Protein AF-A0A5D6XRN2-F1 (afdb_monomer_lite)

Foldseek 3Di:
DVVVVVVVVVVVVVVVVVVVVVVVVVVVVPPCDDPVVVVVVVVVVVVVVVVVVVVVVVVVVVVVVVVVVVVVVVVPPDPDDDDDDDDDDDDDDDDDDDDDDDDDDDDDDDDDDDDDDDDDDDDDDDDDDDDDDDDDDDDDDDDDDDDDDDDDDDDDDDDDDDDDDDDDDDDDDDDDDDDDDDDDDDDDDVVVVVVVVVVVVVVVVVVVVVVVVVVVVVVVVVVVVVVVVVVVVVVVVVVVVVVVVVVVVVVVVVVVVVVVVVVVVVVVVVVVVVVVVVVVVCCVVVPVVVVVVVVVVVVVVVVVVVVVVVVVVVVVVVVVVVVVVVVVVVVVVVVVVVVVVVVVVVVVVVVVVVVVVVVVVVVVVVVVVVVVVVVVVVVVVVVVVVVVVVVDDDDDDDPPDDPDPVCVPCVQVVCVVVVPDDDPVVVVVCVVVPHPGPVSCVPPPVNPPPPVVVVVVVVVVVCCVVVVVPVVPPDD

Structure (mmCIF, N/CA/C/O backbone):
data_AF-A0A5D6XRN2-F1
#
_entry.id   AF-A0A5D6XRN2-F1
#
loop_
_atom_site.group_PDB
_atom_site.id
_atom_site.type_symbol
_atom_site.label_atom_id
_atom_site.label_alt_id
_atom_site.label_comp_id
_atom_site.label_asym_id
_atom_site.label_entity_id
_atom_site.label_seq_id
_atom_site.pdbx_PDB_ins_code
_atom_site.Cartn_x
_atom_site.Cartn_y
_atom_site.Cartn_z
_atom_site.occupancy
_atom_site.B_iso_or_equiv
_atom_site.auth_seq_id
_atom_site.auth_comp_id
_atom_site.auth_asym_id
_atom_site.auth_atom_id
_atom_site.pdbx_PDB_model_num
ATOM 1 N N . MET A 1 1 ? -58.842 12.155 -3.679 1.00 57.69 1 MET A N 1
ATOM 2 C CA . MET A 1 1 ? -58.562 11.613 -2.327 1.00 57.69 1 MET A CA 1
ATOM 3 C C . MET A 1 1 ? -57.329 10.701 -2.275 1.00 57.69 1 MET A C 1
ATOM 5 O O . MET A 1 1 ? -56.483 10.926 -1.421 1.00 57.69 1 MET A O 1
ATOM 9 N N . ALA A 1 2 ? -57.163 9.712 -3.168 1.00 65.25 2 ALA A N 1
ATOM 10 C CA . ALA A 1 2 ? -56.005 8.799 -3.127 1.00 65.25 2 ALA A CA 1
ATOM 11 C C . ALA A 1 2 ? -54.644 9.478 -3.405 1.00 65.25 2 ALA A C 1
ATOM 13 O O . ALA A 1 2 ? -53.660 9.191 -2.732 1.00 65.25 2 ALA A O 1
ATOM 14 N N . THR A 1 3 ? -54.589 10.437 -4.332 1.00 71.94 3 THR A N 1
ATOM 15 C CA . THR A 1 3 ? -53.356 11.168 -4.685 1.00 71.94 3 THR A CA 1
ATOM 16 C C . THR A 1 3 ? -52.825 12.041 -3.544 1.00 71.94 3 THR A C 1
ATOM 18 O O . THR A 1 3 ? -51.626 12.050 -3.283 1.00 71.94 3 THR A O 1
ATOM 21 N N . GLN A 1 4 ? -53.713 12.694 -2.790 1.00 79.06 4 GLN A N 1
ATOM 22 C CA . GLN A 1 4 ? -53.337 13.517 -1.633 1.00 79.06 4 GLN A CA 1
ATOM 23 C C . GLN A 1 4 ? -52.761 12.688 -0.475 1.00 79.06 4 GLN A C 1
ATOM 25 O O . GLN A 1 4 ? -51.841 13.146 0.200 1.00 79.06 4 GLN A O 1
ATOM 30 N N . ARG A 1 5 ? -53.237 11.450 -0.269 1.00 83.19 5 ARG A N 1
ATOM 31 C CA . ARG A 1 5 ? -52.662 10.539 0.738 1.00 83.19 5 ARG A CA 1
ATOM 32 C C . ARG A 1 5 ? -51.236 10.119 0.376 1.00 83.19 5 ARG A C 1
ATOM 34 O O . ARG A 1 5 ? -50.359 10.159 1.232 1.00 83.19 5 ARG A O 1
ATOM 41 N N . VAL A 1 6 ? -50.976 9.826 -0.899 1.00 85.62 6 VAL A N 1
ATOM 42 C CA . VAL A 1 6 ? -49.628 9.472 -1.383 1.00 85.62 6 VAL A CA 1
ATOM 43 C C . VAL A 1 6 ? -48.655 10.653 -1.253 1.00 85.62 6 VAL A C 1
ATOM 45 O O . VAL A 1 6 ? -47.498 10.483 -0.858 1.00 85.62 6 VAL A O 1
ATOM 48 N N . GLU A 1 7 ? -49.105 11.878 -1.525 1.00 87.75 7 GLU A N 1
ATOM 49 C CA . GLU A 1 7 ? -48.281 13.077 -1.320 1.00 87.75 7 GLU A CA 1
ATOM 50 C C . GLU A 1 7 ? -47.982 13.348 0.161 1.00 87.75 7 GLU A C 1
ATOM 52 O O . GLU A 1 7 ? -46.862 13.729 0.510 1.00 87.75 7 GLU A O 1
ATOM 57 N N . GLN A 1 8 ? -48.940 13.112 1.058 1.00 88.19 8 GLN A N 1
ATOM 58 C CA . GLN A 1 8 ? -48.709 13.253 2.498 1.00 88.19 8 GLN A CA 1
ATOM 59 C C . GLN A 1 8 ? -47.761 12.177 3.043 1.00 88.19 8 GLN A C 1
ATOM 61 O O . GLN A 1 8 ? -46.855 12.502 3.812 1.00 88.19 8 GLN A O 1
ATOM 66 N N . GLU A 1 9 ? -47.889 10.926 2.601 1.00 88.69 9 GLU A N 1
ATOM 67 C CA . GLU A 1 9 ? -46.984 9.841 3.002 1.00 88.69 9 GLU A CA 1
ATOM 68 C C . GLU A 1 9 ? -45.552 10.070 2.512 1.00 88.69 9 GLU A C 1
ATOM 70 O O . GLU A 1 9 ? -44.593 9.869 3.260 1.00 88.69 9 GLU A O 1
ATOM 75 N N . THR A 1 10 ? -45.382 10.551 1.278 1.00 87.25 10 THR A N 1
ATOM 76 C CA . THR A 1 10 ? -44.051 10.874 0.740 1.00 87.25 10 THR A CA 1
ATOM 77 C C . THR A 1 10 ? -43.404 12.049 1.473 1.00 87.25 10 THR A C 1
ATOM 79 O O . THR A 1 10 ? -42.210 11.990 1.774 1.00 87.25 10 THR A O 1
ATOM 82 N N . ARG A 1 11 ? -44.176 13.077 1.853 1.00 89.62 11 ARG A N 1
ATOM 83 C CA . ARG A 1 11 ? -43.685 14.175 2.705 1.00 89.62 11 ARG A CA 1
ATOM 84 C C . ARG A 1 11 ? -43.311 13.690 4.105 1.00 89.62 11 ARG A C 1
ATOM 86 O O . ARG A 1 11 ? -42.229 14.021 4.584 1.00 89.62 11 ARG A O 1
ATOM 93 N N . ALA A 1 12 ? -44.145 12.865 4.736 1.00 87.94 12 ALA A N 1
ATOM 94 C CA . ALA A 1 12 ? -43.856 12.295 6.052 1.00 87.94 12 ALA A CA 1
ATOM 95 C C . ALA A 1 12 ? -42.597 11.414 6.030 1.00 87.94 12 ALA A C 1
ATOM 97 O O . ALA A 1 12 ? -41.779 11.464 6.951 1.00 87.94 12 ALA A O 1
ATOM 98 N N . ARG A 1 13 ? -42.396 10.651 4.950 1.00 88.19 13 ARG A N 1
ATOM 99 C CA . ARG A 1 13 ? -41.197 9.833 4.749 1.00 88.19 13 ARG A CA 1
ATOM 100 C C . ARG A 1 13 ? -39.937 10.687 4.595 1.00 88.19 13 ARG A C 1
ATOM 102 O O . ARG A 1 13 ? -38.952 10.414 5.272 1.00 88.19 13 ARG A O 1
ATOM 109 N N . LEU A 1 14 ? -39.997 11.762 3.807 1.00 89.38 14 LEU A N 1
ATOM 110 C CA . LEU A 1 14 ? -38.894 12.722 3.664 1.00 89.38 14 LEU A CA 1
ATOM 111 C C . LEU A 1 14 ? -38.531 13.405 4.990 1.00 89.38 14 LEU A C 1
ATOM 113 O O . LEU A 1 14 ? -37.352 13.606 5.274 1.00 89.38 14 LEU A O 1
ATOM 117 N N . VAL A 1 15 ? -39.521 13.750 5.818 1.00 90.56 15 VAL A N 1
ATOM 118 C CA . VAL A 1 15 ? -39.277 14.343 7.145 1.00 90.56 15 VAL A CA 1
ATOM 119 C C . VAL A 1 15 ? -38.599 13.337 8.078 1.00 90.56 15 VAL A C 1
ATOM 121 O O . VAL A 1 15 ? -37.623 13.689 8.739 1.00 90.56 15 VAL A O 1
ATOM 124 N N . ARG A 1 16 ? -39.052 12.075 8.089 1.00 87.19 16 ARG A N 1
ATOM 125 C CA . ARG A 1 16 ? -38.418 11.004 8.878 1.00 87.19 16 ARG A CA 1
ATOM 126 C C . ARG A 1 16 ? -36.981 10.743 8.432 1.00 87.19 16 ARG A C 1
ATOM 128 O O . ARG A 1 16 ? -36.102 10.639 9.280 1.00 87.19 16 ARG A O 1
ATOM 135 N N . GLU A 1 17 ? -36.720 10.696 7.128 1.00 84.12 17 GLU A N 1
ATOM 136 C CA . GLU A 1 17 ? -35.364 10.516 6.593 1.00 84.12 17 GLU A CA 1
ATOM 137 C C . GLU A 1 17 ? -34.439 11.679 6.971 1.00 84.12 17 GLU A C 1
ATOM 139 O O . GLU A 1 17 ? -33.319 11.444 7.423 1.00 84.12 17 GLU A O 1
ATOM 144 N N . LYS A 1 18 ? -34.915 12.928 6.879 1.00 86.19 18 LYS A N 1
ATOM 145 C CA . LYS A 1 18 ? -34.144 14.103 7.320 1.00 86.19 18 LYS A CA 1
ATOM 146 C C . LYS A 1 18 ? -33.856 14.082 8.820 1.00 86.19 18 LYS A C 1
ATOM 148 O O . LYS A 1 18 ? -32.745 14.415 9.223 1.00 86.19 18 LYS A O 1
ATOM 153 N N . PHE A 1 19 ? -34.825 13.670 9.637 1.00 88.69 19 PHE A N 1
ATOM 154 C CA . PHE A 1 19 ? -34.639 13.557 11.082 1.00 88.69 19 PHE A CA 1
ATOM 155 C C . PHE A 1 19 ? -33.610 12.478 11.440 1.00 88.69 19 PHE A C 1
ATOM 157 O O . PHE A 1 19 ? -32.698 12.743 12.216 1.00 88.69 19 PHE A O 1
ATOM 164 N N . VAL A 1 20 ? -33.688 11.294 10.819 1.00 81.94 20 VAL A N 1
ATOM 165 C CA . VAL A 1 20 ? -32.704 10.214 11.018 1.00 81.94 20 VAL A CA 1
ATOM 166 C C . VAL A 1 20 ? -31.309 10.642 10.551 1.00 81.94 20 VAL A C 1
ATOM 168 O O . VAL A 1 20 ? -30.329 10.353 11.232 1.00 81.94 20 VAL A O 1
ATOM 171 N N . ALA A 1 21 ? -31.203 11.377 9.440 1.00 76.50 21 ALA A N 1
ATOM 172 C CA . ALA A 1 21 ? -29.930 11.920 8.969 1.00 76.50 21 ALA A CA 1
ATOM 173 C C . ALA A 1 21 ? -29.336 12.950 9.948 1.00 76.50 21 ALA A C 1
ATOM 175 O O . ALA A 1 21 ? -28.152 12.871 10.267 1.00 76.50 21 ALA A O 1
ATOM 176 N N . ALA A 1 22 ? -30.153 13.856 10.492 1.00 76.44 22 ALA A N 1
ATOM 177 C CA . ALA A 1 22 ? -29.715 14.830 11.495 1.00 76.44 22 ALA A CA 1
ATOM 178 C C . ALA A 1 22 ? -29.331 14.164 12.832 1.00 76.44 22 ALA A C 1
ATOM 180 O O . ALA A 1 22 ? -28.357 14.552 13.482 1.00 76.44 22 ALA A O 1
ATOM 181 N N . GLN A 1 23 ? -30.063 13.125 13.242 1.00 76.31 23 GLN A N 1
ATOM 182 C CA . GLN A 1 23 ? -29.756 12.347 14.442 1.00 76.31 23 GLN A CA 1
ATOM 183 C C . GLN A 1 23 ? -28.470 11.522 14.269 1.00 76.31 23 GLN A C 1
ATOM 185 O O . GLN A 1 23 ? -27.663 11.412 15.192 1.00 76.31 23 GLN A O 1
ATOM 190 N N . ALA A 1 24 ? -28.229 11.000 13.063 1.00 69.25 24 ALA A N 1
ATOM 191 C CA . ALA A 1 24 ? -26.953 10.401 12.708 1.00 69.25 24 ALA A CA 1
ATOM 192 C C . ALA A 1 24 ? -25.834 11.452 12.754 1.00 69.25 24 ALA A C 1
ATOM 194 O O . ALA A 1 24 ? -24.843 11.214 13.431 1.00 69.25 24 ALA A O 1
ATOM 195 N N . GLU A 1 25 ? -25.986 12.626 12.132 1.00 70.75 25 GLU A N 1
ATOM 196 C CA . GLU A 1 25 ? -24.972 13.693 12.169 1.00 70.75 25 GLU A CA 1
ATOM 197 C C . GLU A 1 25 ? -24.629 14.152 13.593 1.00 70.75 25 GLU A C 1
ATOM 199 O O . GLU A 1 25 ? -23.458 14.342 13.920 1.00 70.75 25 GLU A O 1
ATOM 204 N N . THR A 1 26 ? -25.625 14.305 14.464 1.00 74.56 26 THR A N 1
ATOM 205 C CA . THR A 1 26 ? -25.407 14.684 15.871 1.00 74.56 26 THR A CA 1
ATOM 206 C C . THR A 1 26 ? -24.699 13.583 16.658 1.00 74.56 26 THR A C 1
ATOM 208 O O . THR A 1 26 ? -23.740 13.873 17.377 1.00 74.56 26 THR A O 1
ATOM 211 N N . PHE A 1 27 ? -25.071 12.315 16.456 1.00 73.56 27 PHE A N 1
ATOM 212 C CA . PHE A 1 27 ? -24.345 11.169 17.013 1.00 73.56 27 PHE A CA 1
ATOM 213 C C . PHE A 1 27 ? -22.897 11.096 16.494 1.00 73.56 27 PHE A C 1
ATOM 215 O O . PHE A 1 27 ? -21.966 10.828 17.257 1.00 73.56 27 PHE A O 1
ATOM 222 N N . TRP A 1 28 ? -22.700 11.400 15.209 1.00 64.50 28 TRP A N 1
ATOM 223 C CA . TRP A 1 28 ? -21.407 11.484 14.527 1.00 64.50 28 TRP A CA 1
ATOM 224 C C . TRP A 1 28 ? -20.517 12.611 15.059 1.00 64.50 28 TRP A C 1
ATOM 226 O O . TRP A 1 28 ? -19.301 12.446 15.117 1.00 64.50 28 TRP A O 1
ATOM 236 N N . ARG A 1 29 ? -21.102 13.742 15.469 1.00 66.81 29 ARG A N 1
ATOM 237 C CA . ARG A 1 29 ? -20.375 14.861 16.088 1.00 66.81 29 ARG A CA 1
ATOM 238 C C . ARG A 1 29 ? -20.042 14.610 17.562 1.00 66.81 29 ARG A C 1
ATOM 240 O O . ARG A 1 29 ? -18.988 15.044 18.016 1.00 66.81 29 ARG A O 1
ATOM 247 N N . GLN A 1 30 ? -20.909 13.920 18.308 1.00 71.19 30 GLN A N 1
ATOM 248 C CA . GLN A 1 30 ? -20.702 13.637 19.738 1.00 71.19 30 GLN A CA 1
ATOM 249 C C . GLN A 1 30 ? -19.711 12.500 20.001 1.00 71.19 30 GLN A C 1
ATOM 251 O O . GLN A 1 30 ? -18.961 12.535 20.978 1.00 71.19 30 GLN A O 1
ATOM 256 N N . LYS A 1 31 ? -19.671 11.481 19.140 1.00 61.66 31 LYS A N 1
ATOM 257 C CA . LYS A 1 31 ? -18.617 10.468 19.189 1.00 61.66 31 LYS A CA 1
ATOM 258 C C . LYS A 1 31 ? -17.367 11.108 18.601 1.00 61.66 31 LYS A C 1
ATOM 260 O O . LYS A 1 31 ? -17.299 11.280 17.3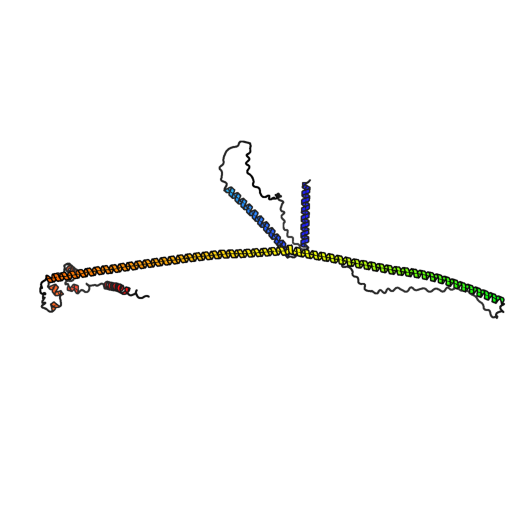91 1.00 61.66 31 LYS A O 1
ATOM 265 N N . GLN A 1 32 ? -16.396 11.465 19.446 1.00 62.16 32 GLN A N 1
ATOM 266 C CA . GLN A 1 32 ? -15.071 11.938 19.030 1.00 62.16 32 GLN A CA 1
ATOM 267 C C . GLN A 1 32 ? -14.353 10.865 18.202 1.00 62.16 32 GLN A C 1
ATOM 269 O O . GLN A 1 32 ? -13.482 10.139 18.682 1.00 62.16 32 GLN A O 1
ATOM 274 N N . LEU A 1 33 ? -14.757 10.713 16.947 1.00 70.88 33 LEU A N 1
ATOM 275 C CA . LEU A 1 33 ? -14.064 9.862 16.013 1.00 70.88 33 LEU A CA 1
ATOM 276 C C . LEU A 1 33 ? -12.695 10.490 15.751 1.00 70.88 33 LEU A C 1
ATOM 278 O O . LEU A 1 33 ? -12.566 11.718 15.706 1.00 70.88 33 LEU A O 1
ATOM 282 N N . PRO A 1 34 ? -11.646 9.672 15.605 1.00 75.81 34 PRO A N 1
ATOM 283 C CA . PRO A 1 34 ? -10.317 10.188 15.335 1.00 75.81 34 PRO A CA 1
ATOM 284 C C . PRO A 1 34 ? -10.318 11.137 14.127 1.00 75.81 34 PRO A C 1
ATOM 286 O O . PRO A 1 34 ? -10.951 10.851 13.110 1.00 75.81 34 PRO A O 1
ATOM 289 N N . LYS A 1 35 ? -9.559 12.241 14.194 1.00 72.50 35 LYS A N 1
ATOM 290 C CA . LYS A 1 35 ? -9.467 13.255 13.117 1.00 72.50 35 LYS A CA 1
ATOM 291 C C . LYS A 1 35 ? -9.166 12.661 11.729 1.00 72.50 35 LYS A C 1
ATOM 293 O O . LYS A 1 35 ? -9.588 13.217 10.716 1.00 72.50 35 LYS A O 1
ATOM 298 N N . TRP A 1 36 ? -8.457 11.528 11.667 1.00 81.44 36 TRP A N 1
ATOM 299 C CA . TRP A 1 36 ? -8.162 10.836 10.408 1.00 81.44 36 TRP A CA 1
ATOM 300 C C . TRP A 1 36 ? -9.421 10.305 9.714 1.00 81.44 36 TRP A C 1
ATOM 302 O O . TRP A 1 36 ? -9.471 10.292 8.487 1.00 81.44 36 TRP A O 1
ATOM 312 N N . PHE A 1 37 ? -10.449 9.921 10.474 1.00 77.56 37 PHE A N 1
ATOM 313 C CA . PHE A 1 37 ? -11.695 9.406 9.923 1.00 77.56 37 PHE A CA 1
ATOM 314 C C . PHE A 1 37 ? -12.466 10.510 9.188 1.00 77.56 37 PHE A C 1
ATOM 316 O O . PHE A 1 37 ? -12.925 10.306 8.068 1.00 77.56 37 PHE A O 1
ATOM 323 N N . PHE A 1 38 ? -12.528 11.715 9.765 1.00 75.31 38 PHE A N 1
ATOM 324 C CA . PHE A 1 38 ? -13.120 12.882 9.102 1.00 75.31 38 PHE A CA 1
ATOM 325 C C . PHE A 1 38 ? -12.378 13.236 7.812 1.00 75.31 38 PHE A C 1
ATOM 327 O O . PHE A 1 38 ? -13.008 13.436 6.778 1.00 75.31 38 PHE A O 1
ATOM 334 N N . ARG A 1 39 ? -11.037 13.220 7.840 1.00 74.88 39 ARG A N 1
ATOM 335 C CA . ARG A 1 39 ? -10.221 13.383 6.627 1.00 74.88 39 ARG A CA 1
ATOM 336 C C . ARG A 1 39 ? -10.541 12.325 5.572 1.00 74.88 39 ARG A C 1
ATOM 338 O O . ARG A 1 39 ? -10.672 12.664 4.402 1.00 74.88 39 ARG A O 1
ATOM 345 N N . TRP A 1 40 ? -10.693 11.065 5.976 1.00 86.94 40 TRP A N 1
ATOM 346 C CA . TRP A 1 40 ? -11.041 9.982 5.062 1.00 86.94 40 TRP A CA 1
ATOM 347 C C . TRP A 1 40 ? -12.429 10.177 4.439 1.00 86.94 40 TRP A C 1
ATOM 349 O O . TRP A 1 40 ? -12.547 10.110 3.218 1.00 86.94 40 TRP A O 1
ATOM 359 N N . CYS A 1 41 ? -13.456 10.500 5.231 1.00 79.38 41 CYS A N 1
ATOM 360 C CA . CYS A 1 41 ? -14.793 10.798 4.711 1.00 79.38 41 CYS A CA 1
ATOM 361 C C . CYS A 1 41 ? -14.796 11.983 3.741 1.00 79.38 41 CYS A C 1
ATOM 363 O O . CYS A 1 41 ? -15.400 11.875 2.675 1.00 79.38 41 CYS A O 1
ATOM 365 N N . SER A 1 42 ? -14.082 13.069 4.053 1.00 77.94 42 SER A N 1
ATOM 366 C CA . SER A 1 42 ? -13.936 14.205 3.137 1.00 77.94 42 SER A CA 1
ATOM 367 C C . SER A 1 42 ? -13.241 13.806 1.833 1.00 77.94 42 SER A C 1
ATOM 369 O O . SER A 1 42 ? -13.691 14.211 0.765 1.00 77.94 42 SER A O 1
ATOM 371 N N . CYS A 1 43 ? -12.198 12.968 1.883 1.00 87.19 43 CYS A N 1
ATOM 372 C CA . CYS A 1 43 ? -11.553 12.442 0.676 1.00 87.19 43 CYS A CA 1
ATOM 373 C C . CYS A 1 43 ? -12.508 11.571 -0.152 1.00 87.19 43 CYS A C 1
ATOM 375 O O . CYS A 1 43 ? -12.587 11.734 -1.366 1.00 87.19 43 CYS A O 1
ATOM 377 N N . VAL A 1 44 ? -13.261 10.666 0.483 1.00 85.75 44 VAL A N 1
ATOM 378 C CA . VAL A 1 44 ? -14.240 9.819 -0.218 1.00 85.75 44 VAL A CA 1
ATOM 379 C C . VAL A 1 44 ? -15.319 10.678 -0.875 1.00 85.75 44 VAL A C 1
ATOM 381 O O . VAL A 1 44 ? -15.646 10.449 -2.040 1.00 85.75 44 VAL A O 1
ATOM 384 N N . GLN A 1 45 ? -15.834 11.688 -0.174 1.00 85.31 45 GLN A N 1
ATOM 385 C CA . GLN A 1 45 ? -16.824 12.603 -0.732 1.00 85.31 45 GLN A CA 1
ATOM 386 C C . GLN A 1 45 ? -16.249 13.390 -1.918 1.00 85.31 45 GLN A C 1
ATOM 388 O O . GLN A 1 45 ? -16.831 13.356 -2.996 1.00 85.31 45 GLN A O 1
ATOM 393 N N . ALA A 1 46 ? -15.045 13.952 -1.783 1.00 86.25 46 ALA A N 1
ATOM 394 C CA . ALA A 1 46 ? -14.366 14.652 -2.872 1.00 86.25 46 ALA A CA 1
ATOM 395 C C . ALA A 1 46 ? -14.155 13.761 -4.112 1.00 86.25 46 ALA A C 1
ATOM 397 O O . ALA A 1 46 ? -14.320 14.222 -5.238 1.00 86.25 46 ALA A O 1
ATOM 398 N N . THR A 1 47 ? -13.842 12.470 -3.936 1.00 87.75 47 THR A N 1
ATOM 399 C CA . THR A 1 47 ? -13.718 11.542 -5.077 1.00 87.75 47 THR A CA 1
ATOM 400 C C . THR A 1 47 ? -15.051 11.229 -5.753 1.00 87.75 47 THR A C 1
ATOM 402 O O . THR A 1 47 ? -15.077 11.025 -6.967 1.00 87.75 47 THR A O 1
ATOM 405 N N . LYS A 1 48 ? -16.160 11.188 -5.003 1.00 89.94 48 LYS A N 1
ATOM 406 C CA . LYS A 1 48 ? -17.501 11.036 -5.586 1.00 89.94 48 LYS A CA 1
ATOM 407 C C . LYS A 1 48 ? -17.871 12.277 -6.387 1.00 89.94 48 LYS A C 1
ATOM 409 O O . LYS A 1 48 ? -18.214 12.144 -7.557 1.00 89.94 48 LYS A O 1
ATOM 414 N N . ASP A 1 49 ? -17.697 13.451 -5.790 1.00 87.62 49 ASP A N 1
ATOM 415 C CA . ASP A 1 49 ? -17.995 14.732 -6.427 1.00 87.62 49 ASP A CA 1
ATOM 416 C C . ASP A 1 49 ? -17.143 14.922 -7.701 1.00 87.62 49 ASP A C 1
ATOM 418 O O . ASP A 1 49 ? -17.651 15.360 -8.732 1.00 87.62 49 ASP A O 1
ATOM 422 N N . ALA A 1 50 ? -15.869 14.502 -7.684 1.00 90.56 50 ALA A N 1
ATOM 423 C CA . ALA A 1 50 ? -14.997 14.512 -8.862 1.00 90.56 50 ALA A CA 1
ATOM 424 C C . ALA A 1 50 ? -15.509 13.598 -9.992 1.00 90.56 50 ALA A C 1
ATOM 426 O O . ALA A 1 50 ? -15.550 14.018 -11.147 1.00 90.56 50 ALA A O 1
ATOM 427 N N . ARG A 1 51 ? -15.962 12.375 -9.676 1.00 90.44 51 ARG A N 1
ATOM 428 C CA . ARG A 1 51 ? -16.550 11.457 -10.672 1.00 90.44 51 ARG A CA 1
ATOM 429 C C . ARG A 1 51 ? -17.859 11.991 -11.244 1.00 90.44 51 ARG A C 1
ATOM 431 O O . ARG A 1 51 ? -18.113 11.850 -12.438 1.00 90.44 51 ARG A O 1
ATOM 438 N N . GLU A 1 52 ? -18.694 12.604 -10.410 1.00 89.38 52 GLU A N 1
ATOM 439 C CA . GLU A 1 52 ? -19.930 13.247 -10.862 1.00 89.38 52 GLU A CA 1
ATOM 440 C C . GLU A 1 52 ? -19.635 14.437 -11.785 1.00 89.38 52 GLU A C 1
ATOM 442 O O . GLU A 1 52 ? -20.305 14.607 -12.809 1.00 89.38 52 GLU A O 1
ATOM 447 N N . LEU A 1 53 ? -18.592 15.214 -11.478 1.00 94.12 53 LEU A N 1
ATOM 448 C CA . LEU A 1 53 ? -18.117 16.307 -12.319 1.00 94.12 53 LEU A CA 1
ATOM 449 C C . LEU A 1 53 ? -17.595 15.799 -13.673 1.00 94.12 53 LEU A C 1
ATOM 451 O O . LEU A 1 53 ? -17.974 16.344 -14.710 1.00 94.12 53 LEU A O 1
ATOM 455 N N . GLU A 1 54 ? -16.778 14.744 -13.689 1.00 92.25 54 GLU A N 1
ATOM 456 C CA . GLU A 1 54 ? -16.282 14.111 -14.920 1.00 92.25 54 GLU A CA 1
ATOM 457 C C . GLU A 1 54 ? -17.428 13.567 -15.783 1.00 92.25 54 GLU A C 1
ATOM 459 O O . GLU A 1 54 ? -17.483 13.839 -16.985 1.00 92.25 54 GLU A O 1
ATOM 464 N N . ALA A 1 55 ? -18.397 12.878 -15.174 1.00 91.19 55 ALA A N 1
ATOM 465 C CA . ALA A 1 55 ? -19.580 12.382 -15.874 1.00 91.19 55 ALA A CA 1
ATOM 466 C C . ALA A 1 55 ? -20.432 13.531 -16.445 1.00 91.19 55 ALA A C 1
ATOM 468 O O . ALA A 1 55 ? -20.951 13.441 -17.561 1.00 91.19 55 ALA A O 1
ATOM 469 N N . ALA A 1 56 ? -20.566 14.643 -15.715 1.00 91.44 56 ALA A N 1
ATOM 470 C CA . ALA A 1 56 ? -21.242 15.838 -16.212 1.00 91.44 56 ALA A CA 1
ATOM 471 C C . ALA A 1 56 ? -20.480 16.485 -17.382 1.00 91.44 56 ALA A C 1
ATOM 473 O O . ALA A 1 56 ? -21.103 16.926 -18.351 1.00 91.44 56 ALA A O 1
ATOM 474 N N . GLN A 1 57 ? -19.145 16.517 -17.332 1.00 94.19 57 GLN A N 1
ATOM 475 C CA . GLN A 1 57 ? -18.312 17.005 -18.433 1.00 94.19 57 GLN A CA 1
ATOM 476 C C . GLN A 1 57 ? -18.416 16.113 -19.675 1.00 94.19 57 GLN A C 1
ATOM 478 O O . GLN A 1 57 ? -18.547 16.637 -20.780 1.00 94.19 57 GLN A O 1
ATOM 483 N N . GLN A 1 58 ? -18.413 14.787 -19.517 1.00 94.25 58 GLN A N 1
ATOM 484 C CA . GLN A 1 58 ? -18.611 13.842 -20.621 1.00 94.25 58 GLN A CA 1
ATOM 485 C C . GLN A 1 58 ? -19.972 14.040 -21.289 1.00 94.25 58 GLN A C 1
ATOM 487 O O . GLN A 1 58 ? -20.027 14.214 -22.503 1.00 94.25 58 GLN A O 1
ATOM 492 N N . LYS A 1 59 ? -21.054 14.164 -20.510 1.00 94.38 59 LYS A N 1
ATOM 493 C CA . LYS A 1 59 ? -22.389 14.464 -21.055 1.00 94.38 59 LYS A CA 1
ATOM 494 C C . LYS A 1 59 ? -22.425 15.772 -21.844 1.00 94.38 59 LYS A C 1
ATOM 496 O O . LYS A 1 59 ? -23.065 15.834 -22.889 1.00 94.38 59 LYS A O 1
ATOM 501 N N . ARG A 1 60 ? -21.730 16.818 -21.379 1.00 95.56 60 ARG A N 1
ATOM 502 C CA . ARG A 1 60 ? -21.609 18.083 -22.128 1.00 95.56 60 ARG A CA 1
ATOM 503 C C . ARG A 1 60 ? -20.840 17.898 -23.437 1.00 95.56 60 ARG A C 1
ATOM 505 O O . ARG A 1 60 ? -21.255 18.449 -24.451 1.00 95.56 60 ARG A O 1
ATOM 512 N N . LYS A 1 61 ? -19.759 17.110 -23.435 1.00 96.38 61 LYS A N 1
ATOM 513 C CA . LYS A 1 61 ? -18.995 16.779 -24.651 1.00 96.38 61 LYS A CA 1
ATOM 514 C C . LYS A 1 61 ? -19.842 15.996 -25.654 1.00 96.38 61 LYS A C 1
ATOM 516 O O . LYS A 1 61 ? -19.864 16.360 -26.822 1.00 96.38 61 LYS A O 1
ATOM 521 N N . GLU A 1 62 ? -20.587 14.991 -25.204 1.00 95.06 62 GLU A N 1
ATOM 522 C CA . GLU A 1 62 ? -21.509 14.222 -26.051 1.00 95.06 62 GLU A CA 1
ATOM 523 C C . GLU A 1 62 ? -22.624 15.103 -26.629 1.00 95.06 62 GLU A C 1
ATOM 525 O O . GLU A 1 62 ? -22.955 15.004 -27.809 1.00 95.06 62 GLU A O 1
ATOM 530 N N . GLN A 1 63 ? -23.196 16.003 -25.821 1.00 94.75 63 GLN A N 1
ATOM 531 C CA . GLN A 1 63 ? -24.184 16.974 -26.297 1.00 94.75 63 GLN A CA 1
ATOM 532 C C . GLN A 1 63 ? -23.594 17.917 -27.353 1.00 94.75 63 GLN A C 1
ATOM 534 O O . GLN A 1 63 ? -24.237 18.155 -28.374 1.00 94.75 63 GLN A O 1
ATOM 539 N N . ALA A 1 64 ? -22.368 18.406 -27.147 1.00 95.25 64 ALA A N 1
ATOM 540 C CA . ALA A 1 64 ? -21.667 19.240 -28.120 1.00 95.25 64 ALA A CA 1
ATOM 541 C C . ALA A 1 64 ? -21.369 18.479 -29.423 1.00 95.25 64 ALA A C 1
ATOM 543 O O . ALA A 1 64 ? -21.608 19.008 -30.504 1.00 95.25 64 ALA A O 1
ATOM 544 N N . GLN A 1 65 ? -20.929 17.221 -29.338 1.00 96.31 65 GLN A N 1
ATOM 545 C CA . GLN A 1 65 ? -20.706 16.365 -30.509 1.00 96.31 65 GLN A CA 1
ATOM 546 C C . GLN A 1 65 ? -21.994 16.138 -31.303 1.00 96.31 65 GLN A C 1
ATOM 548 O O . GLN A 1 65 ? -21.991 16.305 -32.518 1.00 96.31 65 GLN A O 1
ATOM 553 N N . ARG A 1 66 ? -23.115 15.848 -30.628 1.00 95.62 66 ARG A N 1
ATOM 554 C CA . ARG A 1 66 ? -24.428 15.705 -31.283 1.00 95.62 66 ARG A CA 1
ATOM 555 C C . ARG A 1 66 ? -24.886 16.991 -31.970 1.00 95.62 66 ARG A C 1
ATOM 557 O O . ARG A 1 66 ? -25.536 16.924 -33.008 1.00 95.62 66 ARG A O 1
ATOM 564 N N . LEU A 1 67 ? -24.576 18.156 -31.398 1.00 96.69 67 LEU A N 1
ATOM 565 C CA . LEU A 1 67 ? -2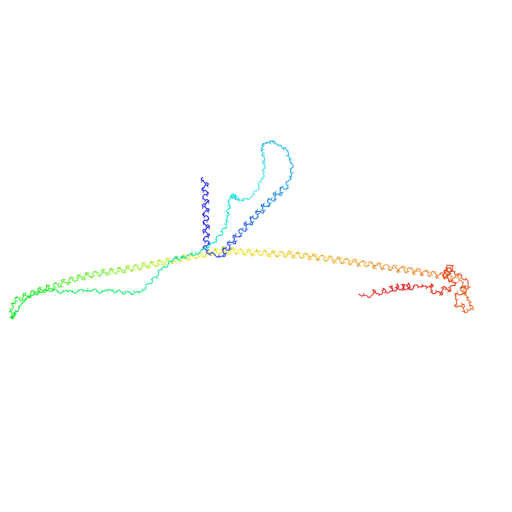4.856 19.444 -32.037 1.00 96.69 67 LEU A CA 1
ATOM 566 C C . LEU A 1 67 ? -23.990 19.652 -33.283 1.00 96.69 67 LEU A C 1
ATOM 568 O O . LEU A 1 67 ? -24.531 20.014 -34.323 1.00 96.69 67 LEU A O 1
ATOM 572 N N . MET A 1 68 ? -22.686 19.363 -33.213 1.00 96.12 68 MET A N 1
ATOM 573 C CA . MET A 1 68 ? -21.806 19.439 -34.386 1.00 96.12 68 MET A CA 1
ATOM 574 C C . MET A 1 68 ? -22.240 18.476 -35.495 1.00 96.12 68 MET A C 1
ATOM 576 O O . MET A 1 68 ? -22.267 18.861 -36.657 1.00 96.12 68 MET A O 1
ATOM 580 N N . GLU A 1 69 ? -22.640 17.250 -35.150 1.00 95.19 69 GLU A N 1
ATOM 581 C CA . GLU A 1 69 ? -23.135 16.271 -36.122 1.00 95.19 69 GLU A CA 1
ATOM 582 C C . GLU A 1 69 ? -24.424 16.751 -36.809 1.00 95.19 69 GLU A C 1
ATOM 584 O O . GLU A 1 69 ? -24.574 16.595 -38.018 1.00 95.19 69 GLU A O 1
ATOM 589 N N . ARG A 1 70 ? -25.339 17.395 -36.068 1.00 95.31 70 ARG A N 1
ATOM 590 C CA . ARG A 1 70 ? -26.542 18.015 -36.650 1.00 95.31 70 ARG A CA 1
ATOM 591 C C . ARG A 1 70 ? -26.203 19.162 -37.598 1.00 95.31 70 ARG A C 1
ATOM 593 O O . ARG A 1 70 ? -26.793 19.226 -38.669 1.00 95.31 70 ARG A O 1
ATOM 600 N N . LEU A 1 71 ? -25.261 20.029 -37.225 1.00 95.50 71 LEU A N 1
ATOM 601 C CA . LEU A 1 71 ? -24.821 21.138 -38.078 1.00 95.50 71 LEU A CA 1
ATOM 602 C C . LEU A 1 71 ? -24.148 20.632 -39.361 1.00 95.50 71 LEU A C 1
ATOM 604 O O . LEU A 1 71 ? -24.448 21.127 -40.441 1.00 95.50 71 LEU A O 1
ATOM 608 N N . LEU A 1 72 ? -23.306 19.600 -39.264 1.00 94.44 72 LEU A N 1
ATOM 609 C CA . LEU A 1 72 ? -22.695 18.966 -40.436 1.00 94.44 72 LEU A CA 1
ATOM 610 C C . LEU A 1 72 ? -23.743 18.311 -41.341 1.00 94.44 72 LEU A C 1
ATOM 612 O O . LEU A 1 72 ? -23.679 18.467 -42.555 1.00 94.44 72 LEU A O 1
ATOM 616 N N . ARG A 1 73 ? -24.750 17.631 -40.775 1.00 90.12 73 ARG A N 1
ATOM 617 C CA . ARG A 1 73 ? -25.860 17.074 -41.570 1.00 90.12 73 ARG A CA 1
ATOM 618 C C . ARG A 1 73 ? -26.693 18.150 -42.264 1.00 90.12 73 ARG A C 1
ATOM 620 O O . ARG A 1 73 ? -27.174 17.898 -43.359 1.00 90.12 73 ARG A O 1
ATOM 627 N N . GLN A 1 74 ? -26.846 19.328 -41.660 1.00 87.56 74 GLN A N 1
ATOM 628 C CA . GLN A 1 74 ? -27.520 20.462 -42.298 1.00 87.56 74 GLN A CA 1
ATOM 629 C C . GLN A 1 74 ? -26.699 21.072 -43.441 1.00 87.56 74 GLN A C 1
ATOM 631 O O . GLN A 1 74 ? -27.291 21.541 -44.401 1.00 87.56 74 GLN A O 1
ATOM 636 N N . GLN A 1 75 ? -25.363 21.036 -43.378 1.00 85.50 75 GLN A N 1
ATOM 637 C CA . GLN A 1 75 ? -24.502 21.512 -44.473 1.00 85.50 75 GLN A CA 1
ATOM 638 C C . GLN A 1 75 ? -24.407 20.538 -45.654 1.00 85.50 75 GLN A C 1
ATOM 640 O O . GLN A 1 75 ? -24.100 20.960 -46.763 1.00 85.50 75 GLN A O 1
ATOM 645 N N . VAL A 1 76 ? -24.625 19.242 -45.416 1.00 80.88 76 VAL A N 1
ATOM 646 C CA . VAL A 1 76 ? -24.490 18.184 -46.434 1.00 80.88 76 VAL A CA 1
ATOM 647 C C . VAL A 1 76 ? -25.841 17.796 -47.045 1.00 80.88 76 VAL A C 1
ATOM 649 O O . VAL A 1 76 ? -25.877 16.968 -47.947 1.00 80.88 76 VAL A O 1
ATOM 652 N N . ALA A 1 77 ? -26.953 18.385 -46.596 1.00 64.44 77 ALA A N 1
ATOM 653 C CA . ALA A 1 77 ? -28.235 18.198 -47.264 1.00 64.44 77 ALA A CA 1
ATOM 654 C C . ALA A 1 77 ? -28.162 18.846 -48.663 1.00 64.44 77 ALA A C 1
ATOM 656 O O . ALA A 1 77 ? -28.019 20.068 -48.738 1.00 64.44 77 ALA A O 1
ATOM 657 N N . PRO A 1 78 ? -28.198 18.063 -49.758 1.00 61.75 78 PRO A N 1
ATOM 658 C CA . PRO A 1 78 ? -28.247 18.628 -51.096 1.00 61.75 78 PRO A CA 1
ATOM 659 C C . PRO A 1 78 ? -29.556 19.410 -51.239 1.00 61.75 78 PRO A C 1
ATOM 661 O O . PRO A 1 78 ? -30.607 18.949 -50.793 1.00 61.75 78 PRO A O 1
ATOM 664 N N . GLU A 1 79 ? -29.482 20.608 -51.818 1.00 60.72 79 GLU A N 1
ATOM 665 C CA . GLU A 1 79 ? -30.669 21.334 -52.260 1.00 60.72 79 GLU A CA 1
ATOM 666 C C . GLU A 1 79 ? -31.348 20.507 -53.354 1.00 60.72 79 GLU A C 1
ATOM 668 O O . GLU A 1 79 ? -30.974 20.572 -54.525 1.00 60.72 79 GLU A O 1
ATOM 673 N N . ASP A 1 80 ? -32.321 19.685 -52.966 1.00 60.62 80 ASP A N 1
ATOM 674 C CA . ASP A 1 80 ? -33.243 19.112 -53.932 1.00 60.62 80 ASP A CA 1
ATOM 675 C C . ASP A 1 80 ? -34.084 20.262 -54.515 1.00 60.62 80 ASP A C 1
ATOM 677 O O . ASP A 1 80 ? -34.636 21.075 -53.760 1.00 60.62 80 ASP A O 1
ATOM 681 N N . PRO A 1 81 ? -34.167 20.381 -55.851 1.00 54.78 81 PRO A N 1
ATOM 682 C CA . PRO A 1 81 ? -34.877 21.473 -56.495 1.00 54.78 81 PRO A CA 1
ATOM 683 C C . PRO A 1 81 ? -36.381 21.408 -56.182 1.00 54.78 81 PRO A C 1
ATOM 685 O O . PRO A 1 81 ? -36.938 20.319 -56.015 1.00 54.78 81 PRO A O 1
ATOM 688 N N . PRO A 1 82 ? -37.068 22.563 -56.134 1.00 52.12 82 PRO A N 1
ATOM 689 C CA . PRO A 1 82 ? -38.475 22.629 -55.772 1.00 52.12 82 PRO A CA 1
ATOM 690 C C . PRO A 1 82 ? -39.320 21.935 -56.844 1.00 52.12 82 PRO A C 1
ATOM 692 O O . PRO A 1 82 ? -39.513 22.464 -57.940 1.00 52.12 82 PRO A O 1
ATOM 695 N N . GLN A 1 83 ? -39.839 20.747 -56.532 1.00 47.72 83 GLN A N 1
ATOM 696 C CA . GLN A 1 83 ? -40.904 20.141 -57.321 1.00 47.72 83 GLN A CA 1
ATOM 697 C C . GLN A 1 83 ? -42.234 20.802 -56.956 1.00 47.72 83 GLN A C 1
ATOM 699 O O . GLN A 1 83 ? -42.757 20.660 -55.852 1.00 47.72 83 GLN A O 1
ATOM 704 N N . LEU A 1 84 ? -42.730 21.573 -57.921 1.00 59.00 84 LEU A N 1
ATOM 705 C CA . LEU A 1 84 ? -44.123 21.970 -58.068 1.00 59.00 84 LEU A CA 1
ATOM 706 C C . LEU A 1 84 ? -45.008 20.728 -58.317 1.00 59.00 84 LEU A C 1
ATOM 708 O O . LEU A 1 84 ? -44.545 19.780 -58.953 1.00 59.00 84 LEU A O 1
ATOM 712 N N . ASN A 1 85 ? -46.293 20.843 -57.947 1.00 45.56 85 ASN A N 1
ATOM 713 C CA . ASN A 1 85 ? -47.438 19.940 -58.208 1.00 45.56 85 ASN A CA 1
ATOM 714 C C . ASN A 1 85 ? -47.619 18.832 -57.151 1.00 45.56 85 ASN A C 1
ATOM 716 O O . ASN A 1 85 ? -46.661 18.183 -56.758 1.00 45.56 85 ASN A O 1
ATOM 720 N N . ASP A 1 86 ? -48.800 18.484 -56.647 1.00 40.62 86 ASP A N 1
ATOM 721 C CA . ASP A 1 86 ? -50.182 18.965 -56.766 1.00 40.62 86 ASP A CA 1
ATOM 722 C C . ASP A 1 86 ? -50.964 18.305 -55.597 1.00 40.62 86 ASP A C 1
ATOM 724 O O . ASP A 1 86 ? -50.514 17.281 -55.068 1.00 40.62 86 ASP A O 1
ATOM 728 N N . PRO A 1 87 ? -52.124 18.830 -55.164 1.00 60.41 87 PRO A N 1
ATOM 729 C CA . PRO A 1 87 ? -52.942 18.228 -54.119 1.00 60.41 87 PRO A CA 1
ATOM 730 C C . PRO A 1 87 ? -54.036 17.348 -54.738 1.00 60.41 87 PRO A C 1
ATOM 732 O O . PRO A 1 87 ? -54.854 17.873 -55.474 1.00 60.41 87 PRO A O 1
ATOM 735 N N . HIS A 1 88 ? -54.104 16.049 -54.428 1.00 45.62 88 HIS A N 1
ATOM 736 C CA . HIS A 1 88 ? -55.357 15.274 -54.325 1.00 45.62 88 HIS A CA 1
ATOM 737 C C . HIS A 1 88 ? -55.094 13.777 -54.100 1.00 45.62 88 HIS A C 1
ATOM 739 O O . HIS A 1 88 ? -54.186 13.212 -54.696 1.00 45.62 88 HIS A O 1
ATOM 745 N N . GLN A 1 89 ? -56.008 13.162 -53.331 1.00 42.03 89 GLN A N 1
ATOM 746 C CA . GLN A 1 89 ? -56.370 11.732 -53.337 1.00 42.03 89 GLN A CA 1
ATOM 747 C C . GLN A 1 89 ? -55.341 10.748 -52.763 1.00 42.03 89 GLN A C 1
ATOM 749 O O . GLN A 1 89 ? -54.146 10.878 -52.951 1.00 42.03 89 GLN A O 1
ATOM 754 N N . GLN A 1 90 ? -55.703 9.656 -52.104 1.00 40.75 90 GLN A N 1
ATOM 755 C CA . GLN A 1 90 ? -56.894 9.165 -51.412 1.00 40.75 90 GLN A CA 1
ATOM 756 C C . GLN A 1 90 ? -56.392 7.844 -50.795 1.00 40.75 90 GLN A C 1
ATOM 758 O O . GLN A 1 90 ? -55.635 7.128 -51.438 1.00 40.75 90 GLN A O 1
ATOM 763 N N . ASP A 1 91 ? -56.769 7.570 -49.551 1.00 40.62 91 ASP A N 1
ATOM 764 C CA . ASP A 1 91 ? -57.296 6.284 -49.086 1.00 40.62 91 ASP A CA 1
ATOM 765 C C . ASP A 1 91 ? -56.678 4.919 -49.505 1.00 40.62 91 ASP A C 1
ATOM 767 O O . ASP A 1 91 ? -56.536 4.572 -50.670 1.00 40.62 91 ASP A O 1
ATOM 771 N N . VAL A 1 92 ? -56.566 4.060 -48.474 1.00 41.75 92 VAL A N 1
ATOM 772 C CA . VAL A 1 92 ? -56.885 2.610 -48.482 1.00 41.75 92 VAL A CA 1
ATOM 773 C C . VAL A 1 92 ? -55.756 1.609 -48.838 1.00 41.75 92 VAL A C 1
ATOM 775 O O . VAL A 1 92 ? -55.502 1.268 -49.982 1.00 41.75 92 VAL A O 1
ATOM 778 N N . SER A 1 93 ? -55.256 0.977 -47.761 1.00 37.75 93 SER A N 1
ATOM 779 C CA . SER A 1 93 ? -55.327 -0.484 -47.517 1.00 37.75 93 SER A CA 1
ATOM 780 C C . SER A 1 93 ? -54.176 -1.439 -47.880 1.00 37.75 93 SER A C 1
ATOM 782 O O . SER A 1 93 ? -53.507 -1.333 -48.896 1.00 37.75 93 SER A O 1
ATOM 784 N N . CYS A 1 94 ? -54.105 -2.460 -47.008 1.00 34.97 94 CYS A N 1
ATOM 785 C CA . CYS A 1 94 ? -53.552 -3.814 -47.131 1.00 34.97 94 CYS A CA 1
ATOM 786 C C . CYS A 1 94 ? -52.036 -3.952 -47.340 1.00 34.97 94 CYS A C 1
ATOM 788 O O . CYS A 1 94 ? -51.473 -3.636 -48.373 1.00 34.97 94 CYS A O 1
ATOM 790 N N . ALA A 1 95 ? -51.315 -4.374 -46.300 1.00 43.97 95 ALA A N 1
ATOM 791 C CA . ALA A 1 95 ? -51.092 -5.784 -45.956 1.00 43.97 95 ALA A CA 1
ATOM 792 C C . ALA A 1 95 ? -50.189 -6.506 -46.967 1.00 43.97 95 ALA A C 1
ATOM 794 O O . ALA A 1 95 ? -50.635 -6.927 -48.025 1.00 43.97 95 ALA A O 1
ATOM 795 N N . SER A 1 96 ? -48.944 -6.761 -46.566 1.00 41.81 96 SER A N 1
ATOM 796 C CA . SER A 1 96 ? -48.284 -8.013 -46.921 1.00 41.81 96 SER A CA 1
ATOM 797 C C . SER A 1 96 ? -47.333 -8.416 -45.806 1.00 41.81 96 SER A C 1
ATOM 799 O O . SER A 1 96 ? -46.371 -7.720 -45.484 1.00 41.81 96 SER A O 1
ATOM 801 N N . ALA A 1 97 ? -47.670 -9.547 -45.201 1.00 48.84 97 ALA A N 1
ATOM 802 C CA . ALA A 1 97 ? -46.833 -10.298 -44.295 1.00 48.84 97 ALA A CA 1
ATOM 803 C C . ALA A 1 97 ? -45.591 -10.807 -45.037 1.00 48.84 97 ALA A C 1
ATOM 805 O O . ALA A 1 97 ? -45.701 -11.337 -46.140 1.00 48.84 97 ALA A O 1
ATOM 806 N N . VAL A 1 98 ? -44.427 -10.687 -44.403 1.00 48.38 98 VAL A N 1
ATOM 807 C CA . VAL A 1 98 ? -43.272 -11.540 -44.683 1.00 48.38 98 VAL A CA 1
ATOM 808 C C . VAL A 1 98 ? -42.720 -11.973 -43.331 1.00 48.38 98 VAL A C 1
ATOM 810 O O . VAL A 1 98 ? -42.075 -11.205 -42.618 1.00 48.38 98 VAL A O 1
ATOM 813 N N . GLU A 1 99 ? -43.064 -13.204 -42.963 1.00 46.97 99 GLU A N 1
ATOM 814 C CA . GLU A 1 99 ? -42.437 -13.964 -41.889 1.00 46.97 99 GLU A CA 1
ATOM 815 C C . GLU A 1 99 ? -40.980 -14.265 -42.258 1.00 46.97 99 GLU A C 1
ATOM 817 O O . GLU A 1 99 ? -40.700 -14.815 -43.322 1.00 46.97 99 GLU A O 1
ATOM 822 N N . VAL A 1 100 ? -40.048 -13.957 -41.355 1.00 47.69 100 VAL A N 1
ATOM 823 C CA . VAL A 1 100 ? -38.699 -14.543 -41.342 1.00 47.69 100 VAL A CA 1
ATOM 824 C C . VAL A 1 100 ? -38.381 -14.921 -39.889 1.00 47.69 100 VAL A C 1
ATOM 826 O O . VAL A 1 100 ? -38.586 -14.096 -38.993 1.00 47.69 100 VAL A O 1
ATOM 829 N N . PRO A 1 101 ? -37.940 -16.164 -3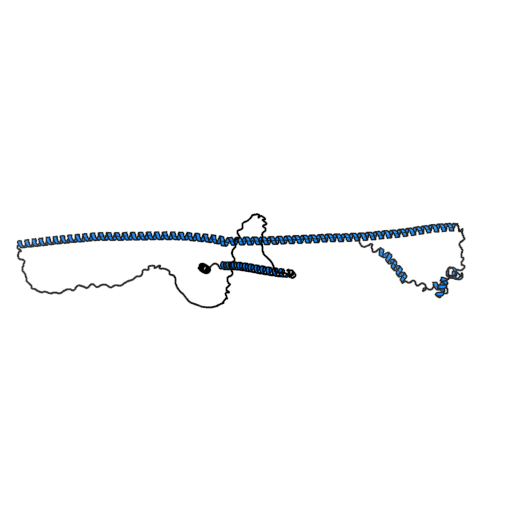9.619 1.00 57.56 101 PRO A N 1
ATOM 830 C CA . PRO A 1 101 ? -37.928 -16.726 -38.277 1.00 57.56 101 PRO A CA 1
ATOM 831 C C . PRO A 1 101 ? -36.716 -16.283 -37.452 1.00 57.56 101 PRO A C 1
ATOM 833 O O . PRO A 1 101 ? -35.609 -16.077 -37.948 1.00 57.56 101 PRO A O 1
ATOM 836 N N . ALA A 1 102 ? -36.951 -16.196 -36.147 1.00 44.16 102 ALA A N 1
ATOM 837 C CA . ALA A 1 102 ? -35.951 -15.984 -35.113 1.00 44.16 102 ALA A CA 1
ATOM 838 C C . ALA A 1 102 ? -34.990 -17.177 -34.961 1.00 44.16 102 ALA A C 1
ATOM 840 O O . ALA A 1 102 ? -35.418 -18.327 -35.071 1.00 44.16 102 ALA A O 1
ATOM 841 N N . PRO A 1 103 ? -33.752 -16.933 -34.502 1.00 53.56 103 PRO A N 1
ATOM 842 C CA . PRO A 1 103 ? -33.071 -17.853 -33.612 1.00 53.56 103 PRO A CA 1
ATOM 843 C C . PRO A 1 103 ? -33.126 -17.331 -32.171 1.00 53.56 103 PRO A C 1
ATOM 845 O O . PRO A 1 103 ? -32.748 -16.204 -31.849 1.00 53.56 103 PRO A O 1
ATOM 848 N N . ALA A 1 104 ? -33.624 -18.192 -31.292 1.00 48.31 104 ALA A N 1
ATOM 849 C CA . ALA A 1 104 ? -33.660 -18.007 -29.855 1.00 48.31 104 ALA A CA 1
ATOM 850 C C . ALA A 1 104 ? -32.249 -17.982 -29.257 1.00 48.31 104 ALA A C 1
ATOM 852 O O . ALA A 1 104 ? -31.508 -18.939 -29.451 1.00 48.31 104 ALA A O 1
ATOM 853 N N . THR A 1 105 ? -31.912 -16.977 -28.441 1.00 41.00 105 THR A N 1
ATOM 854 C CA . THR A 1 105 ? -31.242 -17.179 -27.138 1.00 41.00 105 THR A CA 1
ATOM 855 C C . THR A 1 105 ? -31.128 -15.886 -26.321 1.00 41.00 105 THR A C 1
ATOM 857 O O . THR A 1 105 ? -30.969 -14.797 -26.856 1.00 41.00 105 THR A O 1
ATOM 860 N N . ALA A 1 106 ? -31.149 -16.069 -24.997 1.00 41.50 106 ALA A N 1
ATOM 861 C CA . ALA A 1 106 ? -30.790 -15.129 -23.930 1.00 41.50 106 ALA A CA 1
ATOM 862 C C . ALA A 1 106 ? -31.817 -14.042 -23.542 1.00 41.50 106 ALA A C 1
ATOM 864 O O . ALA A 1 106 ? -31.692 -12.856 -23.836 1.00 41.50 106 ALA A O 1
ATOM 865 N N . ARG A 1 107 ? -32.771 -14.470 -22.701 1.00 43.03 107 ARG A N 1
ATOM 866 C CA . ARG A 1 107 ? -33.411 -13.639 -21.669 1.00 43.03 107 ARG A CA 1
ATOM 867 C C . ARG A 1 107 ? -32.343 -12.878 -20.867 1.00 43.03 107 ARG A C 1
ATOM 869 O O . ARG A 1 107 ? -31.662 -13.471 -20.035 1.00 43.03 107 ARG A O 1
ATOM 876 N N . GLN A 1 108 ? -32.276 -11.563 -21.041 1.00 41.53 108 GLN A N 1
ATOM 877 C CA . GLN A 1 108 ? -31.837 -10.643 -19.995 1.00 41.53 108 GLN A CA 1
ATOM 878 C C . GLN A 1 108 ? -33.004 -9.720 -19.653 1.00 41.53 108 GLN A C 1
ATOM 880 O O . GLN A 1 108 ? -33.482 -8.934 -20.467 1.00 41.53 108 GLN A O 1
ATOM 885 N N . THR A 1 109 ? -33.493 -9.865 -18.428 1.00 40.84 109 THR A N 1
ATOM 886 C CA . THR A 1 109 ? -34.455 -8.977 -17.783 1.00 40.84 109 THR A CA 1
ATOM 887 C C . THR A 1 109 ? -33.817 -7.604 -17.583 1.00 40.84 109 THR A C 1
ATOM 889 O O . THR A 1 109 ? -33.113 -7.375 -16.602 1.00 40.84 109 THR A O 1
ATOM 892 N N . ALA A 1 110 ? -34.051 -6.689 -18.522 1.00 40.22 110 ALA A N 1
ATOM 893 C CA . ALA A 1 110 ? -33.764 -5.274 -18.347 1.00 40.22 110 ALA A CA 1
ATOM 894 C C . ALA A 1 110 ? -34.981 -4.594 -17.703 1.00 40.22 110 ALA A C 1
ATOM 896 O O . ALA A 1 110 ? -36.001 -4.346 -18.348 1.00 40.22 110 ALA A O 1
ATOM 897 N N . GLU A 1 111 ? -34.871 -4.302 -16.407 1.00 40.28 111 GLU A N 1
ATOM 898 C CA . GLU A 1 111 ? -35.803 -3.440 -15.686 1.00 40.28 111 GLU A CA 1
ATOM 899 C C . GLU A 1 111 ? -35.819 -2.039 -16.317 1.00 40.28 111 GLU A C 1
ATOM 901 O O . GLU A 1 111 ? -34.901 -1.231 -16.156 1.00 40.28 111 GLU A O 1
ATOM 906 N N . ARG A 1 112 ? -36.910 -1.726 -17.019 1.00 39.16 112 ARG A N 1
ATOM 907 C CA . ARG A 1 112 ? -37.298 -0.358 -17.371 1.00 39.16 112 ARG A CA 1
ATOM 908 C C . ARG A 1 112 ? -37.596 0.421 -16.085 1.00 39.16 112 ARG A C 1
ATOM 910 O O . ARG A 1 112 ? -38.688 0.315 -15.533 1.00 39.16 112 ARG A O 1
ATOM 917 N N . LYS A 1 113 ? -36.657 1.253 -15.625 1.00 43.59 113 LYS A N 1
ATOM 918 C CA . LYS A 1 113 ? -36.957 2.314 -14.651 1.00 43.59 113 LYS A CA 1
ATOM 919 C C . LYS A 1 113 ? -37.466 3.552 -15.379 1.00 43.59 113 LYS A C 1
ATOM 921 O O . LYS A 1 113 ? -36.740 4.208 -16.120 1.00 43.59 113 LYS A O 1
ATOM 926 N N . ALA A 1 114 ? -38.745 3.831 -15.146 1.00 40.12 114 ALA A N 1
ATOM 927 C CA . ALA A 1 114 ? -39.454 5.021 -15.578 1.00 40.12 114 ALA A CA 1
ATOM 928 C C . ALA A 1 114 ? -38.722 6.300 -15.137 1.00 40.12 114 ALA A C 1
ATOM 930 O O . ALA A 1 114 ? -38.357 6.463 -13.970 1.00 40.12 114 ALA A O 1
ATOM 931 N N . GLY A 1 115 ? -38.529 7.211 -16.091 1.00 41.12 115 GLY A N 1
ATOM 932 C CA . GLY A 1 115 ? -38.020 8.552 -15.845 1.00 41.12 115 GLY A CA 1
ATOM 933 C C . GLY A 1 115 ? -38.999 9.338 -14.980 1.00 41.12 115 GLY A C 1
ATOM 934 O O . GLY A 1 115 ? -40.148 9.545 -15.363 1.00 41.12 115 GLY A O 1
ATOM 935 N N . LYS A 1 116 ? -38.530 9.780 -13.811 1.00 42.88 116 LYS A N 1
ATOM 936 C CA . LYS A 1 116 ? -39.254 10.711 -12.948 1.00 42.88 116 LYS A CA 1
ATOM 937 C C . LYS A 1 116 ? -38.671 12.108 -13.134 1.00 42.88 116 LYS A C 1
ATOM 939 O O . LYS A 1 116 ? -37.473 12.342 -12.994 1.00 42.88 116 LYS A O 1
ATOM 944 N N . THR A 1 117 ? -39.559 13.001 -13.528 1.00 42.88 117 THR A N 1
ATOM 945 C CA . THR A 1 117 ? -39.366 14.405 -13.869 1.00 42.88 117 THR A CA 1
ATOM 946 C C . THR A 1 117 ? -38.803 15.245 -12.719 1.00 42.88 117 THR A C 1
ATOM 948 O O . THR A 1 117 ? -39.312 15.219 -11.603 1.00 42.88 117 THR A O 1
ATOM 951 N N . ARG A 1 118 ? -37.760 16.016 -13.056 1.00 44.31 118 ARG A N 1
ATOM 952 C CA . ARG A 1 118 ? -37.480 17.424 -12.709 1.00 44.31 118 ARG A CA 1
ATOM 953 C C . ARG A 1 118 ? -38.247 18.004 -11.503 1.00 44.31 118 ARG A C 1
ATOM 955 O O . ARG A 1 118 ? -39.417 18.346 -11.622 1.00 44.31 118 ARG A O 1
ATOM 962 N N . ALA A 1 119 ? -37.529 18.262 -10.409 1.00 36.84 119 ALA A N 1
ATOM 963 C CA . ALA A 1 119 ? -37.920 19.226 -9.380 1.00 36.84 119 ALA A CA 1
ATOM 964 C C . ALA A 1 119 ? -36.725 20.120 -9.007 1.00 36.84 119 ALA A C 1
ATOM 966 O O . ALA A 1 119 ? -35.567 19.717 -9.096 1.00 36.84 119 ALA A O 1
ATOM 967 N N . ALA A 1 120 ? -37.052 21.369 -8.698 1.00 39.59 120 ALA A N 1
ATOM 968 C CA . ALA A 1 120 ? -36.201 22.545 -8.737 1.00 39.59 120 ALA A CA 1
ATOM 969 C C . ALA A 1 120 ? -35.079 22.602 -7.683 1.00 39.59 120 ALA A C 1
ATOM 971 O O . ALA A 1 120 ? -35.177 22.084 -6.575 1.00 39.59 120 ALA A O 1
ATOM 972 N N . ARG A 1 121 ? -34.022 23.317 -8.074 1.00 43.62 121 ARG A N 1
ATOM 973 C CA . ARG A 1 121 ? -32.835 23.708 -7.309 1.00 43.62 121 ARG A CA 1
ATOM 974 C C . ARG A 1 121 ? -33.157 24.930 -6.432 1.00 43.62 121 ARG A C 1
ATOM 976 O O . ARG A 1 121 ? -33.521 25.951 -7.012 1.00 43.62 121 ARG A O 1
ATOM 983 N N . PRO A 1 122 ? -32.951 24.910 -5.103 1.00 44.66 122 PRO A N 1
ATOM 984 C CA . PRO A 1 122 ? -32.816 26.136 -4.332 1.00 44.66 122 PRO A CA 1
ATOM 985 C C . PRO A 1 122 ? -31.338 26.536 -4.256 1.00 44.66 122 PRO A C 1
ATOM 987 O O . PRO A 1 122 ? -30.462 25.725 -3.950 1.00 44.66 122 PRO A O 1
ATOM 990 N N . GLN A 1 123 ? -31.057 27.796 -4.574 1.00 41.91 123 GLN A N 1
ATOM 991 C CA . GLN A 1 123 ? -29.768 28.428 -4.322 1.00 41.91 123 GLN A CA 1
ATOM 992 C C . GLN A 1 123 ? -29.653 28.741 -2.826 1.00 41.91 123 GLN A C 1
ATOM 994 O O . GLN A 1 123 ? -30.483 29.472 -2.292 1.00 41.91 123 GLN A O 1
ATOM 999 N N . HIS A 1 124 ? -28.623 28.224 -2.154 1.00 34.56 124 HIS A N 1
ATOM 1000 C CA . HIS A 1 124 ? -28.243 28.706 -0.828 1.00 34.56 124 HIS A CA 1
ATOM 1001 C C . HIS A 1 124 ? -27.227 29.842 -0.980 1.00 34.56 124 HIS A C 1
ATOM 1003 O O . HIS A 1 124 ? -26.096 29.626 -1.411 1.00 34.56 124 HIS A O 1
ATOM 1009 N N . LYS A 1 125 ? -27.672 31.054 -0.631 1.00 37.16 125 LYS A N 1
ATOM 1010 C CA . LYS A 1 125 ? -26.827 32.207 -0.308 1.00 37.16 125 LYS A CA 1
ATOM 1011 C C . LYS A 1 125 ? -26.030 31.882 0.957 1.00 37.16 125 LYS A C 1
ATOM 1013 O O . LYS A 1 125 ? -26.619 31.556 1.985 1.00 37.16 125 LYS A O 1
ATOM 1018 N N . SER A 1 126 ? -24.709 31.986 0.881 1.00 34.09 126 SER A N 1
ATOM 1019 C CA . SER A 1 126 ? -23.826 32.036 2.043 1.00 34.09 126 SER A CA 1
ATOM 1020 C C . SER A 1 126 ? -23.899 33.438 2.649 1.00 34.09 126 SER A C 1
ATOM 1022 O O . SER A 1 126 ? -23.322 34.376 2.100 1.00 34.09 126 SER A O 1
ATOM 1024 N N . VAL A 1 127 ? -24.633 33.582 3.751 1.00 35.38 127 VAL A N 1
ATOM 1025 C CA . VAL A 1 127 ? -24.502 34.734 4.649 1.00 35.38 127 VAL A CA 1
ATOM 1026 C C . VAL A 1 127 ? -23.432 34.370 5.670 1.00 35.38 127 VAL A C 1
ATOM 1028 O O . VAL A 1 127 ? -23.545 33.370 6.378 1.00 35.38 127 VAL A O 1
ATOM 1031 N N . VAL A 1 128 ? -22.351 35.140 5.647 1.00 45.00 128 VAL A N 1
ATOM 1032 C CA . VAL A 1 128 ? -21.299 35.146 6.658 1.00 45.00 128 VAL A CA 1
ATOM 1033 C C . VAL A 1 128 ? -21.792 36.072 7.759 1.00 45.00 128 VAL A C 1
ATOM 1035 O O . VAL A 1 128 ? -21.788 37.278 7.554 1.00 45.00 128 VAL A O 1
ATOM 1038 N N . ASP A 1 129 ? -22.208 35.515 8.894 1.00 31.14 129 ASP A N 1
ATOM 1039 C CA . ASP A 1 129 ? -22.415 36.296 10.113 1.00 31.14 129 ASP A CA 1
ATOM 1040 C C . ASP A 1 129 ? -21.408 35.859 11.173 1.00 31.14 129 ASP A C 1
ATOM 1042 O O . ASP A 1 129 ? -21.463 34.766 11.740 1.00 31.14 129 ASP A O 1
ATOM 1046 N N . SER A 1 130 ? -20.458 36.760 11.397 1.00 45.34 130 SER A N 1
ATOM 1047 C CA . SER A 1 130 ? -19.547 36.784 12.528 1.00 45.34 130 SER A CA 1
ATOM 1048 C C . SER A 1 130 ? -20.247 37.457 13.710 1.00 45.34 130 SER A C 1
ATOM 1050 O O . SER A 1 130 ? -20.558 38.641 13.656 1.00 45.34 130 SER A O 1
ATOM 1052 N N . SER A 1 131 ? -20.453 36.727 14.801 1.00 36.06 131 SER A N 1
ATOM 1053 C CA . SER A 1 131 ? -20.692 37.267 16.150 1.00 36.06 131 SER A CA 1
ATOM 1054 C C . SER A 1 131 ? -20.262 36.168 17.132 1.00 36.06 131 SER A C 1
ATOM 1056 O O . SER A 1 131 ? -20.671 35.022 17.003 1.00 36.06 131 SER A O 1
ATOM 1058 N N . SER A 1 132 ? -19.220 36.332 17.950 1.00 42.78 132 SER A N 1
ATOM 1059 C CA . SER A 1 132 ? -19.055 37.262 19.076 1.00 42.78 132 SER A CA 1
ATOM 1060 C C . SER A 1 132 ? -20.205 37.182 20.083 1.00 42.78 132 SER A C 1
ATOM 1062 O O . SER A 1 132 ? -21.206 37.882 19.954 1.00 42.78 132 SER A O 1
ATOM 1064 N N . SER A 1 133 ? -20.045 36.341 21.109 1.00 37.41 133 SER A N 1
ATOM 1065 C CA . SER A 1 133 ? -20.566 36.638 22.446 1.00 37.41 133 SER A CA 1
ATOM 1066 C C . SER A 1 133 ? -19.922 35.772 23.523 1.00 37.41 133 SER A C 1
ATOM 1068 O O . SER A 1 133 ? -19.774 34.558 23.390 1.00 37.41 133 SER A O 1
ATOM 1070 N N . GLN A 1 134 ? -19.515 36.475 24.573 1.00 39.44 134 GLN A N 1
ATOM 1071 C CA . GLN A 1 134 ? -18.924 36.020 25.823 1.00 39.44 134 GLN A CA 1
ATOM 1072 C C . GLN A 1 134 ? -19.983 35.476 26.796 1.00 39.44 134 GLN A C 1
ATOM 1074 O O . GLN A 1 134 ? -21.135 35.886 26.729 1.00 39.44 134 GLN A O 1
ATOM 1079 N N . HIS A 1 135 ? -19.493 34.695 27.775 1.00 36.31 135 HIS A N 1
ATOM 1080 C CA . HIS A 1 135 ? -20.071 34.393 29.101 1.00 36.31 135 HIS A CA 1
ATOM 1081 C C . HIS A 1 135 ? -21.433 33.653 29.106 1.00 36.31 135 HIS A C 1
ATOM 1083 O O . HIS A 1 135 ? -22.245 33.797 28.212 1.00 36.31 135 HIS A O 1
ATOM 1089 N N . VAL A 1 136 ? -21.752 32.733 30.026 1.00 34.38 136 VAL A N 1
ATOM 1090 C CA . VAL A 1 136 ? -21.796 32.838 31.495 1.00 34.38 136 VAL A CA 1
ATOM 1091 C C . VAL A 1 136 ? -21.723 31.428 32.132 1.00 34.38 136 VAL A C 1
ATOM 1093 O O . VAL A 1 136 ? -22.094 30.429 31.525 1.00 34.38 136 VAL A O 1
ATOM 1096 N N . ASN A 1 137 ? -21.249 31.387 33.380 1.00 44.53 137 ASN A N 1
ATOM 1097 C CA . ASN A 1 137 ? -21.298 30.302 34.369 1.00 44.53 137 ASN A CA 1
ATOM 1098 C C . ASN A 1 137 ? -22.576 29.429 34.413 1.00 44.53 137 ASN A C 1
ATOM 1100 O O . ASN A 1 137 ? -23.681 29.957 34.418 1.00 44.53 137 ASN A O 1
ATOM 1104 N N . ALA A 1 138 ? -22.385 28.126 34.665 1.00 37.69 138 ALA A N 1
ATOM 1105 C CA . ALA A 1 138 ? -23.250 27.213 35.445 1.00 37.69 138 ALA A CA 1
ATOM 1106 C C . ALA A 1 138 ? -22.433 25.914 35.651 1.00 37.69 138 ALA A C 1
ATOM 1108 O O . ALA A 1 138 ? -22.021 25.307 34.671 1.00 37.69 138 ALA A O 1
ATOM 1109 N N . LYS A 1 139 ? -21.940 25.500 36.829 1.00 42.09 139 LYS A N 1
ATOM 1110 C CA . LYS A 1 139 ? -22.580 25.182 38.122 1.00 42.09 139 LYS A CA 1
ATOM 1111 C C . LYS A 1 139 ? -23.855 24.334 37.987 1.00 42.09 139 LYS A C 1
ATOM 1113 O O . LYS A 1 139 ? -24.866 24.846 37.533 1.00 42.09 139 LYS A O 1
ATOM 1118 N N . LEU A 1 140 ? -23.735 23.092 38.485 1.00 37.19 140 LEU A N 1
ATOM 1119 C CA . LEU A 1 140 ? -24.686 21.983 38.730 1.00 37.19 140 LEU A CA 1
ATOM 1120 C C . LEU A 1 140 ? -24.339 20.756 37.870 1.00 37.19 140 LEU A C 1
ATOM 1122 O O . LEU A 1 140 ? -24.055 20.897 36.692 1.00 37.19 140 LEU A O 1
ATOM 1126 N N . ALA A 1 141 ? -24.388 19.510 38.328 1.00 38.59 141 ALA A N 1
ATOM 1127 C CA . ALA A 1 141 ? -24.524 18.887 39.641 1.00 38.59 141 ALA A CA 1
ATOM 1128 C C . ALA A 1 141 ? -24.342 17.379 39.379 1.00 38.59 141 ALA A C 1
ATOM 1130 O O . ALA A 1 141 ? -24.894 16.878 38.402 1.00 38.59 141 ALA A O 1
ATOM 1131 N N . THR A 1 142 ? -23.642 16.643 40.241 1.00 35.31 142 THR A N 1
ATOM 1132 C CA . THR A 1 142 ? -23.899 15.200 40.398 1.00 35.31 142 THR A CA 1
ATOM 1133 C C . THR A 1 142 ? -23.509 14.755 41.806 1.00 35.31 142 THR A C 1
ATOM 1135 O O . THR A 1 142 ? -22.549 15.299 42.355 1.00 35.31 142 THR A O 1
ATOM 1138 N N . PRO A 1 143 ? -24.266 13.817 42.400 1.00 51.50 143 PRO A N 1
ATOM 1139 C CA . PRO A 1 143 ? -24.214 13.503 43.816 1.00 51.50 143 PRO A CA 1
ATOM 1140 C C . PRO A 1 143 ? -23.150 12.439 44.091 1.00 51.50 143 PRO A C 1
ATOM 1142 O O . PRO A 1 143 ? -22.993 11.491 43.323 1.00 51.50 143 PRO A O 1
ATOM 1145 N N . VAL A 1 144 ? -22.452 12.573 45.213 1.00 41.25 144 VAL A N 1
ATOM 1146 C CA . VAL A 1 144 ? -21.671 11.483 45.799 1.00 41.25 144 VAL A CA 1
ATOM 1147 C C . VAL A 1 144 ? -22.246 11.246 47.184 1.00 41.25 144 VAL A C 1
ATOM 1149 O O . VAL A 1 144 ? -22.278 12.153 48.014 1.00 41.25 144 VAL A O 1
ATOM 1152 N N . GLY A 1 145 ? -22.792 10.045 47.351 1.00 40.84 145 GLY A N 1
ATOM 1153 C CA . GLY A 1 145 ? -23.396 9.568 48.580 1.00 40.84 145 GLY A CA 1
ATOM 1154 C C . GLY A 1 145 ? -22.360 9.356 49.679 1.00 40.84 145 GLY A C 1
ATOM 1155 O O . GLY A 1 145 ? -21.277 8.830 49.440 1.00 40.84 145 GLY A O 1
ATOM 1156 N N . GLU A 1 146 ? -22.738 9.839 50.856 1.00 43.25 146 GLU A N 1
ATOM 1157 C CA . GLU A 1 146 ? -22.687 9.172 52.158 1.00 43.25 146 GLU A CA 1
ATOM 1158 C C . GLU A 1 146 ? -21.735 7.974 52.321 1.00 43.25 146 GLU A C 1
ATOM 1160 O O . GLU A 1 146 ? -22.062 6.842 51.977 1.00 43.25 146 GLU A O 1
ATOM 1165 N N . GLU A 1 147 ? -20.634 8.213 53.034 1.00 38.00 147 GLU A N 1
ATOM 1166 C CA . GLU A 1 147 ? -20.085 7.260 54.003 1.00 38.00 147 GLU A CA 1
ATOM 1167 C C . GLU A 1 147 ? -19.767 8.032 55.293 1.00 38.00 147 GLU A C 1
ATOM 1169 O O . GLU A 1 147 ? -18.722 8.668 55.445 1.00 38.00 147 GLU A O 1
ATOM 1174 N N . LEU A 1 148 ? -20.728 8.032 56.219 1.00 40.62 148 LEU A N 1
ATOM 1175 C CA . LEU A 1 148 ? -20.574 8.563 57.570 1.00 40.62 148 LEU A CA 1
ATOM 1176 C C . LEU A 1 148 ? -19.894 7.507 58.452 1.00 40.62 148 LEU A C 1
ATOM 1178 O O . LEU A 1 148 ? -20.480 6.484 58.801 1.00 40.62 148 LEU A O 1
ATOM 1182 N N . LYS A 1 149 ? -18.646 7.792 58.831 1.00 47.38 149 LYS A N 1
ATOM 1183 C CA . LYS A 1 149 ? -17.967 7.191 59.987 1.00 47.38 149 LYS A CA 1
ATOM 1184 C C . LYS A 1 149 ? -18.665 7.636 61.280 1.00 47.38 149 LYS A C 1
ATOM 1186 O O . LYS A 1 149 ? -18.913 8.833 61.419 1.00 47.38 149 LYS A O 1
ATOM 1191 N N . PRO A 1 150 ? -18.886 6.758 62.272 1.00 47.62 150 PRO A N 1
ATOM 1192 C CA . PRO A 1 150 ? -19.170 7.208 63.625 1.00 47.62 150 PRO A CA 1
ATOM 1193 C C . PRO A 1 150 ? -17.849 7.517 64.348 1.00 47.62 150 PRO A C 1
ATOM 1195 O O . PRO A 1 150 ? -17.025 6.630 64.568 1.00 47.62 150 PRO A O 1
ATOM 1198 N N . SER A 1 151 ? -17.652 8.788 64.699 1.00 38.84 151 SER A N 1
ATOM 1199 C CA . SER A 1 151 ? -16.680 9.233 65.704 1.00 38.84 151 SER A CA 1
ATOM 1200 C C . SER A 1 151 ? -17.427 9.449 67.029 1.00 38.84 151 SER A C 1
ATOM 1202 O O . SER A 1 151 ? -18.570 9.912 66.986 1.00 38.84 151 SER A O 1
ATOM 1204 N N . PRO A 1 152 ? -16.848 9.105 68.193 1.00 51.34 152 PRO A N 1
ATOM 1205 C CA . PRO A 1 152 ? -17.519 9.222 69.478 1.00 51.34 152 PRO A CA 1
ATOM 1206 C C . PRO A 1 152 ? -17.335 10.641 70.024 1.00 51.34 152 PRO A C 1
ATOM 1208 O O . PRO A 1 152 ? -16.228 11.023 70.397 1.00 51.34 152 PRO A O 1
ATOM 1211 N N . GLU A 1 153 ? -18.410 11.423 70.086 1.00 43.09 153 GLU A N 1
ATOM 1212 C CA . GLU A 1 153 ? -18.413 12.675 70.841 1.00 43.09 153 GLU A CA 1
ATOM 1213 C C . GLU A 1 153 ? -19.113 12.483 72.184 1.00 43.09 153 GLU A C 1
ATOM 1215 O O . GLU A 1 153 ? -20.281 12.103 72.281 1.00 43.09 153 GLU A O 1
ATOM 1220 N N . HIS A 1 154 ? -18.326 12.742 73.225 1.00 50.91 154 HIS A N 1
ATOM 1221 C CA . HIS A 1 154 ? -18.749 13.060 74.573 1.00 50.91 154 HIS A CA 1
ATOM 1222 C C . HIS A 1 154 ? -19.844 14.132 74.560 1.00 50.91 154 HIS A C 1
ATOM 1224 O O . HIS A 1 154 ? -19.582 15.278 74.209 1.00 50.91 154 HIS A O 1
ATOM 1230 N N . PHE A 1 155 ? -21.031 13.786 75.048 1.00 42.38 155 PHE A N 1
ATOM 1231 C CA . PHE A 1 155 ? -21.980 14.761 75.572 1.00 42.38 155 PHE A CA 1
ATOM 1232 C C . PHE A 1 155 ? -22.228 14.447 77.046 1.00 42.38 155 PHE A C 1
ATOM 1234 O O . PHE A 1 155 ? -23.023 13.576 77.395 1.00 42.38 155 PHE A O 1
ATOM 1241 N N . SER A 1 156 ? -21.510 15.171 77.909 1.00 51.41 156 SER A N 1
ATOM 1242 C CA . SER A 1 156 ? -21.983 15.483 79.255 1.00 51.41 156 SER A CA 1
ATOM 1243 C C . SER A 1 156 ? -23.251 16.313 79.109 1.00 51.41 156 SER A C 1
ATOM 1245 O O . SER A 1 156 ? -23.206 17.430 78.598 1.00 51.41 156 SER A O 1
ATOM 1247 N N . ILE A 1 157 ? -24.376 15.761 79.550 1.00 47.44 157 ILE A N 1
ATOM 1248 C CA . ILE A 1 157 ? -25.575 16.534 79.849 1.00 47.44 157 ILE A CA 1
ATOM 1249 C C . ILE A 1 157 ? -25.728 16.480 81.362 1.00 47.44 157 ILE A C 1
ATOM 1251 O O . ILE A 1 157 ? -26.142 15.468 81.926 1.00 47.44 157 ILE A O 1
ATOM 1255 N N . ASP A 1 158 ? -25.342 17.585 81.993 1.00 48.84 158 ASP A N 1
ATOM 1256 C CA . ASP A 1 158 ? -25.764 17.948 83.336 1.00 48.84 158 ASP A CA 1
ATOM 1257 C C . ASP A 1 158 ? -27.297 17.984 83.386 1.00 48.84 158 ASP A C 1
ATOM 1259 O O . ASP A 1 158 ? -27.948 18.713 82.633 1.00 48.84 158 ASP A O 1
ATOM 1263 N N . ALA A 1 159 ? -27.877 17.204 84.296 1.00 45.09 159 ALA A N 1
ATOM 1264 C CA . ALA A 1 159 ? -29.261 17.343 84.724 1.00 45.09 159 ALA A CA 1
ATOM 1265 C C . ALA A 1 159 ? -29.317 17.232 86.262 1.00 45.09 159 ALA A C 1
ATOM 1267 O O . ALA A 1 159 ? -28.628 16.391 86.841 1.00 45.09 159 ALA A O 1
ATOM 1268 N N . PRO A 1 160 ? -30.088 18.103 86.936 1.00 60.94 160 PRO A N 1
ATOM 1269 C CA . PRO A 1 160 ? -29.893 18.441 88.345 1.00 60.94 160 PRO A CA 1
ATOM 1270 C C . PRO A 1 160 ? -30.478 17.400 89.316 1.00 60.94 160 PRO A C 1
ATOM 1272 O O . PRO A 1 160 ? -31.398 16.660 88.956 1.00 60.94 160 PRO A O 1
ATOM 1275 N N . PRO A 1 161 ? -30.019 17.381 90.583 1.00 51.19 161 PRO A N 1
ATOM 1276 C CA . PRO A 1 161 ? -30.598 16.535 91.617 1.00 51.19 161 PRO A CA 1
ATOM 1277 C C . PRO A 1 161 ? -32.003 17.031 91.986 1.00 51.19 161 PRO A C 1
ATOM 1279 O O . PRO A 1 161 ? -32.194 18.176 92.399 1.00 51.19 161 PRO A O 1
ATOM 1282 N N . ARG A 1 162 ? -33.006 16.155 91.855 1.00 44.69 162 ARG A N 1
ATOM 1283 C CA . ARG A 1 162 ? -34.320 16.353 92.475 1.00 44.69 162 ARG A CA 1
ATOM 1284 C C . ARG A 1 162 ? -34.162 16.206 93.986 1.00 44.69 162 ARG A C 1
ATOM 1286 O O . ARG A 1 162 ? -33.817 15.137 94.474 1.00 44.69 162 ARG A O 1
ATOM 1293 N N . ALA A 1 163 ? -34.401 17.305 94.689 1.00 43.62 163 ALA A N 1
ATOM 1294 C CA . ALA A 1 163 ? -34.515 17.362 96.133 1.00 43.62 163 ALA A CA 1
ATOM 1295 C C . ALA A 1 163 ? -35.794 16.644 96.597 1.00 43.62 163 ALA A C 1
ATOM 1297 O O . ALA A 1 163 ? -36.896 17.014 96.188 1.00 43.62 163 ALA A O 1
ATOM 1298 N N . ASP A 1 164 ? -35.635 15.654 97.470 1.00 49.12 164 ASP A N 1
ATOM 1299 C CA . ASP A 1 164 ? -36.714 15.108 98.288 1.00 49.12 164 ASP A CA 1
ATOM 1300 C C . ASP A 1 164 ? -37.019 16.075 99.453 1.00 49.12 164 ASP A C 1
ATOM 1302 O O . ASP A 1 164 ? -36.090 16.533 100.127 1.00 49.12 164 ASP A O 1
ATOM 1306 N N . PRO A 1 165 ? -38.293 16.414 99.730 1.00 63.22 165 PRO A N 1
ATOM 1307 C CA . PRO A 1 165 ? -38.661 17.198 100.906 1.00 63.22 165 PRO A CA 1
ATOM 1308 C C . PRO A 1 165 ? -38.759 16.321 102.177 1.00 63.22 165 PRO A C 1
ATOM 1310 O O . PRO A 1 165 ? -39.311 15.220 102.121 1.00 63.22 165 PRO A O 1
ATOM 1313 N N . PRO A 1 166 ? -38.296 16.798 103.350 1.00 61.62 166 PRO A N 1
ATOM 1314 C CA . PRO A 1 166 ? -38.469 16.097 104.623 1.00 61.62 166 PRO A CA 1
ATOM 1315 C C . PRO A 1 166 ? -39.910 16.226 105.164 1.00 61.62 166 PRO A C 1
ATOM 1317 O O . PRO A 1 166 ? -40.540 17.275 104.995 1.00 61.62 166 PRO A O 1
ATOM 1320 N N . PRO A 1 167 ? -40.448 15.204 105.862 1.00 58.19 167 PRO A N 1
ATOM 1321 C CA . PRO A 1 167 ? -41.772 15.275 106.468 1.00 58.19 167 PRO A CA 1
ATOM 1322 C C . PRO A 1 167 ? -41.783 16.147 107.733 1.00 58.19 167 PRO A C 1
ATOM 1324 O O . PRO A 1 167 ? -40.940 16.030 108.623 1.00 58.19 167 PRO A O 1
ATOM 1327 N N . ALA A 1 168 ? -42.790 17.014 107.806 1.00 43.34 168 ALA A N 1
ATOM 1328 C CA . ALA A 1 168 ? -43.095 17.875 108.939 1.00 43.34 168 ALA A CA 1
ATOM 1329 C C . ALA A 1 168 ? -43.474 17.074 110.207 1.00 43.34 168 ALA A C 1
ATOM 1331 O O . ALA A 1 168 ? -44.258 16.128 110.115 1.00 43.34 168 ALA A O 1
ATOM 1332 N N . PRO A 1 169 ? -43.019 17.482 111.408 1.00 50.94 169 PRO A N 1
ATOM 1333 C CA . PRO A 1 169 ? -43.557 16.980 112.666 1.00 50.94 169 PRO A CA 1
ATOM 1334 C C . PRO A 1 169 ? -44.796 17.781 113.097 1.00 50.94 169 PRO A C 1
ATOM 1336 O O . PRO A 1 169 ? -44.724 18.957 113.463 1.00 50.94 169 PRO A O 1
ATOM 1339 N N . SER A 1 170 ? -45.949 17.116 113.087 1.00 46.47 170 SER A N 1
ATOM 1340 C CA . SER A 1 170 ? -47.207 17.593 113.662 1.00 46.47 170 SER A CA 1
ATOM 1341 C C . SER A 1 170 ? -47.156 17.598 115.195 1.00 46.47 170 SER A C 1
ATOM 1343 O O . SER A 1 170 ? -46.940 16.569 115.835 1.00 46.47 170 SER A O 1
ATOM 1345 N N . LYS A 1 171 ? -47.388 18.780 115.771 1.00 43.31 171 LYS A N 1
ATOM 1346 C CA . LYS A 1 171 ? -47.635 19.034 117.195 1.00 43.31 171 LYS A CA 1
ATOM 1347 C C . LYS A 1 171 ? -49.121 18.836 117.516 1.00 43.31 171 LYS A C 1
ATOM 1349 O O . LYS A 1 171 ? -49.935 19.504 116.897 1.00 43.31 171 LYS A O 1
ATOM 1354 N N . THR A 1 172 ? -49.431 18.048 118.545 1.00 44.31 172 THR A N 1
ATOM 1355 C CA . THR A 1 172 ? -50.592 18.182 119.462 1.00 44.31 172 THR A CA 1
ATOM 1356 C C . THR A 1 172 ? -50.274 17.307 120.683 1.00 44.31 172 THR A C 1
ATOM 1358 O O . THR A 1 172 ? -50.170 16.095 120.545 1.00 44.31 172 THR A O 1
ATOM 1361 N N . SER A 1 173 ? -49.805 17.829 121.820 1.00 40.56 173 SER A N 1
ATOM 1362 C CA . SER A 1 173 ? -50.547 18.524 122.890 1.00 40.56 173 SER A CA 1
ATOM 1363 C C . SER A 1 173 ? -51.697 17.712 123.507 1.00 40.56 173 SER A C 1
ATOM 1365 O O . SER A 1 173 ? -52.779 17.668 122.934 1.00 40.56 173 SER A O 1
ATOM 1367 N N . ALA A 1 174 ? -51.471 17.153 124.701 1.00 40.31 174 ALA A N 1
ATOM 1368 C CA . ALA A 1 174 ? -52.405 17.087 125.842 1.00 40.31 174 ALA A CA 1
ATOM 1369 C C . ALA A 1 174 ? -51.751 16.215 126.939 1.00 40.31 174 ALA A C 1
ATOM 1371 O O . ALA A 1 174 ? -51.479 15.047 126.710 1.00 40.31 174 ALA A O 1
ATOM 1372 N N . LEU A 1 175 ? -51.226 16.795 128.023 1.00 38.66 175 LEU A N 1
ATOM 1373 C CA . LEU A 1 175 ? -51.917 17.227 129.253 1.00 38.66 175 LEU A CA 1
ATOM 1374 C C . LEU A 1 175 ? -52.109 16.104 130.289 1.00 38.66 175 LEU A C 1
ATOM 1376 O O . LEU A 1 175 ? -52.802 15.131 130.026 1.00 38.66 175 LEU A O 1
ATOM 1380 N N . LYS A 1 176 ? -51.628 16.418 131.506 1.00 38.22 176 LYS A N 1
ATOM 1381 C CA . LYS A 1 176 ? -51.966 15.859 132.835 1.00 38.22 176 LYS A CA 1
ATOM 1382 C C . LYS A 1 176 ? -51.452 14.438 133.111 1.00 38.22 176 LYS A C 1
ATOM 1384 O O . LYS A 1 176 ? -51.648 13.540 132.320 1.00 38.22 176 LYS A O 1
ATOM 1389 N N . GLY A 1 177 ? -50.833 14.132 134.246 1.00 35.59 177 GLY A N 1
ATOM 1390 C CA . GLY A 1 177 ? -50.636 14.870 135.487 1.00 35.59 177 GLY A CA 1
ATOM 1391 C C . GLY A 1 177 ? -50.438 13.872 136.638 1.00 35.59 177 GLY A C 1
ATOM 1392 O O . GLY A 1 177 ? -50.835 12.720 136.529 1.00 35.59 177 GLY A O 1
ATOM 1393 N N . ALA A 1 178 ? -49.889 14.387 137.736 1.00 39.22 178 ALA A N 1
ATOM 1394 C CA . ALA A 1 178 ? -49.963 13.878 139.107 1.00 39.22 178 ALA A CA 1
ATOM 1395 C C . ALA A 1 178 ? -49.103 12.667 139.534 1.00 39.22 178 ALA A C 1
ATOM 1397 O O . ALA A 1 178 ? -49.234 11.532 139.093 1.00 39.22 178 ALA A O 1
ATOM 1398 N N . ALA A 1 179 ? -48.266 12.991 140.519 1.00 39.25 179 ALA A N 1
ATOM 1399 C CA . ALA A 1 179 ? -47.565 12.141 141.460 1.00 39.25 179 ALA A CA 1
ATOM 1400 C C . ALA A 1 179 ? -48.479 11.226 142.301 1.00 39.25 179 ALA A C 1
ATOM 1402 O O . ALA A 1 179 ? -49.546 11.652 142.732 1.00 39.25 179 ALA A O 1
ATOM 1403 N N . ALA A 1 180 ? -47.973 10.037 142.646 1.00 37.44 180 ALA A N 1
ATOM 1404 C CA . ALA A 1 180 ? -48.252 9.290 143.884 1.00 37.44 180 ALA A CA 1
ATOM 1405 C C . ALA A 1 180 ? -47.212 8.150 143.973 1.00 37.44 180 ALA A C 1
ATOM 1407 O O . ALA A 1 180 ? -47.166 7.281 143.113 1.00 37.44 180 ALA A O 1
ATOM 1408 N N . ARG A 1 181 ? -46.145 8.273 144.767 1.00 36.25 181 ARG A N 1
ATOM 1409 C CA . ARG A 1 181 ? -46.015 7.810 146.163 1.00 36.25 181 ARG A CA 1
ATOM 1410 C C . ARG A 1 181 ? -46.497 6.364 146.406 1.00 36.25 181 ARG A C 1
ATOM 1412 O O . ARG A 1 181 ? -47.689 6.112 146.460 1.00 36.25 181 ARG A O 1
ATOM 1419 N N . ALA A 1 182 ? -45.497 5.493 146.584 1.00 46.22 182 ALA A N 1
ATOM 1420 C CA . ALA A 1 182 ? -45.397 4.305 147.441 1.00 46.22 182 ALA A CA 1
ATOM 1421 C C . ALA A 1 182 ? -46.643 3.432 147.685 1.00 46.22 182 ALA A C 1
ATOM 1423 O O . ALA A 1 182 ? -47.567 3.872 148.352 1.00 46.22 182 ALA A O 1
ATOM 1424 N N . CYS A 1 183 ? -46.552 2.150 147.305 1.00 37.09 183 CYS A N 1
ATOM 1425 C CA . CYS A 1 183 ? -46.925 0.997 148.139 1.00 37.09 183 CYS A CA 1
ATOM 1426 C C . CYS A 1 183 ? -46.439 -0.320 147.480 1.00 37.09 183 CYS A C 1
ATOM 1428 O O . CYS A 1 183 ? -46.385 -0.395 146.252 1.00 37.09 183 CYS A O 1
ATOM 1430 N N . PRO A 1 184 ? -46.046 -1.340 148.266 1.00 46.56 184 PRO A N 1
ATOM 1431 C CA . PRO A 1 184 ? -45.597 -2.644 147.764 1.00 46.56 184 PRO A CA 1
ATOM 1432 C C . PRO A 1 184 ? -46.759 -3.439 147.137 1.00 46.56 184 PRO A C 1
ATOM 1434 O O . PRO A 1 184 ? -47.918 -3.185 147.480 1.00 46.56 184 PRO A O 1
ATOM 1437 N N . PRO A 1 185 ? -46.484 -4.393 146.225 1.00 46.94 185 PRO A N 1
ATOM 1438 C CA . PRO A 1 185 ? -47.536 -5.148 145.556 1.00 46.94 185 PRO A CA 1
ATOM 1439 C C . PRO A 1 185 ? -48.329 -5.986 146.575 1.00 46.94 185 PRO A C 1
ATOM 1441 O O . PRO A 1 185 ? -47.717 -6.669 147.401 1.00 46.94 185 PRO A O 1
ATOM 1444 N N . PRO A 1 186 ? -49.674 -5.965 146.536 1.00 47.97 186 PRO A N 1
ATOM 1445 C CA . PRO A 1 186 ? -50.474 -6.916 147.293 1.00 47.97 186 PRO A CA 1
ATOM 1446 C C . PRO A 1 186 ? -50.228 -8.326 146.745 1.00 47.97 186 PRO A C 1
ATOM 1448 O O . PRO A 1 186 ? -50.006 -8.507 145.545 1.00 47.97 186 PRO A O 1
ATOM 1451 N N . ALA A 1 187 ? -50.255 -9.320 147.632 1.00 55.12 187 ALA A N 1
ATOM 1452 C CA . ALA A 1 187 ? -50.174 -10.727 147.270 1.00 55.12 187 ALA A CA 1
ATOM 1453 C C . ALA A 1 187 ? -51.215 -11.038 146.182 1.00 55.12 187 ALA A C 1
ATOM 1455 O O . ALA A 1 187 ? -52.417 -10.877 146.388 1.00 55.12 187 ALA A O 1
ATOM 1456 N N . VAL A 1 188 ? -50.729 -11.409 144.997 1.00 50.94 188 VAL A N 1
ATOM 1457 C CA . VAL A 1 188 ? -51.564 -11.749 143.846 1.00 50.94 188 VAL A CA 1
ATOM 1458 C C . VAL A 1 188 ? -52.266 -13.064 144.151 1.00 50.94 188 VAL A C 1
ATOM 1460 O O . VAL A 1 188 ? -51.606 -14.077 144.383 1.00 50.94 188 VAL A O 1
ATOM 1463 N N . ASP A 1 189 ? -53.597 -13.048 144.125 1.00 56.84 189 ASP A N 1
ATOM 1464 C CA . ASP A 1 189 ? -54.401 -14.262 144.208 1.00 56.84 189 ASP A CA 1
ATOM 1465 C C . ASP A 1 189 ? -53.976 -15.236 143.089 1.00 56.84 189 ASP A C 1
ATOM 1467 O O . ASP A 1 189 ? -53.981 -14.855 141.908 1.00 56.84 189 ASP A O 1
ATOM 1471 N N . PRO A 1 190 ? -53.640 -16.501 143.403 1.00 67.75 190 PRO A N 1
ATOM 1472 C CA . PRO A 1 190 ? -53.098 -17.466 142.438 1.00 67.75 190 PRO A CA 1
ATOM 1473 C C . PRO A 1 190 ? -54.030 -17.714 141.235 1.00 67.75 190 PRO A C 1
ATOM 1475 O O . PRO A 1 190 ? -53.585 -18.067 140.141 1.00 67.75 190 PRO A O 1
ATOM 1478 N N . LEU A 1 191 ? -55.330 -17.450 141.394 1.00 71.44 191 LEU A N 1
ATOM 1479 C CA . LEU A 1 191 ? -56.335 -17.528 140.334 1.00 71.44 191 LEU A CA 1
ATOM 1480 C C . LEU A 1 191 ? -56.166 -16.433 139.263 1.00 71.44 191 LEU A C 1
ATOM 1482 O O . LEU A 1 191 ? -56.304 -16.717 138.069 1.00 71.44 191 LEU A O 1
ATOM 1486 N N . TYR A 1 192 ? -55.812 -15.207 139.657 1.00 77.56 192 TYR A N 1
ATOM 1487 C CA . TYR A 1 192 ? -55.597 -14.086 138.735 1.00 77.56 192 TYR A CA 1
ATOM 1488 C C . TYR A 1 192 ? -54.304 -14.256 137.927 1.00 77.56 192 TYR A C 1
ATOM 1490 O O . TYR A 1 192 ? -54.302 -14.012 136.717 1.00 77.56 192 TYR A O 1
ATOM 1498 N N . ALA A 1 193 ? -53.247 -14.781 138.558 1.00 76.06 193 ALA A N 1
ATOM 1499 C CA . ALA A 1 193 ? -52.022 -15.187 137.869 1.00 76.06 193 ALA A CA 1
ATOM 1500 C C . ALA A 1 193 ? -52.315 -16.242 136.782 1.00 76.06 193 ALA A C 1
ATOM 1502 O O . ALA A 1 193 ? -51.910 -16.064 135.635 1.00 76.06 193 ALA A O 1
ATOM 1503 N N . SER A 1 194 ? -53.142 -17.256 137.081 1.00 81.75 194 SER A N 1
ATOM 1504 C CA . SER A 1 194 ? -53.525 -18.289 136.098 1.00 81.75 194 SER A CA 1
ATOM 1505 C C . SER A 1 194 ? -54.333 -17.746 134.903 1.00 81.75 194 SER A C 1
ATOM 1507 O O . SER A 1 194 ? -54.199 -18.225 133.772 1.00 81.75 194 SER A O 1
ATOM 1509 N N . MET A 1 195 ? -55.174 -16.722 135.113 1.00 82.75 195 MET A N 1
ATOM 1510 C CA . MET A 1 195 ? -55.888 -16.064 134.013 1.00 82.75 195 MET A CA 1
ATOM 1511 C C . MET A 1 195 ? -54.960 -15.195 133.169 1.00 82.75 195 MET A C 1
ATOM 1513 O O . MET A 1 195 ? -55.106 -15.178 131.945 1.00 82.75 195 MET A O 1
ATOM 1517 N N . GLN A 1 196 ? -54.019 -14.483 133.795 1.00 84.19 196 GLN A N 1
ATOM 1518 C CA . GLN A 1 196 ? -53.006 -13.717 133.074 1.00 84.19 196 GLN A CA 1
ATOM 1519 C C . GLN A 1 196 ? -52.097 -14.633 132.253 1.00 84.19 196 GLN A C 1
ATOM 1521 O O . GLN A 1 196 ? -51.832 -14.317 131.096 1.00 84.19 196 GLN A O 1
ATOM 1526 N N . GLU A 1 197 ? -51.719 -15.797 132.784 1.00 84.31 197 GLU A N 1
ATOM 1527 C CA . GLU A 1 197 ? -50.980 -16.825 132.046 1.00 84.31 197 GLU A CA 1
ATOM 1528 C C . GLU A 1 197 ? -51.778 -17.348 130.847 1.00 84.31 197 GLU A C 1
ATOM 1530 O O . GLU A 1 197 ? -51.265 -17.337 129.731 1.00 84.31 197 GLU A O 1
ATOM 1535 N N . ARG A 1 198 ? -53.067 -17.693 131.003 1.00 85.69 198 ARG A N 1
ATOM 1536 C CA . ARG A 1 198 ? -53.914 -18.091 129.855 1.00 85.69 198 ARG A CA 1
ATOM 1537 C C . ARG A 1 198 ? -54.128 -16.966 128.845 1.00 85.69 198 ARG A C 1
ATOM 1539 O O . ARG A 1 198 ? -54.243 -17.227 127.646 1.00 85.69 198 ARG A O 1
ATOM 1546 N N . ALA A 1 199 ? -54.233 -15.718 129.293 1.00 87.50 199 ALA A N 1
ATOM 1547 C CA . ALA A 1 199 ? -54.359 -14.566 128.405 1.00 87.50 199 ALA A CA 1
ATOM 1548 C C . ALA A 1 199 ? -53.056 -14.323 127.629 1.00 87.50 199 ALA A C 1
ATOM 1550 O O . ALA A 1 199 ? -53.103 -14.082 126.419 1.00 87.50 199 ALA A O 1
ATOM 1551 N N . ALA A 1 200 ? -51.907 -14.455 128.296 1.00 88.44 200 ALA A N 1
ATOM 1552 C CA . ALA A 1 200 ? -50.587 -14.410 127.683 1.00 88.44 200 ALA A CA 1
ATOM 1553 C C . ALA A 1 200 ? -50.400 -15.564 126.687 1.00 88.44 200 ALA A C 1
ATOM 1555 O O . ALA A 1 200 ? -49.987 -15.319 125.557 1.00 88.44 200 ALA A O 1
ATOM 1556 N N . GLU A 1 201 ? -50.815 -16.783 127.033 1.00 91.44 201 GLU A N 1
ATOM 1557 C CA . GLU A 1 201 ? -50.762 -17.952 126.153 1.00 91.44 201 GLU A CA 1
ATOM 1558 C C . GLU A 1 201 ? -51.655 -17.769 124.913 1.00 91.44 201 GLU A C 1
ATOM 1560 O O . GLU A 1 201 ? -51.234 -18.011 123.784 1.00 91.44 201 GLU A O 1
ATOM 1565 N N . ARG A 1 202 ? -52.884 -17.257 125.069 1.00 91.00 202 ARG A N 1
ATOM 1566 C CA . ARG A 1 202 ? -53.762 -16.930 123.927 1.00 91.00 202 ARG A CA 1
ATOM 1567 C C . ARG A 1 202 ? -53.173 -15.830 123.049 1.00 91.00 202 ARG A C 1
ATOM 1569 O O . ARG A 1 202 ? -53.311 -15.891 121.827 1.00 91.00 202 ARG A O 1
ATOM 1576 N N . LYS A 1 203 ? -52.520 -14.833 123.649 1.00 92.44 203 LYS A N 1
ATOM 1577 C CA . LYS A 1 203 ? -51.813 -13.773 122.922 1.00 92.44 203 LYS A CA 1
ATOM 1578 C C . LYS A 1 203 ? -50.625 -14.346 122.146 1.00 92.44 203 LYS A C 1
ATOM 1580 O O . LYS A 1 203 ? -50.474 -14.009 120.976 1.00 92.44 203 LYS A O 1
ATOM 1585 N N . GLN A 1 204 ? -49.864 -15.265 122.741 1.00 92.50 204 GLN A N 1
ATOM 1586 C CA . GLN A 1 204 ? -48.782 -15.999 122.078 1.00 92.50 204 GLN A CA 1
ATOM 1587 C C . GLN A 1 204 ? -49.311 -16.861 120.926 1.00 92.50 204 GLN A C 1
ATOM 1589 O O . GLN A 1 204 ? -48.798 -16.768 119.818 1.00 92.50 204 GLN A O 1
ATOM 1594 N N . ARG A 1 205 ? -50.399 -17.617 121.121 1.00 91.56 205 ARG A N 1
ATOM 1595 C CA . ARG A 1 205 ? -51.023 -18.419 120.051 1.00 91.56 205 ARG A CA 1
ATOM 1596 C C . ARG A 1 205 ? -51.536 -17.557 118.894 1.00 91.56 205 ARG A C 1
ATOM 1598 O O . ARG A 1 205 ? -51.340 -17.919 117.739 1.00 91.56 205 ARG A O 1
ATOM 1605 N N . ARG A 1 206 ? -52.159 -16.404 119.173 1.00 92.44 206 ARG A N 1
ATOM 1606 C CA . ARG A 1 206 ? -52.582 -15.446 118.131 1.00 92.44 206 ARG A CA 1
ATOM 1607 C C . ARG A 1 206 ? -51.389 -14.832 117.401 1.00 92.44 206 ARG A C 1
ATOM 1609 O O . ARG A 1 206 ? -51.461 -14.672 116.190 1.00 92.44 206 ARG A O 1
ATOM 1616 N N . ALA A 1 207 ? -50.309 -14.518 118.117 1.00 91.94 207 ALA A N 1
ATOM 1617 C CA . ALA A 1 207 ? -49.077 -14.020 117.515 1.00 91.94 207 ALA A CA 1
ATOM 1618 C C . ALA A 1 207 ? -48.432 -15.074 116.600 1.00 91.94 207 ALA A C 1
ATOM 1620 O O . ALA A 1 207 ? -48.111 -14.755 115.461 1.00 91.94 207 ALA A O 1
ATOM 1621 N N . LEU A 1 208 ? -48.342 -16.332 117.046 1.00 94.00 208 LEU A N 1
ATOM 1622 C CA . LEU A 1 208 ? -47.837 -17.449 116.241 1.00 94.00 208 LEU A CA 1
ATOM 1623 C C . LEU A 1 208 ? -48.712 -17.720 115.009 1.00 94.00 208 LEU A C 1
ATOM 1625 O O . LEU A 1 208 ? -48.191 -17.933 113.920 1.00 94.00 208 LEU A O 1
ATOM 1629 N N . LEU A 1 209 ? -50.042 -17.672 115.145 1.00 93.94 209 LEU A N 1
ATOM 1630 C CA . LEU A 1 209 ? -50.948 -17.805 113.999 1.00 93.94 209 LEU A CA 1
ATOM 1631 C C . LEU A 1 209 ? -50.784 -16.652 113.010 1.00 93.94 209 LEU A C 1
ATOM 1633 O O . LEU A 1 209 ? -50.749 -16.894 111.809 1.00 93.94 209 LEU A O 1
ATOM 1637 N N . LYS A 1 210 ? -50.657 -15.415 113.500 1.00 95.00 210 LYS A N 1
ATOM 1638 C CA . LYS A 1 210 ? -50.419 -14.247 112.650 1.00 95.00 210 LYS A CA 1
ATOM 1639 C C . LYS A 1 210 ? -49.102 -14.384 111.884 1.00 95.00 210 LYS A C 1
ATOM 1641 O O . LYS A 1 210 ? -49.110 -14.213 110.674 1.00 95.00 210 LYS A O 1
ATOM 1646 N N . GLN A 1 211 ? -48.025 -14.792 112.559 1.00 94.62 211 GLN A N 1
ATOM 1647 C CA . GLN A 1 211 ? -46.740 -15.091 111.919 1.00 94.62 211 GLN A CA 1
ATOM 1648 C C . GLN A 1 211 ? -46.873 -16.187 110.859 1.00 94.62 211 GLN A C 1
ATOM 1650 O O . GLN A 1 211 ? -46.320 -16.057 109.775 1.00 94.62 211 GLN A O 1
ATOM 1655 N N . ARG A 1 212 ? -47.647 -17.243 111.132 1.00 95.69 212 ARG A N 1
ATOM 1656 C CA . ARG A 1 212 ? -47.876 -18.325 110.166 1.00 95.69 212 ARG A CA 1
ATOM 1657 C C . ARG A 1 212 ? -48.666 -17.860 108.937 1.00 95.69 212 ARG A C 1
ATOM 1659 O O . ARG A 1 212 ? -48.369 -18.296 107.832 1.00 95.69 212 ARG A O 1
ATOM 1666 N N . TYR A 1 213 ? -49.653 -16.979 109.105 1.00 95.19 213 TYR A N 1
ATOM 1667 C CA . TYR A 1 213 ? -50.373 -16.377 107.976 1.00 95.19 213 TYR A CA 1
ATOM 1668 C C . TYR A 1 213 ? -49.499 -15.401 107.187 1.00 95.19 213 TYR A C 1
ATOM 1670 O O . TYR A 1 213 ? -49.538 -15.433 105.963 1.00 95.19 213 TYR A O 1
ATOM 1678 N N . GLU A 1 214 ? -48.688 -14.586 107.865 1.00 95.19 214 GLU A N 1
ATOM 1679 C CA . GLU A 1 214 ? -47.709 -13.702 107.223 1.00 95.19 214 GLU A CA 1
ATOM 1680 C C . GLU A 1 214 ? -46.691 -14.521 106.412 1.00 95.19 214 GLU A C 1
ATOM 1682 O O . GLU A 1 214 ? -46.440 -14.190 105.260 1.00 95.19 214 GLU A O 1
ATOM 1687 N N . GLN A 1 215 ? -46.198 -15.646 106.947 1.00 95.38 215 GLN A N 1
ATOM 1688 C CA . GLN A 1 215 ? -45.340 -16.589 106.217 1.00 95.38 215 GLN A CA 1
ATOM 1689 C C . GLN A 1 215 ? -46.038 -17.179 104.986 1.00 95.38 215 GLN A C 1
ATOM 1691 O O . GLN A 1 215 ? -45.468 -17.152 103.904 1.00 95.38 215 GLN A O 1
ATOM 1696 N N . LEU A 1 216 ? -47.284 -17.648 105.111 1.00 95.00 216 LEU A N 1
ATOM 1697 C CA . LEU A 1 216 ? -48.043 -18.176 103.969 1.00 95.00 216 LEU A CA 1
ATOM 1698 C C . LEU A 1 216 ? -48.341 -17.107 102.905 1.00 95.00 216 LEU A C 1
ATOM 1700 O O . LEU A 1 216 ? -48.386 -17.414 101.715 1.00 95.00 216 LEU A O 1
ATOM 1704 N N . GLU A 1 217 ? -48.583 -15.855 103.301 1.00 94.56 217 GLU A N 1
ATOM 1705 C CA . GLU A 1 217 ? -48.715 -14.746 102.351 1.00 94.56 217 GLU A CA 1
ATOM 1706 C C . GLU A 1 217 ? -47.387 -14.423 101.668 1.00 94.56 217 GLU A C 1
ATOM 1708 O O . GLU A 1 217 ? -47.381 -14.157 100.465 1.00 94.56 217 GLU A O 1
ATOM 1713 N N . GLN A 1 218 ? -46.279 -14.476 102.409 1.00 95.06 218 GLN A N 1
ATOM 1714 C CA . GLN A 1 218 ? -44.932 -14.307 101.872 1.00 95.06 218 GLN A CA 1
ATOM 1715 C C . GLN A 1 218 ? -44.631 -15.395 100.836 1.00 95.06 218 GLN A C 1
ATOM 1717 O O . GLN A 1 218 ? -44.331 -15.073 99.694 1.00 95.06 218 GLN A O 1
ATOM 1722 N N . GLU A 1 219 ? -44.856 -16.666 101.179 1.00 95.50 219 GLU A N 1
ATOM 1723 C CA . GLU A 1 219 ? -44.676 -17.811 100.280 1.00 95.50 219 GLU A CA 1
ATOM 1724 C C . GLU A 1 219 ? -45.526 -17.686 99.007 1.00 95.50 219 GLU A C 1
ATOM 1726 O O . GLU A 1 219 ? -45.055 -17.988 97.913 1.00 95.50 219 GLU A O 1
ATOM 1731 N N . LYS A 1 220 ? -46.768 -17.190 99.110 1.00 96.50 220 LYS A N 1
ATOM 1732 C CA . LYS A 1 220 ? -47.610 -16.921 97.932 1.00 96.50 220 LYS A CA 1
ATOM 1733 C C . LYS A 1 220 ? -47.047 -15.804 97.058 1.00 96.50 220 LYS A C 1
ATOM 1735 O O . LYS A 1 220 ? -47.090 -15.924 95.835 1.00 96.50 220 LYS A O 1
ATOM 1740 N N . ARG A 1 221 ? -46.547 -14.718 97.654 1.00 94.62 221 ARG A N 1
ATOM 1741 C CA . ARG A 1 221 ? -45.919 -13.615 96.906 1.00 94.62 221 ARG A CA 1
ATOM 1742 C C . ARG A 1 221 ? -44.640 -14.080 96.225 1.00 94.62 221 ARG A C 1
ATOM 1744 O O . ARG A 1 221 ? -44.457 -13.776 95.051 1.00 94.62 221 ARG A O 1
ATOM 1751 N N . ASP A 1 222 ? -43.826 -14.864 96.921 1.00 94.56 222 ASP A N 1
ATOM 1752 C CA . ASP A 1 222 ? -42.584 -15.424 96.395 1.00 94.56 222 ASP A CA 1
ATOM 1753 C C . ASP A 1 222 ? -42.868 -16.426 95.265 1.00 94.56 222 ASP A C 1
ATOM 1755 O O . ASP A 1 222 ? -42.208 -16.383 94.230 1.00 94.56 222 ASP A O 1
ATOM 1759 N N . ALA A 1 223 ? -43.910 -17.257 95.389 1.00 94.56 223 ALA A N 1
ATOM 1760 C CA . ALA A 1 223 ? -44.340 -18.168 94.326 1.00 94.56 223 ALA A CA 1
ATOM 1761 C C . ALA A 1 223 ? -44.835 -17.423 93.073 1.00 94.56 223 ALA A C 1
ATOM 1763 O O . ALA A 1 223 ? -44.491 -17.801 91.954 1.00 94.56 223 ALA A O 1
ATOM 1764 N N . VAL A 1 224 ? -45.612 -16.346 93.239 1.00 95.56 224 VAL A N 1
ATOM 1765 C CA . VAL A 1 224 ? -46.052 -15.507 92.111 1.00 95.56 224 VAL A CA 1
ATOM 1766 C C . VAL A 1 224 ? -44.866 -14.771 91.487 1.00 95.56 224 VAL A C 1
ATOM 1768 O O . VAL A 1 224 ? -44.762 -14.715 90.264 1.00 95.56 224 VAL A O 1
ATOM 1771 N N . ALA A 1 225 ? -43.945 -14.242 92.295 1.00 95.31 225 ALA A N 1
ATOM 1772 C CA . ALA A 1 225 ? -42.734 -13.595 91.798 1.00 95.31 225 ALA A CA 1
ATOM 1773 C C . ALA A 1 225 ? -41.846 -14.577 91.015 1.00 95.31 225 ALA A C 1
ATOM 1775 O O . ALA A 1 225 ? -41.364 -14.230 89.937 1.00 95.31 225 ALA A O 1
ATOM 1776 N N . ALA A 1 226 ? -41.696 -15.815 91.499 1.00 95.06 226 ALA A N 1
ATOM 1777 C CA . ALA A 1 226 ? -40.993 -16.883 90.794 1.00 95.06 226 ALA A CA 1
ATOM 1778 C C . ALA A 1 226 ? -41.642 -17.183 89.433 1.00 95.06 226 ALA A C 1
ATOM 1780 O O . ALA A 1 226 ? -40.954 -17.142 88.414 1.00 95.06 226 ALA A O 1
ATOM 1781 N N . GLN A 1 227 ? -42.967 -17.366 89.385 1.00 95.31 227 GLN A N 1
ATOM 1782 C CA . GLN A 1 227 ? -43.694 -17.571 88.124 1.00 95.31 227 GLN A CA 1
ATOM 1783 C C . GLN A 1 227 ? -43.532 -16.396 87.150 1.00 95.31 227 GLN A C 1
ATOM 1785 O O . GLN A 1 227 ? -43.306 -16.607 85.959 1.00 95.31 227 GLN A O 1
ATOM 1790 N N . MET A 1 228 ? -43.602 -15.155 87.638 1.00 94.25 228 MET A N 1
ATOM 1791 C CA . MET A 1 228 ? -43.384 -13.972 86.800 1.00 94.25 228 MET A CA 1
ATOM 1792 C C . MET A 1 228 ? -41.954 -13.935 86.251 1.00 94.25 228 MET A C 1
ATOM 1794 O O . MET A 1 228 ? -41.773 -13.698 85.058 1.00 94.25 228 MET A O 1
ATOM 1798 N N . SER A 1 229 ? -40.949 -14.247 87.077 1.00 95.06 229 SER A N 1
ATOM 1799 C CA . SER A 1 229 ? -39.549 -14.313 86.641 1.00 95.06 229 SER A CA 1
ATOM 1800 C C . SER A 1 229 ? -39.294 -15.410 85.600 1.00 95.06 229 SER A C 1
ATOM 1802 O O . SER A 1 229 ? -38.528 -15.195 84.662 1.00 95.06 229 SER A O 1
ATOM 1804 N N . GLU A 1 230 ? -39.975 -16.558 85.698 1.00 95.69 230 GLU A N 1
ATOM 1805 C CA . GLU A 1 230 ? -39.892 -17.630 84.700 1.00 95.69 230 GLU A CA 1
ATOM 1806 C C . GLU A 1 230 ? -40.490 -17.191 83.358 1.00 95.69 230 GLU A C 1
ATOM 1808 O O . GLU A 1 230 ? -39.885 -17.409 82.305 1.00 95.69 230 GLU A O 1
ATOM 1813 N N . VAL A 1 231 ? -41.647 -16.522 83.381 1.00 96.62 231 VAL A N 1
ATOM 1814 C CA . VAL A 1 231 ? -42.277 -15.973 82.170 1.00 96.62 231 VAL A CA 1
ATOM 1815 C C . VAL A 1 231 ? -41.400 -14.886 81.546 1.00 96.62 231 VAL A C 1
ATOM 1817 O O . VAL A 1 231 ? -41.189 -14.883 80.332 1.00 96.62 231 VAL A O 1
ATOM 1820 N N . GLU A 1 232 ? -40.835 -13.987 82.353 1.00 95.56 232 GLU A N 1
ATOM 1821 C CA . GLU A 1 232 ? -39.905 -12.960 81.878 1.00 95.56 232 GLU A CA 1
ATOM 1822 C C . GLU A 1 232 ? -38.645 -13.571 81.254 1.00 95.56 232 GLU A C 1
ATOM 1824 O O . GLU A 1 232 ? -38.221 -13.126 80.182 1.00 95.56 232 GLU A O 1
ATOM 1829 N N . ALA A 1 233 ? -38.086 -14.627 81.855 1.00 96.69 233 ALA A N 1
ATOM 1830 C CA . ALA A 1 233 ? -36.951 -15.361 81.302 1.00 96.69 233 ALA A CA 1
ATOM 1831 C C . ALA A 1 233 ? -37.296 -16.022 79.956 1.00 96.69 233 ALA A C 1
ATOM 1833 O O . ALA A 1 233 ? -36.515 -15.930 79.006 1.00 96.69 233 ALA A O 1
ATOM 1834 N N . GLN A 1 234 ? -38.487 -16.617 79.825 1.00 96.00 234 GLN A N 1
ATOM 1835 C CA . GLN A 1 234 ? -38.956 -17.189 78.557 1.00 96.00 234 GLN A CA 1
ATOM 1836 C C . GLN A 1 234 ? -39.130 -16.118 77.473 1.00 96.00 234 GLN A C 1
ATOM 1838 O O . GLN A 1 234 ? -38.681 -16.305 76.341 1.00 96.00 234 GLN A O 1
ATOM 1843 N N . VAL A 1 235 ? -39.724 -14.968 77.804 1.00 96.81 235 VAL A N 1
ATOM 1844 C CA . VAL A 1 235 ? -39.883 -13.845 76.864 1.00 96.81 235 VAL A CA 1
ATOM 1845 C C . VAL A 1 235 ? -38.524 -13.263 76.466 1.00 96.81 235 VAL A C 1
ATOM 1847 O O . VAL A 1 235 ? -38.311 -12.921 75.299 1.00 96.81 235 VAL A O 1
ATOM 1850 N N . ALA A 1 236 ? -37.582 -13.153 77.405 1.00 95.50 236 ALA A N 1
ATOM 1851 C CA . ALA A 1 236 ? -36.220 -12.718 77.114 1.00 95.50 236 ALA A CA 1
ATOM 1852 C C . ALA A 1 236 ? -35.518 -13.691 76.153 1.00 95.50 236 ALA A C 1
ATOM 1854 O O . ALA A 1 236 ? -34.917 -13.244 75.173 1.00 95.50 236 ALA A O 1
ATOM 1855 N N . GLN A 1 237 ? -35.665 -15.001 76.371 1.00 96.25 237 GLN A N 1
ATOM 1856 C CA . GLN A 1 237 ? -35.109 -16.028 75.493 1.00 96.25 237 GLN A CA 1
ATOM 1857 C C . GLN A 1 237 ? -35.719 -15.969 74.085 1.00 96.25 237 GLN A C 1
ATOM 1859 O O . GLN A 1 237 ? -34.983 -15.933 73.100 1.00 96.25 237 GLN A O 1
ATOM 1864 N N . GLN A 1 238 ? -37.044 -15.835 73.971 1.00 96.50 238 GLN A N 1
ATOM 1865 C CA . GLN A 1 238 ? -37.718 -15.669 72.677 1.00 96.50 238 GLN A CA 1
ATOM 1866 C C . GLN A 1 238 ? -37.208 -14.437 71.918 1.00 96.50 238 GLN A C 1
ATOM 1868 O O . GLN A 1 238 ? -36.938 -14.515 70.721 1.00 96.50 238 GLN A O 1
ATOM 1873 N N . LYS A 1 239 ? -36.989 -13.308 72.607 1.00 97.06 239 LYS A N 1
ATOM 1874 C CA . LYS A 1 239 ? -36.409 -12.100 71.993 1.00 97.06 239 LYS A CA 1
ATOM 1875 C C . LYS A 1 239 ? -34.977 -12.322 71.503 1.00 97.06 239 LYS A C 1
ATOM 1877 O O . LYS A 1 239 ? -34.589 -11.737 70.488 1.00 97.06 239 LYS A O 1
ATOM 1882 N N . ILE A 1 240 ? -34.175 -13.120 72.209 1.00 96.38 240 ILE A N 1
ATOM 1883 C CA . ILE A 1 240 ? -32.817 -13.485 71.775 1.00 96.38 240 ILE A CA 1
ATOM 1884 C C . ILE A 1 240 ? -32.889 -14.342 70.507 1.00 96.38 240 ILE A C 1
ATOM 1886 O O . ILE A 1 240 ? -32.211 -14.026 69.525 1.00 96.38 240 ILE A O 1
ATOM 1890 N N . ASP A 1 241 ? -33.760 -15.349 70.488 1.00 96.06 241 ASP A N 1
ATOM 1891 C CA . ASP A 1 241 ? -33.929 -16.258 69.352 1.00 96.06 241 ASP A CA 1
ATOM 1892 C C . ASP A 1 241 ? -34.483 -15.534 68.115 1.00 96.06 241 ASP A C 1
ATOM 1894 O O . ASP A 1 241 ? -33.996 -15.725 66.999 1.00 96.06 241 ASP A O 1
ATOM 1898 N N . GLU A 1 242 ? -35.452 -14.631 68.284 1.00 96.56 242 GLU A N 1
ATOM 1899 C CA . GLU A 1 242 ? -35.959 -13.788 67.198 1.00 96.56 242 GLU A CA 1
ATOM 1900 C C . GLU A 1 242 ? -34.873 -12.867 66.637 1.00 96.56 242 GLU A C 1
ATOM 1902 O O . GLU A 1 242 ? -34.716 -12.759 65.417 1.00 96.56 242 GLU A O 1
ATOM 1907 N N . ARG A 1 243 ? -34.063 -12.243 67.503 1.00 97.06 243 ARG A N 1
ATOM 1908 C CA . ARG A 1 243 ? -32.911 -11.440 67.065 1.00 97.06 243 ARG A CA 1
ATOM 1909 C C . ARG A 1 243 ? -31.893 -12.289 66.305 1.00 97.06 243 ARG A C 1
ATOM 1911 O O . ARG A 1 243 ? -31.349 -11.806 65.311 1.00 97.06 243 ARG A O 1
ATOM 1918 N N . ALA A 1 244 ? -31.649 -13.529 66.728 1.00 95.88 244 ALA A N 1
ATOM 1919 C CA . ALA A 1 244 ? -30.774 -14.460 66.021 1.00 95.88 244 ALA A CA 1
ATOM 1920 C C . ALA A 1 244 ? -31.332 -14.809 64.630 1.00 95.88 244 ALA A C 1
ATOM 1922 O O . ALA A 1 244 ? -30.617 -14.665 63.640 1.00 95.88 244 ALA A O 1
ATOM 1923 N N . ARG A 1 245 ? -32.630 -15.124 64.524 1.00 97.06 245 ARG A N 1
ATOM 1924 C CA . ARG A 1 245 ? -33.307 -15.383 63.239 1.00 97.06 245 ARG A CA 1
ATOM 1925 C C . ARG A 1 245 ? -33.255 -14.180 62.297 1.00 97.06 245 ARG A C 1
ATOM 1927 O O . ARG A 1 245 ? -33.036 -14.342 61.100 1.00 97.06 245 ARG A O 1
ATOM 1934 N N . VAL A 1 246 ? -33.430 -12.961 62.813 1.00 96.81 246 VAL A N 1
ATOM 1935 C CA . VAL A 1 246 ? -33.313 -11.735 62.003 1.00 96.81 246 VAL A CA 1
ATOM 1936 C C . VAL A 1 246 ? -31.879 -11.535 61.508 1.00 96.81 246 VAL A C 1
ATOM 1938 O O . VAL A 1 246 ? -31.686 -11.160 60.351 1.00 96.81 246 VAL A O 1
ATOM 1941 N N . ARG A 1 247 ? -30.865 -11.798 62.344 1.00 97.12 247 ARG A N 1
ATOM 1942 C CA . ARG A 1 247 ? -29.453 -11.744 61.924 1.00 97.12 247 ARG A CA 1
ATOM 1943 C C . ARG A 1 247 ? -29.151 -12.780 60.843 1.00 97.12 247 ARG A C 1
ATOM 1945 O O . ARG A 1 247 ? -28.504 -12.436 59.860 1.00 97.12 247 ARG A O 1
ATOM 1952 N N . GLU A 1 248 ? -29.659 -14.000 60.990 1.00 96.94 248 GLU A N 1
ATOM 1953 C CA . GLU A 1 248 ? -29.486 -15.067 60.004 1.00 96.94 248 GLU A CA 1
ATOM 1954 C C . GLU A 1 248 ? -30.156 -14.723 58.668 1.00 96.94 248 GLU A C 1
ATOM 1956 O O . GLU A 1 248 ? -29.512 -14.816 57.627 1.00 96.94 248 GLU A O 1
ATOM 1961 N N . ARG A 1 249 ? -31.398 -14.217 58.682 1.00 96.88 249 ARG A N 1
ATOM 1962 C CA . ARG A 1 249 ? -32.078 -13.742 57.462 1.00 96.88 249 ARG A CA 1
ATOM 1963 C C . ARG A 1 249 ? -31.296 -12.630 56.767 1.00 96.88 249 ARG A C 1
ATOM 1965 O O . ARG A 1 249 ? -31.057 -12.724 55.570 1.00 96.88 249 ARG A O 1
ATOM 1972 N N . LYS A 1 250 ? -30.817 -11.627 57.513 1.00 97.12 250 LYS A N 1
ATOM 1973 C CA . LYS A 1 250 ? -29.973 -10.552 56.957 1.00 97.12 250 LYS A CA 1
ATOM 1974 C C . LYS A 1 250 ? -28.660 -11.082 56.378 1.00 97.12 250 LYS A C 1
ATOM 1976 O O . LYS A 1 250 ? -28.183 -10.568 55.368 1.00 97.12 250 LYS A O 1
ATOM 1981 N N . HIS A 1 251 ? -28.070 -12.100 57.002 1.00 96.69 251 HIS A N 1
ATOM 1982 C CA . HIS A 1 251 ? -26.871 -12.754 56.486 1.00 96.69 251 HIS A CA 1
ATOM 1983 C C . HIS A 1 251 ? -27.159 -13.533 55.193 1.00 96.69 251 HIS A C 1
ATOM 1985 O O . HIS A 1 251 ? -26.416 -13.415 54.224 1.00 96.69 251 HIS A O 1
ATOM 1991 N N . GLN A 1 252 ? -28.272 -14.263 55.121 1.00 96.94 252 GLN A N 1
ATOM 1992 C CA . GLN A 1 252 ? -28.690 -14.956 53.899 1.00 96.94 252 GLN A CA 1
ATOM 1993 C C . GLN A 1 252 ? -29.023 -13.974 52.764 1.00 96.94 252 GLN A C 1
ATOM 1995 O O . GLN A 1 252 ? -28.627 -14.197 51.621 1.00 96.94 252 GLN A O 1
ATOM 2000 N N . GLU A 1 253 ? -29.693 -12.861 53.068 1.00 96.88 253 GLU A N 1
ATOM 2001 C CA . GLU A 1 253 ? -29.976 -11.791 52.105 1.00 96.88 253 GLU A CA 1
ATOM 2002 C C . GLU A 1 253 ? -28.691 -11.150 51.568 1.00 96.88 253 GLU A C 1
ATOM 2004 O O . GLU A 1 253 ? -28.584 -10.913 50.362 1.00 96.88 253 GLU A O 1
ATOM 2009 N N . SER A 1 254 ? -27.689 -10.913 52.423 1.00 95.88 254 SER A N 1
ATOM 2010 C CA . SER A 1 254 ? -26.409 -10.349 51.983 1.00 95.88 254 SER A CA 1
ATOM 2011 C C . SER A 1 254 ? -25.620 -11.327 51.109 1.00 95.88 254 SER A C 1
ATOM 2013 O O . SER A 1 254 ? -25.095 -10.919 50.071 1.00 95.88 254 SER A O 1
ATOM 2015 N N . LEU A 1 255 ? -25.617 -12.623 51.438 1.00 96.69 255 LEU A N 1
ATOM 2016 C CA . LEU A 1 255 ? -25.032 -13.668 50.590 1.00 96.69 255 LEU A CA 1
ATOM 2017 C C . LEU A 1 255 ? -25.755 -13.779 49.240 1.00 96.69 255 LEU A C 1
ATOM 2019 O O . LEU A 1 255 ? -25.110 -13.860 48.192 1.00 96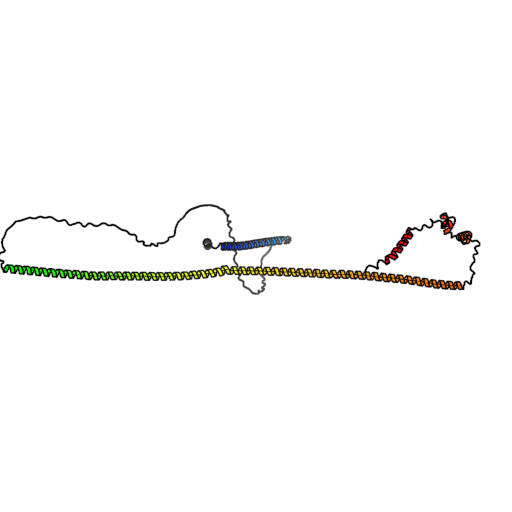.69 255 LEU A O 1
ATOM 2023 N N . ALA A 1 256 ? -27.089 -13.720 49.230 1.00 97.06 256 ALA A N 1
ATOM 2024 C CA . ALA A 1 256 ? -27.877 -13.727 48.000 1.00 97.06 256 ALA A CA 1
ATOM 2025 C C . ALA A 1 256 ? -27.604 -12.482 47.135 1.00 97.06 256 ALA A C 1
ATOM 2027 O O . ALA A 1 256 ? -27.485 -12.587 45.910 1.00 97.06 256 ALA A O 1
ATOM 2028 N N . ALA A 1 257 ? -27.452 -11.309 47.758 1.00 95.69 257 ALA A N 1
ATOM 2029 C CA . ALA A 1 257 ? -27.085 -10.072 47.076 1.00 95.69 257 ALA A CA 1
ATOM 2030 C C . ALA A 1 257 ? -25.672 -10.149 46.471 1.00 95.69 257 ALA A C 1
ATOM 2032 O O . ALA A 1 257 ? -25.496 -9.791 45.304 1.00 95.69 257 ALA A O 1
ATOM 2033 N N . GLN A 1 258 ? -24.690 -10.685 47.206 1.00 96.94 258 GLN A N 1
ATOM 2034 C CA . GLN A 1 258 ? -23.334 -10.923 46.694 1.00 96.94 258 GLN A CA 1
ATOM 2035 C C . GLN A 1 258 ? -23.338 -11.904 45.515 1.00 96.94 258 GLN A C 1
ATOM 2037 O O . GLN A 1 258 ? -22.755 -11.619 44.468 1.00 96.94 258 GLN A O 1
ATOM 2042 N N . ALA A 1 259 ? -24.065 -13.020 45.621 1.00 96.56 259 ALA A N 1
ATOM 2043 C CA . ALA A 1 259 ? -24.199 -13.981 44.527 1.00 96.56 259 ALA A CA 1
ATOM 2044 C C . ALA A 1 259 ? -24.845 -13.351 43.278 1.00 96.56 259 ALA A C 1
ATOM 2046 O O . ALA A 1 259 ? -24.425 -13.617 42.147 1.00 96.56 259 ALA A O 1
ATOM 2047 N N . LYS A 1 260 ? -25.846 -12.479 43.459 1.00 97.44 260 LYS A N 1
ATOM 2048 C CA . LYS A 1 260 ? -26.467 -11.723 42.361 1.00 97.44 260 LYS A CA 1
ATOM 2049 C C . LYS A 1 260 ? -25.483 -10.737 41.723 1.00 97.44 260 LYS A C 1
ATOM 2051 O O . LYS A 1 260 ? -25.446 -10.655 40.495 1.00 97.44 260 LYS A O 1
ATOM 2056 N N . ALA A 1 261 ? -24.680 -10.034 42.521 1.00 95.00 261 ALA A N 1
ATOM 2057 C CA . ALA A 1 261 ? -23.655 -9.117 42.027 1.00 95.00 261 ALA A CA 1
ATOM 2058 C C . ALA A 1 261 ? -22.602 -9.848 41.175 1.00 95.00 261 ALA A C 1
ATOM 2060 O O . ALA A 1 261 ? -22.351 -9.437 40.043 1.00 95.00 261 ALA A O 1
ATOM 2061 N N . LEU A 1 262 ? -22.089 -10.991 41.645 1.00 96.81 262 LEU A N 1
ATOM 2062 C CA . LEU A 1 262 ? -21.134 -11.817 40.892 1.00 96.81 262 LEU A CA 1
ATOM 2063 C C . LEU A 1 262 ? -21.716 -12.326 39.563 1.00 96.81 262 LEU A C 1
ATOM 2065 O O . LEU A 1 262 ? -21.031 -12.331 38.539 1.00 96.81 262 LEU A O 1
ATOM 2069 N N . ARG A 1 263 ? -23.000 -12.713 39.536 1.00 96.06 263 ARG A N 1
ATOM 2070 C CA . ARG A 1 263 ? -23.682 -13.103 38.286 1.00 96.06 263 ARG A CA 1
ATOM 2071 C C . ARG A 1 263 ? -23.765 -11.947 37.289 1.00 96.06 263 ARG A C 1
ATOM 2073 O O . ARG A 1 263 ? -23.537 -12.159 36.098 1.00 96.06 263 ARG A O 1
ATOM 2080 N N . LEU A 1 264 ? -24.088 -10.739 37.753 1.00 96.06 264 LEU A N 1
ATOM 2081 C CA . LEU A 1 264 ? -24.129 -9.550 36.897 1.00 96.06 264 LEU A CA 1
ATOM 2082 C C . LEU A 1 264 ? -22.738 -9.197 36.364 1.00 96.06 264 LEU A C 1
ATOM 2084 O O . LEU A 1 264 ? -22.592 -8.954 35.167 1.00 96.06 264 LEU A O 1
ATOM 2088 N N . GLU A 1 265 ? -21.712 -9.257 37.214 1.00 94.38 265 GLU A N 1
ATOM 2089 C CA . GLU A 1 265 ? -20.328 -9.015 36.809 1.00 94.38 265 GLU A CA 1
ATOM 2090 C C . GLU A 1 265 ? -19.858 -10.023 35.750 1.00 94.38 265 GLU A C 1
ATOM 2092 O O . GLU A 1 265 ? -19.237 -9.638 34.753 1.00 94.38 265 GLU A O 1
ATOM 2097 N N . HIS A 1 266 ? -20.223 -11.301 35.902 1.00 95.56 266 HIS A N 1
ATOM 2098 C CA . HIS A 1 266 ? -19.937 -12.337 34.912 1.00 95.56 266 HIS A CA 1
ATOM 2099 C C . HIS A 1 266 ? -20.606 -12.046 33.558 1.00 95.56 266 HIS A C 1
ATOM 2101 O O . HIS A 1 266 ? -19.947 -12.096 32.515 1.00 95.56 266 HIS A O 1
ATOM 2107 N N . LEU A 1 267 ? -21.893 -11.677 33.556 1.00 95.44 267 LEU A N 1
ATOM 2108 C CA . LEU A 1 267 ? -22.619 -11.300 32.336 1.00 95.44 267 LEU A CA 1
ATOM 2109 C C . LEU A 1 267 ? -22.017 -10.058 31.666 1.00 95.44 267 LEU A C 1
ATOM 2111 O O . LEU A 1 267 ? -21.886 -10.010 30.439 1.00 95.44 267 LEU A O 1
ATOM 2115 N N . ASP A 1 268 ? -21.595 -9.064 32.443 1.00 93.06 268 ASP A N 1
ATOM 2116 C CA . ASP A 1 268 ? -20.915 -7.885 31.909 1.00 93.06 268 ASP A CA 1
ATOM 2117 C C . ASP A 1 268 ? -19.506 -8.208 31.394 1.00 93.06 268 ASP A C 1
ATOM 2119 O O . ASP A 1 268 ? -19.057 -7.626 30.401 1.00 93.06 268 ASP A O 1
ATOM 2123 N N . GLY A 1 269 ? -18.815 -9.178 31.996 1.00 95.00 269 GLY A N 1
ATOM 2124 C CA . GLY A 1 269 ? -17.597 -9.782 31.456 1.00 95.00 269 GLY A CA 1
ATOM 2125 C C . GLY A 1 269 ? -17.826 -10.386 30.067 1.00 95.00 269 GLY A C 1
ATOM 2126 O O . GLY A 1 269 ? -17.128 -10.024 29.114 1.00 95.00 269 GLY A O 1
ATOM 2127 N N . GLN A 1 270 ? -18.862 -11.215 29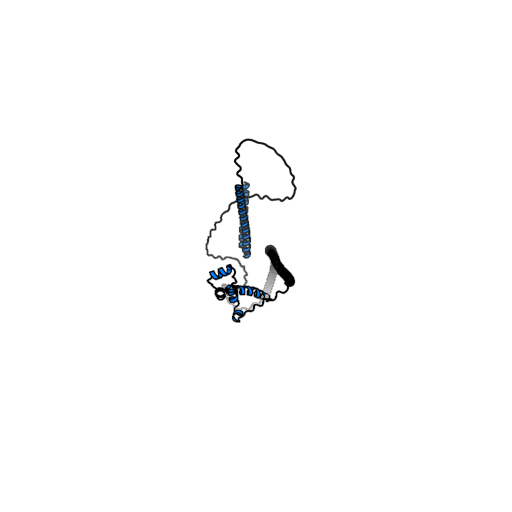.914 1.00 94.19 270 GLN A N 1
ATOM 2128 C CA . GLN A 1 270 ? -19.234 -11.813 28.626 1.00 94.19 270 GLN A CA 1
ATOM 2129 C C . GLN A 1 270 ? -19.606 -10.751 27.581 1.00 94.19 270 GLN A C 1
ATOM 2131 O O . GLN A 1 270 ? -19.142 -10.804 26.440 1.00 94.19 270 GLN A O 1
ATOM 2136 N N . ARG A 1 271 ? -20.377 -9.725 27.964 1.00 92.81 271 ARG A N 1
ATOM 2137 C CA . ARG A 1 271 ? -20.722 -8.601 27.074 1.00 92.81 271 ARG A CA 1
ATOM 2138 C C . ARG A 1 271 ? -19.486 -7.827 26.628 1.00 92.81 271 ARG A C 1
ATOM 2140 O O . ARG A 1 271 ? -19.381 -7.470 25.453 1.00 92.81 271 ARG A O 1
ATOM 2147 N N . ARG A 1 272 ? -18.538 -7.565 27.535 1.00 93.25 272 ARG A N 1
ATOM 2148 C CA . ARG A 1 272 ? -17.260 -6.914 27.204 1.00 93.25 272 ARG A CA 1
ATOM 2149 C C . ARG A 1 272 ? -16.435 -7.773 26.244 1.00 93.25 272 ARG A C 1
ATOM 2151 O O . ARG A 1 272 ? -15.932 -7.236 25.258 1.00 93.25 272 ARG A O 1
ATOM 2158 N N . ALA A 1 273 ? -16.355 -9.084 26.469 1.00 91.88 273 ALA A N 1
ATOM 2159 C CA . ALA A 1 273 ? -15.674 -10.016 25.571 1.00 91.88 273 ALA A CA 1
ATOM 2160 C C . ALA A 1 273 ? -16.319 -10.048 24.173 1.00 91.88 273 ALA A C 1
ATOM 2162 O O . ALA A 1 273 ? -15.624 -9.879 23.171 1.00 91.88 273 ALA A O 1
ATOM 2163 N N . ALA A 1 274 ? -17.650 -10.142 24.093 1.00 91.12 274 ALA A N 1
ATOM 2164 C CA . ALA A 1 274 ? -18.389 -10.112 22.831 1.00 91.12 274 ALA A CA 1
ATOM 2165 C C . ALA A 1 274 ? -18.192 -8.789 22.068 1.00 91.12 274 ALA A C 1
ATOM 2167 O O . ALA A 1 274 ? -17.990 -8.789 20.852 1.00 91.12 274 ALA A O 1
ATOM 2168 N N . ARG A 1 275 ? -18.184 -7.646 22.772 1.00 91.06 275 ARG A N 1
ATOM 2169 C CA . ARG A 1 275 ? -17.882 -6.333 22.173 1.00 91.06 275 ARG A CA 1
ATOM 2170 C C . ARG A 1 275 ? -16.456 -6.262 21.635 1.00 91.06 275 ARG A C 1
ATOM 2172 O O . ARG A 1 275 ? -16.275 -5.758 20.531 1.00 91.06 275 ARG A O 1
ATOM 2179 N N . ARG A 1 276 ? -15.465 -6.782 22.369 1.00 91.44 276 ARG A N 1
ATOM 2180 C CA . ARG A 1 276 ? -14.070 -6.862 21.897 1.00 91.44 276 ARG A CA 1
ATOM 2181 C C . ARG A 1 276 ? -13.967 -7.728 20.646 1.00 91.44 276 ARG A C 1
ATOM 2183 O O . ARG A 1 276 ? -13.410 -7.271 19.658 1.00 91.44 276 ARG A O 1
ATOM 2190 N N . HIS A 1 277 ? -14.574 -8.914 20.646 1.00 90.75 277 HIS A N 1
ATOM 2191 C CA . HIS A 1 277 ? -14.590 -9.797 19.480 1.00 90.75 277 HIS A CA 1
ATOM 2192 C C . HIS A 1 277 ? -15.238 -9.129 18.256 1.00 90.75 277 HIS A C 1
ATOM 2194 O O . HIS A 1 277 ? -14.660 -9.126 17.169 1.00 90.75 277 HIS A O 1
ATOM 2200 N N . ASN A 1 278 ? -16.400 -8.489 18.430 1.00 91.06 278 ASN A N 1
ATOM 2201 C CA . ASN A 1 278 ? -17.058 -7.751 17.350 1.00 91.06 278 ASN A CA 1
ATOM 2202 C C . ASN A 1 278 ? -16.224 -6.564 16.866 1.00 91.06 278 ASN A C 1
ATOM 2204 O O . ASN A 1 278 ? -16.134 -6.348 15.662 1.00 91.06 278 ASN A O 1
ATOM 2208 N N . TYR A 1 279 ? -15.578 -5.825 17.767 1.00 90.00 279 TYR A N 1
ATOM 2209 C CA . TYR A 1 279 ? -14.674 -4.741 17.396 1.00 90.00 279 TYR A CA 1
ATOM 2210 C C . TYR A 1 279 ? -13.482 -5.254 16.579 1.00 90.00 279 TYR A C 1
ATOM 2212 O O . TYR A 1 279 ? -13.208 -4.714 15.510 1.00 90.00 279 TYR A O 1
ATOM 2220 N N . THR A 1 280 ? -12.817 -6.329 17.010 1.00 88.81 280 THR A N 1
ATOM 2221 C CA . THR A 1 280 ? -11.709 -6.954 16.267 1.00 88.81 280 THR A CA 1
ATOM 2222 C C . THR A 1 280 ? -12.162 -7.463 14.899 1.00 88.81 280 THR A C 1
ATOM 2224 O O . THR A 1 280 ? -11.498 -7.235 13.890 1.00 88.81 280 THR A O 1
ATOM 2227 N N . ARG A 1 281 ? -13.335 -8.100 14.827 1.00 90.88 281 ARG A N 1
ATOM 2228 C CA . ARG A 1 281 ? -13.906 -8.573 13.563 1.00 90.88 281 ARG A CA 1
ATOM 2229 C C . ARG A 1 281 ? -14.227 -7.412 12.622 1.00 90.88 281 ARG A C 1
ATOM 2231 O O . ARG A 1 281 ? -13.870 -7.476 11.451 1.00 90.88 281 ARG A O 1
ATOM 2238 N N . LEU A 1 282 ? -14.864 -6.351 13.120 1.00 86.75 282 LEU A N 1
ATOM 2239 C CA . LEU A 1 282 ? -15.214 -5.169 12.329 1.00 86.75 282 LEU A CA 1
ATOM 2240 C C . LEU A 1 282 ? -13.968 -4.411 11.862 1.00 86.75 282 LEU A C 1
ATOM 2242 O O . LEU A 1 282 ? -13.875 -4.063 10.691 1.00 86.75 282 LEU A O 1
ATOM 2246 N N . THR A 1 283 ? -12.990 -4.194 12.740 1.00 84.69 283 THR A N 1
ATOM 2247 C CA . THR A 1 283 ? -11.723 -3.538 12.377 1.00 84.69 283 THR A CA 1
ATOM 2248 C C . THR A 1 283 ? -10.919 -4.360 11.375 1.00 84.69 283 THR A C 1
ATOM 2250 O O . THR A 1 283 ? -10.369 -3.794 10.433 1.00 84.69 283 THR A O 1
ATOM 2253 N N . SER A 1 284 ? -10.908 -5.687 11.499 1.00 89.19 284 SER A N 1
ATOM 2254 C CA . SER A 1 284 ? -10.292 -6.570 10.506 1.00 89.19 284 SER A CA 1
ATOM 2255 C C . SER A 1 284 ? -11.005 -6.491 9.149 1.00 89.19 284 SER A C 1
ATOM 2257 O O . SER A 1 284 ? -10.366 -6.221 8.130 1.00 89.19 284 SER A O 1
ATOM 2259 N N . HIS A 1 285 ? -12.336 -6.639 9.125 1.00 87.38 285 HIS A N 1
ATOM 2260 C CA . HIS A 1 285 ? -13.106 -6.684 7.877 1.00 87.38 285 HIS A CA 1
ATOM 2261 C C . HIS A 1 285 ? -13.247 -5.345 7.161 1.00 87.38 285 HIS A C 1
ATOM 2263 O O . HIS A 1 285 ? -13.194 -5.317 5.933 1.00 87.38 285 HIS A O 1
ATOM 2269 N N . TYR A 1 286 ? -13.447 -4.259 7.903 1.00 85.19 286 TYR A N 1
ATOM 2270 C CA . TYR A 1 286 ? -13.708 -2.936 7.336 1.00 85.19 286 TYR A CA 1
ATOM 2271 C C . TYR A 1 286 ? -12.487 -2.014 7.375 1.00 85.19 286 TYR A C 1
ATOM 2273 O O . TYR A 1 286 ? -12.417 -1.081 6.583 1.00 85.19 286 TYR A O 1
ATOM 2281 N N . GLY A 1 287 ? -11.520 -2.267 8.259 1.00 85.00 287 GLY A N 1
ATOM 2282 C CA . GLY A 1 287 ? -10.270 -1.509 8.326 1.00 85.00 287 GLY A CA 1
ATOM 2283 C C . GLY A 1 287 ? -9.151 -2.186 7.539 1.00 85.00 287 GLY A C 1
ATOM 2284 O O . GLY A 1 287 ? -8.749 -1.711 6.478 1.00 85.00 287 GLY A O 1
ATOM 2285 N N . PHE A 1 288 ? -8.647 -3.311 8.049 1.00 86.75 288 PHE A N 1
ATOM 2286 C CA . PHE A 1 288 ? -7.411 -3.922 7.549 1.00 86.75 288 PHE A CA 1
ATOM 2287 C C . PHE A 1 288 ? -7.551 -4.601 6.185 1.00 86.75 288 PHE A C 1
ATOM 2289 O O . PHE A 1 288 ? -6.673 -4.436 5.342 1.00 86.75 288 PHE A O 1
ATOM 2296 N N . LEU A 1 289 ? -8.630 -5.345 5.934 1.00 86.50 289 LEU A N 1
ATOM 2297 C CA . LEU A 1 289 ? -8.823 -6.053 4.663 1.00 86.50 289 LEU A CA 1
ATOM 2298 C C . LEU A 1 289 ? -8.903 -5.104 3.448 1.00 86.50 289 LEU A C 1
ATOM 2300 O O . LEU A 1 289 ? -8.209 -5.360 2.461 1.00 86.50 289 LEU A O 1
ATOM 2304 N N . PRO A 1 290 ? -9.671 -3.997 3.486 1.00 89.62 290 PRO A N 1
ATOM 2305 C CA . PRO A 1 290 ? -9.679 -3.010 2.408 1.00 89.62 290 PRO A CA 1
ATOM 2306 C C . PRO A 1 290 ? -8.324 -2.328 2.219 1.00 89.62 290 PRO A C 1
ATOM 2308 O O . PRO A 1 290 ? -7.890 -2.159 1.083 1.00 89.62 290 PRO A O 1
ATOM 2311 N N . LEU A 1 291 ? -7.628 -1.994 3.314 1.00 86.81 291 LEU A N 1
ATOM 2312 C CA . LEU A 1 291 ? -6.268 -1.451 3.259 1.00 86.81 291 LEU A CA 1
ATOM 2313 C C . LEU A 1 291 ? -5.311 -2.434 2.584 1.00 86.81 291 LEU A C 1
ATOM 2315 O O . LEU A 1 291 ? -4.586 -2.047 1.675 1.00 86.81 291 LEU A O 1
ATOM 2319 N N . ARG A 1 292 ? -5.341 -3.711 2.970 1.00 91.94 292 ARG A N 1
ATOM 2320 C CA . ARG A 1 292 ? -4.514 -4.757 2.363 1.00 91.94 292 ARG A CA 1
ATOM 2321 C C . ARG A 1 292 ? -4.796 -4.905 0.868 1.00 91.94 292 ARG A C 1
ATOM 2323 O O . ARG A 1 292 ? -3.853 -4.894 0.088 1.00 91.94 292 ARG A O 1
ATOM 2330 N N . ARG A 1 293 ? -6.070 -4.958 0.462 1.00 90.44 293 ARG A N 1
ATOM 2331 C CA . ARG A 1 293 ? -6.455 -4.992 -0.962 1.00 90.44 293 ARG A CA 1
ATOM 2332 C C . ARG A 1 293 ? -5.977 -3.753 -1.717 1.00 90.44 293 ARG A C 1
ATOM 2334 O O . ARG A 1 293 ? -5.543 -3.862 -2.857 1.00 90.44 293 ARG A O 1
ATOM 2341 N N . HIS A 1 294 ? -6.042 -2.579 -1.091 1.00 92.06 294 HIS A N 1
ATOM 2342 C CA . HIS A 1 294 ? -5.526 -1.348 -1.681 1.00 92.06 294 HIS A CA 1
ATOM 2343 C C . HIS A 1 294 ? -4.005 -1.407 -1.870 1.00 92.06 294 HIS A C 1
ATOM 2345 O O . HIS A 1 294 ? -3.518 -1.071 -2.943 1.00 92.06 294 HIS A O 1
ATOM 2351 N N . TRP A 1 295 ? -3.260 -1.887 -0.872 1.00 93.94 295 TRP A N 1
ATOM 2352 C CA . TRP A 1 295 ? -1.811 -2.075 -0.966 1.00 93.94 295 TRP A CA 1
ATOM 2353 C C . TRP A 1 295 ? -1.412 -3.108 -2.021 1.00 93.94 295 TRP A C 1
ATOM 2355 O O . TRP A 1 295 ? -0.478 -2.863 -2.780 1.00 93.94 295 TRP A O 1
ATOM 2365 N N . GLU A 1 296 ? -2.129 -4.229 -2.103 1.00 93.94 296 GLU A N 1
ATOM 2366 C CA . GLU A 1 296 ? -1.945 -5.235 -3.155 1.00 93.94 296 GLU A CA 1
ATOM 2367 C C . GLU A 1 296 ? -2.181 -4.608 -4.538 1.00 93.94 296 GLU A C 1
ATOM 2369 O O . GLU A 1 296 ? -1.304 -4.683 -5.393 1.00 93.94 296 GLU A O 1
ATOM 2374 N N . HIS A 1 297 ? -3.270 -3.853 -4.716 1.00 93.75 297 HIS A N 1
ATOM 2375 C CA . HIS A 1 297 ? -3.539 -3.140 -5.966 1.00 93.75 297 HIS A CA 1
ATOM 2376 C C . HIS A 1 297 ? -2.456 -2.105 -6.318 1.00 93.75 297 HIS A C 1
ATOM 2378 O O . HIS A 1 297 ? -2.018 -2.033 -7.462 1.00 93.75 297 HIS A O 1
ATOM 2384 N N . VAL A 1 298 ? -1.980 -1.316 -5.349 1.00 94.06 298 VAL A N 1
ATOM 2385 C CA . VAL A 1 298 ? -0.883 -0.353 -5.564 1.00 94.06 298 VAL A CA 1
ATOM 2386 C C . VAL A 1 298 ? 0.401 -1.071 -5.980 1.00 94.06 298 VAL A C 1
ATOM 2388 O O . VAL A 1 298 ? 1.110 -0.598 -6.873 1.00 94.06 298 VAL A O 1
ATOM 2391 N N . ARG A 1 299 ? 0.697 -2.222 -5.367 1.00 94.62 299 ARG A N 1
ATOM 2392 C CA . ARG A 1 299 ? 1.851 -3.051 -5.720 1.00 94.62 299 ARG A CA 1
ATOM 2393 C C . ARG A 1 299 ? 1.729 -3.593 -7.143 1.00 94.62 299 ARG A C 1
ATOM 2395 O O . ARG A 1 299 ? 2.706 -3.517 -7.885 1.00 94.62 299 ARG A O 1
ATOM 2402 N N . ASP A 1 300 ? 0.551 -4.068 -7.530 1.00 95.25 300 ASP A N 1
ATOM 2403 C CA . ASP A 1 300 ? 0.290 -4.600 -8.869 1.00 95.25 300 ASP A CA 1
ATOM 2404 C C . ASP A 1 300 ? 0.402 -3.495 -9.930 1.00 95.25 300 ASP A C 1
ATOM 2406 O O . ASP A 1 300 ? 1.138 -3.650 -10.901 1.00 95.25 300 ASP A O 1
ATOM 2410 N N . VAL A 1 301 ? -0.185 -2.316 -9.689 1.00 94.88 301 VAL A N 1
ATOM 2411 C CA . VAL A 1 301 ? -0.040 -1.141 -10.570 1.00 94.88 301 VAL A CA 1
ATOM 2412 C C . VAL A 1 301 ? 1.425 -0.709 -10.691 1.00 94.88 301 VAL A C 1
ATOM 2414 O O . VAL A 1 301 ? 1.885 -0.325 -11.770 1.00 94.88 301 VAL A O 1
ATOM 2417 N N . HIS A 1 302 ? 2.194 -0.761 -9.601 1.00 93.88 302 HIS A N 1
ATOM 2418 C CA . HIS A 1 302 ? 3.622 -0.463 -9.654 1.00 93.88 302 HIS A CA 1
ATOM 2419 C C . HIS A 1 302 ? 4.385 -1.517 -10.471 1.00 93.88 302 HIS A C 1
ATOM 2421 O O . HIS A 1 302 ? 5.229 -1.154 -11.293 1.00 93.88 302 HIS A O 1
ATOM 2427 N N . ALA A 1 303 ? 4.074 -2.804 -10.299 1.00 93.62 303 ALA A N 1
ATOM 2428 C CA . ALA A 1 303 ? 4.666 -3.887 -11.079 1.00 93.62 303 ALA A CA 1
ATOM 2429 C C . ALA A 1 303 ? 4.344 -3.752 -12.577 1.00 93.62 303 ALA A C 1
ATOM 2431 O O . ALA A 1 303 ? 5.256 -3.826 -13.401 1.00 93.62 303 ALA A O 1
ATOM 2432 N N . GLU A 1 304 ? 3.095 -3.452 -12.937 1.00 93.81 304 GLU A N 1
ATOM 2433 C CA . GLU A 1 304 ? 2.679 -3.185 -14.318 1.00 93.81 304 GLU A CA 1
ATOM 2434 C C . GLU A 1 304 ? 3.421 -1.988 -14.919 1.00 93.81 304 GLU A C 1
ATOM 2436 O O . GLU A 1 304 ? 3.915 -2.066 -16.045 1.00 93.81 304 GLU A O 1
ATOM 2441 N N . ARG A 1 305 ? 3.582 -0.892 -14.164 1.00 94.50 305 ARG A N 1
ATOM 2442 C CA . ARG A 1 305 ? 4.374 0.268 -14.608 1.00 94.50 305 ARG A CA 1
ATOM 2443 C C . ARG A 1 305 ? 5.833 -0.098 -14.862 1.00 94.50 305 ARG A C 1
ATOM 2445 O O . ARG A 1 305 ? 6.410 0.371 -15.842 1.00 94.50 305 ARG A O 1
ATOM 2452 N N . GLN A 1 306 ? 6.438 -0.924 -14.010 1.00 93.25 306 GLN A N 1
ATOM 2453 C CA . GLN A 1 306 ? 7.816 -1.378 -14.209 1.00 93.25 306 GLN A CA 1
ATOM 2454 C C . GLN A 1 306 ? 7.934 -2.309 -15.421 1.00 93.25 306 GLN A C 1
ATOM 2456 O O . GLN A 1 306 ? 8.844 -2.144 -16.234 1.00 93.25 306 GLN A O 1
ATOM 2461 N N . GLN A 1 307 ? 6.977 -3.219 -15.618 1.00 94.00 307 GLN A N 1
ATOM 2462 C CA . GLN A 1 307 ? 6.916 -4.049 -16.823 1.00 94.00 307 GLN A CA 1
ATOM 2463 C C . GLN A 1 307 ? 6.733 -3.202 -18.088 1.00 94.00 307 GLN A C 1
ATOM 2465 O O . GLN A 1 307 ? 7.405 -3.448 -19.089 1.00 94.00 307 GLN A O 1
ATOM 2470 N N . ALA A 1 308 ? 5.879 -2.177 -18.052 1.00 92.94 308 ALA A N 1
ATOM 2471 C CA . ALA A 1 308 ? 5.679 -1.254 -19.166 1.00 92.94 308 ALA A CA 1
ATOM 2472 C C . ALA A 1 308 ? 6.966 -0.486 -19.503 1.00 92.94 308 ALA A C 1
ATOM 2474 O O . ALA A 1 308 ? 7.357 -0.442 -20.670 1.00 92.94 308 ALA A O 1
ATOM 2475 N N . LYS A 1 309 ? 7.678 0.036 -18.493 1.00 94.06 309 LYS A N 1
ATOM 2476 C CA . LYS A 1 309 ? 9.001 0.659 -18.675 1.00 94.06 309 LYS A CA 1
ATOM 2477 C C . LYS A 1 309 ? 10.003 -0.314 -19.289 1.00 94.06 309 LYS A C 1
ATOM 2479 O O . LYS A 1 309 ? 10.709 0.045 -20.226 1.00 94.06 309 LYS A O 1
ATOM 2484 N N . HIS A 1 310 ? 10.040 -1.558 -18.815 1.00 93.44 310 HIS A N 1
ATOM 2485 C CA . HIS A 1 310 ? 10.944 -2.564 -19.361 1.00 93.44 310 HIS A CA 1
ATOM 2486 C C . HIS A 1 310 ? 10.621 -2.891 -20.828 1.00 93.44 310 HIS A C 1
ATOM 2488 O O . HIS A 1 310 ? 11.525 -2.934 -21.659 1.00 93.44 310 HIS A O 1
ATOM 2494 N N . ARG A 1 311 ? 9.335 -3.024 -21.188 1.00 95.06 311 ARG A N 1
ATOM 2495 C CA . ARG A 1 311 ? 8.900 -3.196 -22.587 1.00 95.06 311 ARG A CA 1
ATOM 2496 C C . ARG A 1 311 ? 9.298 -2.001 -23.457 1.00 95.06 311 ARG A C 1
ATOM 2498 O O . ARG A 1 311 ? 9.805 -2.205 -24.556 1.00 95.06 311 ARG A O 1
ATOM 2505 N N . GLN A 1 312 ? 9.132 -0.770 -22.967 1.00 94.31 312 GLN A N 1
ATOM 2506 C CA . GLN A 1 312 ? 9.572 0.437 -23.678 1.00 94.31 312 GLN A CA 1
ATOM 2507 C C . GLN A 1 312 ? 11.088 0.440 -23.913 1.00 94.31 312 GLN A C 1
ATOM 2509 O O . GLN A 1 312 ? 11.528 0.686 -25.035 1.00 94.31 312 GLN A O 1
ATOM 2514 N N . LEU A 1 313 ? 11.883 0.091 -22.897 1.00 95.69 313 LEU A N 1
ATOM 2515 C CA . LEU A 1 313 ? 13.337 -0.029 -23.026 1.00 95.69 313 LEU A CA 1
ATOM 2516 C C . LEU A 1 313 ? 13.740 -1.122 -24.020 1.00 95.69 313 LEU A C 1
ATOM 2518 O O . LEU A 1 313 ? 14.640 -0.905 -24.826 1.00 95.69 313 LEU A O 1
ATOM 2522 N N . GLN A 1 314 ? 13.054 -2.268 -24.032 1.00 94.75 314 GLN A N 1
ATOM 2523 C CA . GLN A 1 314 ? 13.308 -3.324 -25.015 1.00 94.75 314 GLN A CA 1
ATOM 2524 C C . GLN A 1 314 ? 12.996 -2.871 -26.447 1.00 94.75 314 GLN A C 1
ATOM 2526 O O . GLN A 1 314 ? 13.758 -3.174 -27.366 1.00 94.75 314 GLN A O 1
ATOM 2531 N N . VAL A 1 315 ? 11.898 -2.140 -26.658 1.00 95.44 315 VAL A N 1
ATOM 2532 C CA . VAL A 1 315 ? 11.556 -1.577 -27.974 1.00 95.44 315 VAL A CA 1
ATOM 2533 C C . VAL A 1 315 ? 12.604 -0.550 -28.408 1.00 95.44 315 VAL A C 1
ATOM 2535 O O . VAL A 1 315 ? 13.092 -0.626 -29.536 1.00 95.44 315 VAL A O 1
ATOM 2538 N N . ALA A 1 316 ? 13.015 0.350 -27.510 1.00 93.44 316 ALA A N 1
ATOM 2539 C CA . ALA A 1 316 ? 14.064 1.331 -27.779 1.00 93.44 316 ALA A CA 1
ATOM 2540 C C . ALA A 1 316 ? 15.409 0.660 -28.108 1.00 93.44 316 ALA A C 1
ATOM 2542 O O . ALA A 1 316 ? 16.051 1.018 -29.096 1.00 93.44 316 ALA A O 1
ATOM 2543 N N . ALA A 1 317 ? 15.802 -0.368 -27.350 1.00 93.69 317 ALA A N 1
ATOM 2544 C CA . ALA A 1 317 ? 17.017 -1.141 -27.595 1.00 93.69 317 ALA A CA 1
ATOM 2545 C C . ALA A 1 317 ? 16.977 -1.855 -28.955 1.00 93.69 317 ALA A C 1
ATOM 2547 O O . ALA A 1 317 ? 17.945 -1.793 -29.714 1.00 93.69 317 ALA A O 1
ATOM 2548 N N . LYS A 1 318 ? 15.841 -2.471 -29.318 1.00 95.06 318 LYS A N 1
ATOM 2549 C CA . LYS A 1 318 ? 15.643 -3.081 -30.645 1.00 95.06 318 LYS A CA 1
ATOM 2550 C C . LYS A 1 318 ? 15.755 -2.046 -31.764 1.00 95.06 318 LYS A C 1
ATOM 2552 O O . LYS A 1 318 ? 16.437 -2.301 -32.754 1.00 95.06 318 LYS A O 1
ATOM 2557 N N . HIS A 1 319 ? 15.135 -0.877 -31.609 1.00 94.12 319 HIS A N 1
ATOM 2558 C CA . HIS A 1 319 ? 15.221 0.203 -32.592 1.00 94.12 319 HIS A CA 1
ATOM 2559 C C . HIS A 1 319 ? 16.659 0.728 -32.743 1.00 94.12 319 HIS A C 1
ATOM 2561 O O . HIS A 1 319 ? 17.147 0.920 -33.860 1.00 94.12 319 HIS A O 1
ATOM 2567 N N . HIS A 1 320 ? 17.378 0.896 -31.630 1.00 93.62 320 HIS A N 1
ATOM 2568 C CA . HIS A 1 320 ? 18.781 1.303 -31.638 1.00 93.62 320 HIS A CA 1
ATOM 2569 C C . HIS A 1 320 ? 19.670 0.263 -32.338 1.00 93.62 320 HIS A C 1
ATOM 2571 O O . HIS A 1 320 ? 20.420 0.610 -33.250 1.00 93.62 320 HIS A O 1
ATOM 2577 N N . ALA A 1 321 ? 19.508 -1.025 -32.017 1.00 93.81 321 ALA A N 1
ATOM 2578 C CA . ALA A 1 321 ? 20.225 -2.115 -32.677 1.00 93.81 321 ALA A CA 1
ATOM 2579 C C . ALA A 1 321 ? 19.936 -2.173 -34.188 1.00 93.81 321 ALA A C 1
ATOM 2581 O O . ALA A 1 321 ? 20.851 -2.340 -34.995 1.00 93.81 321 ALA A O 1
ATOM 2582 N N . GLN A 1 322 ? 18.681 -1.973 -34.603 1.00 95.75 322 GLN A N 1
ATOM 2583 C CA . GLN A 1 322 ? 18.318 -1.893 -36.022 1.00 95.75 322 GLN A CA 1
ATOM 2584 C C . GLN A 1 322 ? 18.962 -0.689 -36.719 1.00 95.75 322 GLN A C 1
ATOM 2586 O O . GLN A 1 322 ? 19.411 -0.811 -37.862 1.00 95.75 322 GLN A O 1
ATOM 2591 N N . THR A 1 323 ? 19.036 0.454 -36.037 1.00 95.00 323 THR A N 1
ATOM 2592 C CA . THR A 1 323 ? 19.678 1.672 -36.548 1.00 95.00 323 THR A CA 1
ATOM 2593 C C . THR A 1 323 ? 21.179 1.454 -36.744 1.00 95.00 323 THR A C 1
ATOM 2595 O O . THR A 1 323 ? 21.695 1.725 -37.829 1.00 95.00 323 THR A O 1
ATOM 2598 N N . LEU A 1 324 ? 21.861 0.849 -35.766 1.00 95.00 324 LEU A N 1
ATOM 2599 C CA . LEU A 1 324 ? 23.269 0.455 -35.883 1.00 95.00 324 LEU A CA 1
ATOM 2600 C C . LEU A 1 324 ? 23.491 -0.581 -36.995 1.00 95.00 324 LEU A C 1
ATOM 2602 O O . LEU A 1 324 ? 24.426 -0.477 -37.786 1.00 95.00 324 LEU A O 1
ATOM 2606 N N . ALA A 1 325 ? 22.596 -1.559 -37.141 1.00 94.19 325 ALA A N 1
ATOM 2607 C CA . ALA A 1 325 ? 22.679 -2.528 -38.231 1.00 94.19 325 ALA A CA 1
ATOM 2608 C C . ALA A 1 325 ? 22.488 -1.871 -39.614 1.00 94.19 325 ALA A C 1
ATOM 2610 O O . ALA A 1 325 ? 23.072 -2.315 -40.607 1.00 94.19 325 ALA A O 1
ATOM 2611 N N . ARG A 1 326 ? 21.663 -0.819 -39.719 1.00 95.00 326 ARG A N 1
ATOM 2612 C CA . ARG A 1 326 ? 21.514 -0.021 -40.949 1.00 95.00 326 ARG A CA 1
ATOM 2613 C C . ARG A 1 326 ? 22.776 0.792 -41.236 1.00 95.00 326 ARG A C 1
ATOM 2615 O O . ARG A 1 326 ? 23.263 0.721 -42.364 1.00 95.00 326 ARG A O 1
ATOM 2622 N N . SER A 1 327 ? 23.342 1.478 -40.241 1.00 93.25 327 SER A N 1
ATOM 2623 C CA . SER A 1 327 ? 24.580 2.250 -40.415 1.00 93.25 327 SER A CA 1
ATOM 2624 C C . SER A 1 327 ? 25.761 1.349 -40.792 1.00 93.25 327 SER A C 1
ATOM 2626 O O . SER A 1 327 ? 26.473 1.641 -41.751 1.00 93.25 327 SER A O 1
ATOM 2628 N N . HIS A 1 328 ? 25.903 0.179 -40.159 1.00 93.81 328 HIS A N 1
ATOM 2629 C CA . HIS A 1 328 ? 26.921 -0.812 -40.522 1.00 93.81 328 HIS A CA 1
ATOM 2630 C C . HIS A 1 328 ? 26.752 -1.317 -41.959 1.00 93.81 328 HIS A C 1
ATOM 2632 O O . HIS A 1 328 ? 27.734 -1.435 -42.694 1.00 93.81 328 HIS A O 1
ATOM 2638 N N . ARG A 1 329 ? 25.519 -1.608 -42.398 1.00 95.56 329 ARG A N 1
ATOM 2639 C CA . ARG A 1 329 ? 25.255 -2.017 -43.789 1.00 95.56 329 ARG A CA 1
ATOM 2640 C C . ARG A 1 329 ? 25.600 -0.908 -44.781 1.00 95.56 329 ARG A C 1
ATOM 2642 O O . ARG A 1 329 ? 26.210 -1.200 -45.809 1.00 95.56 329 ARG A O 1
ATOM 2649 N N . MET A 1 330 ? 25.260 0.340 -44.466 1.00 94.69 330 MET A N 1
ATOM 2650 C CA . MET A 1 330 ? 25.610 1.504 -45.281 1.00 94.69 330 MET A CA 1
ATOM 2651 C C . MET A 1 330 ? 27.130 1.676 -45.378 1.00 94.69 330 MET A C 1
ATOM 2653 O O . MET A 1 330 ? 27.661 1.762 -46.481 1.00 94.69 330 MET A O 1
ATOM 2657 N N . MET A 1 331 ? 27.843 1.605 -44.252 1.00 95.25 331 MET A N 1
ATOM 2658 C CA . MET A 1 331 ? 29.303 1.703 -44.217 1.00 95.25 331 MET A CA 1
ATOM 2659 C C . MET A 1 331 ? 29.973 0.584 -45.025 1.00 95.25 331 MET A C 1
ATOM 2661 O O . MET A 1 331 ? 30.910 0.845 -45.776 1.00 95.25 331 MET A O 1
ATOM 2665 N N . ARG A 1 332 ? 29.480 -0.662 -44.943 1.00 95.56 332 ARG A N 1
ATOM 2666 C CA . ARG A 1 332 ? 29.989 -1.769 -45.776 1.00 95.56 332 ARG A CA 1
ATOM 2667 C C . ARG A 1 332 ? 29.760 -1.517 -47.266 1.00 95.56 332 ARG A C 1
ATOM 2669 O O . ARG A 1 332 ? 30.656 -1.787 -48.061 1.00 95.56 332 ARG A O 1
ATOM 2676 N N . ARG A 1 333 ? 28.584 -1.009 -47.655 1.00 95.50 333 ARG A N 1
ATOM 2677 C CA . ARG A 1 333 ? 28.291 -0.645 -49.054 1.00 95.50 333 ARG A CA 1
ATOM 2678 C C . ARG A 1 333 ? 29.211 0.470 -49.541 1.00 95.50 333 ARG A C 1
ATOM 2680 O O . ARG A 1 333 ? 29.768 0.345 -50.624 1.00 95.50 333 ARG A O 1
ATOM 2687 N N . TRP A 1 334 ? 29.421 1.498 -48.723 1.00 95.88 334 TRP A N 1
ATOM 2688 C CA . TRP A 1 334 ? 30.335 2.594 -49.033 1.00 95.88 334 TRP A CA 1
ATOM 2689 C C . TRP A 1 334 ? 31.777 2.102 -49.203 1.00 95.88 334 TRP A C 1
ATOM 2691 O O . TRP A 1 334 ? 32.377 2.359 -50.240 1.00 95.88 334 TRP A O 1
ATOM 2701 N N . LYS A 1 335 ? 32.296 1.288 -48.271 1.00 95.00 335 LYS A N 1
ATOM 2702 C CA . LYS A 1 335 ? 33.635 0.678 -48.393 1.00 95.00 335 LYS A CA 1
ATOM 2703 C C . LYS A 1 335 ? 33.788 -0.139 -49.680 1.00 95.00 335 LYS A C 1
ATOM 2705 O O . LYS A 1 335 ? 34.806 -0.024 -50.353 1.00 95.00 335 LYS A O 1
ATOM 2710 N N . ARG A 1 336 ? 32.773 -0.929 -50.058 1.00 95.38 336 ARG A N 1
ATOM 2711 C CA . ARG A 1 336 ? 32.771 -1.670 -51.334 1.00 95.38 336 ARG A CA 1
ATOM 2712 C C . ARG A 1 336 ? 32.772 -0.734 -52.542 1.00 95.38 336 ARG A C 1
ATOM 2714 O O . ARG A 1 336 ? 33.506 -0.989 -53.485 1.00 95.38 336 ARG A O 1
ATOM 2721 N N . ALA A 1 337 ? 31.986 0.340 -52.514 1.00 94.00 337 ALA A N 1
ATOM 2722 C CA . ALA A 1 337 ? 31.947 1.319 -53.598 1.00 94.00 337 ALA A CA 1
ATOM 2723 C C . ALA A 1 337 ? 33.293 2.044 -53.767 1.00 94.00 337 ALA A C 1
ATOM 2725 O O . ALA A 1 337 ? 33.763 2.191 -54.890 1.00 94.00 337 ALA A O 1
ATOM 2726 N N . VAL A 1 338 ? 33.939 2.434 -52.663 1.00 95.00 338 VAL A N 1
ATOM 2727 C CA . VAL A 1 338 ? 35.285 3.029 -52.677 1.00 95.00 338 VAL A CA 1
ATOM 2728 C C . VAL A 1 338 ? 36.311 2.039 -53.229 1.00 95.00 338 VAL A C 1
ATOM 2730 O O . VAL A 1 338 ? 37.069 2.393 -54.125 1.00 95.00 338 VAL A O 1
ATOM 2733 N N . ALA A 1 339 ? 36.289 0.781 -52.775 1.00 94.69 339 ALA A N 1
ATOM 2734 C CA . ALA A 1 339 ? 37.183 -0.255 -53.292 1.00 94.69 339 ALA A CA 1
ATOM 2735 C C . ALA A 1 339 ? 36.982 -0.503 -54.798 1.00 94.69 339 ALA A C 1
ATOM 2737 O O . ALA A 1 339 ? 37.955 -0.643 -55.533 1.00 94.69 339 ALA A O 1
ATOM 2738 N N . LEU A 1 340 ? 35.733 -0.513 -55.279 1.00 96.00 340 LEU A N 1
ATOM 2739 C CA . LEU A 1 340 ? 35.430 -0.645 -56.706 1.00 96.00 340 LEU A CA 1
ATOM 2740 C C . LEU A 1 340 ? 35.948 0.545 -57.521 1.00 96.00 340 LEU A C 1
ATOM 2742 O O . LEU A 1 340 ? 36.519 0.323 -58.585 1.00 96.00 340 LEU A O 1
ATOM 2746 N N . ARG A 1 341 ? 35.801 1.781 -57.025 1.00 94.50 341 ARG A N 1
ATOM 2747 C CA . ARG A 1 341 ? 36.371 2.974 -57.677 1.00 94.50 341 ARG A CA 1
ATOM 2748 C C . ARG A 1 341 ? 37.890 2.888 -57.760 1.00 94.50 341 ARG A C 1
ATOM 2750 O O . ARG A 1 341 ? 38.436 3.019 -58.846 1.00 94.50 341 ARG A O 1
ATOM 2757 N N . HIS A 1 342 ? 38.550 2.545 -56.658 1.00 93.94 342 HIS A N 1
ATOM 2758 C CA . HIS A 1 342 ? 40.002 2.378 -56.631 1.00 93.94 342 HIS A CA 1
ATOM 2759 C C . HIS A 1 342 ? 40.472 1.273 -57.596 1.00 93.94 342 HIS A C 1
ATOM 2761 O O . HIS A 1 342 ? 41.470 1.422 -58.295 1.00 93.94 342 HIS A O 1
ATOM 2767 N N . MET A 1 343 ? 39.737 0.160 -57.696 1.00 94.19 343 MET A N 1
ATOM 2768 C CA . MET A 1 343 ? 40.026 -0.895 -58.675 1.00 94.19 343 MET A CA 1
ATOM 2769 C C . MET A 1 343 ? 39.831 -0.425 -60.123 1.00 94.19 343 MET A C 1
ATOM 2771 O O . MET A 1 343 ? 40.604 -0.818 -60.996 1.00 94.19 343 MET A O 1
ATOM 2775 N N . GLN A 1 344 ? 38.826 0.414 -60.394 1.00 94.75 344 GLN A N 1
ATOM 2776 C CA . GLN A 1 344 ? 38.618 1.018 -61.713 1.00 94.75 344 GLN A CA 1
ATOM 2777 C C . GLN A 1 344 ? 39.737 1.999 -62.068 1.00 94.75 344 GLN A C 1
ATOM 2779 O O . GLN A 1 344 ? 40.253 1.931 -63.180 1.00 94.75 344 GLN A O 1
ATOM 2784 N N . GLU A 1 345 ? 40.151 2.850 -61.130 1.00 93.69 345 GLU A N 1
ATOM 2785 C CA . GLU A 1 345 ? 41.281 3.771 -61.293 1.00 93.69 345 GLU A CA 1
ATOM 2786 C C . GLU A 1 345 ? 42.575 2.999 -61.574 1.00 93.69 345 GLU A C 1
ATOM 2788 O O . GLU A 1 345 ? 43.241 3.256 -62.575 1.00 93.69 345 GLU A O 1
ATOM 2793 N N . LEU A 1 346 ? 42.882 1.960 -60.787 1.00 95.06 346 LEU A N 1
ATOM 2794 C CA . LEU A 1 346 ? 44.033 1.088 -61.043 1.00 95.06 346 LEU A CA 1
ATOM 2795 C C . LEU A 1 346 ? 43.952 0.398 -62.411 1.00 95.06 346 LEU A C 1
ATOM 2797 O O . LEU A 1 346 ? 44.966 0.265 -63.097 1.00 95.06 346 LEU A O 1
ATOM 2801 N N . ALA A 1 347 ? 42.765 -0.041 -62.836 1.00 93.31 347 ALA A N 1
ATOM 2802 C CA . ALA A 1 347 ? 42.578 -0.636 -64.157 1.00 93.31 347 ALA A CA 1
ATOM 2803 C C . ALA A 1 347 ? 42.785 0.388 -65.286 1.00 93.31 347 ALA A C 1
ATOM 2805 O O . ALA A 1 347 ? 43.384 0.048 -66.307 1.00 93.31 347 ALA A O 1
ATOM 2806 N N . GLN A 1 348 ? 42.333 1.633 -65.112 1.00 94.06 348 GLN A N 1
ATOM 2807 C CA . GLN A 1 348 ? 42.574 2.726 -66.058 1.00 94.06 348 GLN A CA 1
ATOM 2808 C C . GLN A 1 348 ? 44.062 3.069 -66.145 1.00 94.06 348 GLN A C 1
ATOM 2810 O O . GLN A 1 348 ? 44.595 3.145 -67.250 1.00 94.06 348 GLN A O 1
ATOM 2815 N N . VAL A 1 349 ? 44.752 3.174 -65.005 1.00 94.94 349 VAL A N 1
ATOM 2816 C CA . VAL A 1 349 ? 46.204 3.397 -64.954 1.00 94.94 349 VAL A CA 1
ATOM 2817 C C . VAL A 1 349 ? 46.945 2.257 -65.651 1.00 94.94 349 VAL A C 1
ATOM 2819 O O . VAL A 1 349 ? 47.771 2.511 -66.521 1.00 94.94 349 VAL A O 1
ATOM 2822 N N . ARG A 1 350 ? 46.606 0.991 -65.368 1.00 94.12 350 ARG A N 1
ATOM 2823 C CA . ARG A 1 350 ? 47.206 -0.168 -66.058 1.00 94.12 350 ARG A CA 1
ATOM 2824 C C . ARG A 1 350 ? 46.979 -0.128 -67.569 1.00 94.12 350 ARG A C 1
ATOM 2826 O O . ARG A 1 350 ? 47.907 -0.411 -68.324 1.00 94.12 350 ARG A O 1
ATOM 2833 N N . ARG A 1 351 ? 45.777 0.247 -68.025 1.00 94.12 351 ARG A N 1
ATOM 2834 C CA . ARG A 1 351 ? 45.488 0.427 -69.458 1.00 94.12 351 ARG A CA 1
ATOM 2835 C C . ARG A 1 351 ? 46.343 1.539 -70.060 1.00 94.12 351 ARG A C 1
ATOM 2837 O O . ARG A 1 351 ? 46.970 1.298 -71.086 1.00 94.12 351 ARG A O 1
ATOM 2844 N N . ALA A 1 352 ? 46.429 2.700 -69.414 1.00 93.12 352 ALA A N 1
ATOM 2845 C CA . ALA A 1 352 ? 47.255 3.814 -69.874 1.00 93.12 352 ALA A CA 1
ATOM 2846 C C . ALA A 1 352 ? 48.742 3.426 -69.961 1.00 93.12 352 ALA A C 1
ATOM 2848 O O . ALA A 1 352 ? 49.376 3.659 -70.987 1.00 93.12 352 ALA A O 1
ATOM 2849 N N . VAL A 1 353 ? 49.272 2.740 -68.942 1.00 94.62 353 VAL A N 1
ATOM 2850 C CA . VAL A 1 353 ? 50.647 2.212 -68.939 1.00 94.62 353 VAL A CA 1
ATOM 2851 C C . VAL A 1 353 ? 50.853 1.212 -70.079 1.00 94.62 353 VAL A C 1
ATOM 2853 O O . VAL A 1 353 ? 51.840 1.310 -70.802 1.00 94.62 353 VAL A O 1
ATOM 2856 N N . SER A 1 354 ? 49.909 0.290 -70.304 1.00 93.75 354 SER A N 1
ATOM 2857 C CA . SER A 1 354 ? 50.003 -0.672 -71.411 1.00 93.75 354 SER A CA 1
ATOM 2858 C C . SER A 1 354 ? 49.958 0.001 -72.788 1.00 93.75 354 SER A C 1
ATOM 2860 O O . SER A 1 354 ? 50.716 -0.373 -73.678 1.00 93.75 354 SER A O 1
ATOM 2862 N N . GLN A 1 355 ? 49.132 1.036 -72.965 1.00 94.31 355 GLN A N 1
ATOM 2863 C CA . GLN A 1 355 ? 49.072 1.810 -74.206 1.00 94.31 355 GLN A CA 1
ATOM 2864 C C . GLN A 1 355 ? 50.364 2.591 -74.440 1.00 94.31 355 GLN A C 1
ATOM 2866 O O . GLN A 1 355 ? 50.854 2.631 -75.568 1.00 94.31 355 GLN A O 1
ATOM 2871 N N . LEU A 1 356 ? 50.940 3.163 -73.381 1.00 95.00 356 LEU A N 1
ATOM 2872 C CA . LEU A 1 356 ? 52.223 3.851 -73.448 1.00 95.00 356 LEU A CA 1
ATOM 2873 C C . LEU A 1 356 ? 53.347 2.874 -73.811 1.00 95.00 356 LEU A C 1
ATOM 2875 O O . LEU A 1 356 ? 54.138 3.185 -74.696 1.00 95.00 356 LEU A O 1
ATOM 2879 N N . ALA A 1 357 ? 53.360 1.670 -73.231 1.00 92.75 357 ALA A N 1
ATOM 2880 C CA . ALA A 1 357 ? 54.303 0.609 -73.588 1.00 92.75 357 ALA A CA 1
ATOM 2881 C C . ALA A 1 357 ? 54.145 0.138 -75.048 1.00 92.75 357 ALA A C 1
ATOM 2883 O O . ALA A 1 357 ? 55.127 -0.046 -75.763 1.00 92.75 357 ALA A O 1
ATOM 2884 N N . ILE A 1 358 ? 52.913 -0.009 -75.545 1.00 94.19 358 ILE A N 1
ATOM 2885 C CA . ILE A 1 358 ? 52.670 -0.327 -76.962 1.00 94.19 358 ILE A CA 1
ATOM 2886 C C . ILE A 1 358 ? 53.162 0.817 -77.859 1.00 94.19 358 ILE A C 1
ATOM 2888 O O . ILE A 1 358 ? 53.767 0.571 -78.903 1.00 94.19 358 ILE A O 1
ATOM 2892 N N . ALA A 1 359 ? 52.926 2.071 -77.470 1.00 92.25 359 ALA A N 1
ATOM 2893 C CA . ALA A 1 359 ? 53.372 3.235 -78.226 1.00 92.25 359 ALA A CA 1
ATOM 2894 C C . ALA A 1 359 ? 54.905 3.351 -78.265 1.00 92.25 359 ALA A C 1
ATOM 2896 O O . ALA A 1 359 ? 55.457 3.664 -79.322 1.00 92.25 359 ALA A O 1
ATOM 2897 N N . THR A 1 360 ? 55.604 3.066 -77.162 1.00 94.25 360 THR A N 1
ATOM 2898 C CA . THR A 1 360 ? 57.074 3.046 -77.136 1.00 94.25 360 THR A CA 1
ATOM 2899 C C . THR A 1 360 ? 57.626 1.919 -78.001 1.00 94.25 360 THR A C 1
ATOM 2901 O O . THR A 1 360 ? 58.501 2.182 -78.824 1.00 94.25 360 THR A O 1
ATOM 2904 N N . LEU A 1 361 ? 57.063 0.709 -77.922 1.00 94.69 361 LEU A N 1
ATOM 2905 C CA . LEU A 1 361 ? 57.448 -0.407 -78.796 1.00 94.69 361 LEU A CA 1
ATOM 2906 C C . LEU A 1 361 ? 57.232 -0.081 -80.280 1.00 94.69 361 LEU A C 1
ATOM 2908 O O . LEU A 1 361 ? 58.103 -0.359 -81.100 1.00 94.69 361 LEU A O 1
ATOM 2912 N N . ARG A 1 362 ? 56.117 0.572 -80.635 1.00 93.38 362 ARG A N 1
ATOM 2913 C CA . ARG A 1 362 ? 55.871 1.041 -82.010 1.00 93.38 362 ARG A CA 1
ATOM 2914 C C . ARG A 1 362 ? 56.922 2.047 -82.473 1.00 93.38 362 ARG A C 1
ATOM 2916 O O . ARG A 1 362 ? 57.376 1.945 -83.606 1.00 93.38 362 ARG A O 1
ATOM 2923 N N . ARG A 1 363 ? 57.331 2.994 -81.619 1.00 92.62 363 ARG A N 1
ATOM 2924 C CA . ARG A 1 363 ? 58.397 3.959 -81.951 1.00 92.62 363 ARG A CA 1
ATOM 2925 C C . ARG A 1 363 ? 59.734 3.264 -82.186 1.00 92.62 363 ARG A C 1
ATOM 2927 O O . ARG A 1 363 ? 60.369 3.542 -83.195 1.00 92.62 363 ARG A O 1
ATOM 2934 N N . VAL A 1 364 ? 60.118 2.339 -81.304 1.00 93.88 364 VAL A N 1
ATOM 2935 C CA . VAL A 1 364 ? 61.353 1.549 -81.452 1.00 93.88 364 VAL A CA 1
ATOM 2936 C C . VAL A 1 364 ? 61.320 0.729 -82.740 1.00 93.88 364 VAL A C 1
ATOM 2938 O O . VAL A 1 364 ? 62.301 0.703 -83.474 1.00 93.88 364 VAL A O 1
ATOM 2941 N N . TRP A 1 365 ? 60.182 0.112 -83.065 1.00 94.50 365 TRP A N 1
ATOM 2942 C CA . TRP A 1 365 ? 60.027 -0.660 -84.297 1.00 94.50 365 TRP A CA 1
ATOM 2943 C C . TRP A 1 365 ? 60.098 0.208 -85.562 1.00 94.50 365 TRP A C 1
ATOM 2945 O O . TRP A 1 365 ? 60.766 -0.172 -86.520 1.00 94.50 365 TRP A O 1
ATOM 2955 N N . ILE A 1 366 ? 59.466 1.390 -85.564 1.00 92.56 366 ILE A N 1
ATOM 2956 C CA . ILE A 1 366 ? 59.586 2.359 -86.667 1.00 92.56 366 ILE A CA 1
ATOM 2957 C C . ILE A 1 366 ? 61.045 2.796 -86.823 1.00 92.56 366 ILE A C 1
ATOM 2959 O O . ILE A 1 366 ? 61.562 2.778 -87.934 1.00 92.56 366 ILE A O 1
ATOM 2963 N N . GLN A 1 367 ? 61.721 3.132 -85.721 1.00 92.00 367 GLN A N 1
ATOM 2964 C CA . GLN A 1 367 ? 63.125 3.535 -85.738 1.00 92.00 367 GLN A CA 1
ATOM 2965 C C . GLN A 1 367 ? 64.025 2.415 -86.273 1.00 92.00 367 GLN A C 1
ATOM 2967 O O . GLN A 1 367 ? 64.877 2.675 -87.111 1.00 92.00 367 GLN A O 1
ATOM 2972 N N . TRP A 1 368 ? 63.798 1.168 -85.856 1.00 92.56 368 TRP A N 1
ATOM 2973 C CA . TRP A 1 368 ? 64.512 0.003 -86.379 1.00 92.56 368 TRP A CA 1
ATOM 2974 C C . TRP A 1 368 ? 64.250 -0.229 -87.874 1.00 92.56 368 TRP A C 1
ATOM 2976 O O . TRP A 1 368 ? 65.164 -0.563 -88.625 1.00 92.56 368 TRP A O 1
ATOM 2986 N N . ARG A 1 369 ? 63.015 -0.017 -88.346 1.00 91.81 369 ARG A N 1
ATOM 2987 C CA . ARG A 1 369 ? 62.698 -0.088 -89.779 1.00 91.81 369 ARG A CA 1
ATOM 2988 C C . ARG A 1 369 ? 63.446 0.993 -90.565 1.00 91.81 369 ARG A C 1
ATOM 2990 O O . ARG A 1 369 ? 64.013 0.678 -91.598 1.00 91.81 369 ARG A O 1
ATOM 2997 N N . VAL A 1 370 ? 63.488 2.228 -90.061 1.00 91.69 370 VAL A N 1
ATOM 2998 C CA . VAL A 1 370 ? 64.229 3.330 -90.698 1.00 91.69 370 VAL A CA 1
ATOM 2999 C C . VAL A 1 370 ? 65.726 3.026 -90.748 1.00 91.69 370 VAL A C 1
ATOM 3001 O O . VAL A 1 370 ? 66.330 3.127 -91.809 1.00 91.69 370 VAL A O 1
ATOM 3004 N N . THR A 1 371 ? 66.325 2.570 -89.645 1.00 89.25 371 THR A N 1
ATOM 3005 C CA . THR A 1 371 ? 67.761 2.255 -89.632 1.00 89.25 371 THR A CA 1
ATOM 3006 C C . THR A 1 371 ? 68.100 1.053 -90.508 1.00 89.25 371 THR A C 1
ATOM 3008 O O . THR A 1 371 ? 69.165 1.028 -91.114 1.00 89.25 371 THR A O 1
ATOM 3011 N N . THR A 1 372 ? 67.212 0.061 -90.627 1.00 89.25 372 THR A N 1
ATOM 3012 C CA . THR A 1 372 ? 67.422 -1.072 -91.544 1.00 89.25 372 THR A CA 1
ATOM 3013 C C . THR A 1 372 ? 67.274 -0.670 -93.008 1.00 89.25 372 THR A C 1
ATOM 3015 O O . THR A 1 372 ? 68.082 -1.126 -93.815 1.00 89.25 372 THR A O 1
ATOM 3018 N N . THR A 1 373 ? 66.330 0.213 -93.357 1.00 89.88 373 THR A N 1
ATOM 3019 C CA . THR A 1 373 ? 66.230 0.765 -94.719 1.00 89.88 373 THR A CA 1
ATOM 3020 C C . THR A 1 373 ? 67.416 1.662 -95.052 1.00 89.88 373 THR A C 1
ATOM 3022 O O . THR A 1 373 ? 67.998 1.503 -96.115 1.00 89.88 373 THR A O 1
ATOM 3025 N N . GLU A 1 374 ? 67.854 2.527 -94.131 1.00 88.44 374 GLU A N 1
ATOM 3026 C CA . GLU A 1 374 ? 69.058 3.350 -94.314 1.00 88.44 374 GLU A CA 1
ATOM 3027 C C . GLU A 1 374 ? 70.307 2.481 -94.489 1.00 88.44 374 GLU A C 1
ATOM 3029 O O . GLU A 1 374 ? 71.147 2.755 -95.343 1.00 88.44 374 GLU A O 1
ATOM 3034 N N . LEU A 1 375 ? 70.433 1.402 -93.713 1.00 87.81 375 LEU A N 1
ATOM 3035 C CA . LEU A 1 375 ? 71.554 0.470 -93.818 1.00 87.81 375 LEU A CA 1
ATOM 3036 C C . LEU A 1 375 ? 71.498 -0.340 -95.122 1.00 87.81 375 LEU A C 1
ATOM 3038 O O . LEU A 1 375 ? 72.543 -0.645 -95.699 1.00 87.81 375 LEU A O 1
ATOM 3042 N N . GLN A 1 376 ? 70.301 -0.657 -95.619 1.00 89.81 376 GLN A N 1
ATOM 3043 C CA . GLN A 1 376 ? 70.112 -1.272 -96.931 1.00 89.81 376 GLN A CA 1
ATOM 3044 C C . GLN A 1 376 ? 70.479 -0.300 -98.060 1.00 89.81 376 GLN A C 1
ATOM 3046 O O . GLN A 1 376 ? 71.279 -0.665 -98.918 1.00 89.81 376 GLN A O 1
ATOM 3051 N N . GLU A 1 377 ? 70.010 0.947 -98.009 1.00 88.44 377 GLU A N 1
ATOM 3052 C CA . GLU A 1 377 ? 70.408 1.998 -98.950 1.00 88.44 377 GLU A CA 1
ATOM 3053 C C . GLU A 1 377 ? 71.918 2.248 -98.913 1.00 88.44 377 GLU A C 1
ATOM 3055 O O . GLU A 1 377 ? 72.538 2.442 -99.951 1.00 88.44 377 GLU A O 1
ATOM 3060 N N . GLN A 1 378 ? 72.553 2.227 -97.737 1.00 85.06 378 GLN A N 1
ATOM 3061 C CA . GLN A 1 378 ? 74.008 2.352 -97.634 1.00 85.06 378 GLN A CA 1
ATOM 3062 C C . GLN A 1 378 ? 74.729 1.185 -98.309 1.00 85.06 378 GLN A C 1
ATOM 3064 O O . GLN A 1 378 ? 75.726 1.414 -98.995 1.00 85.06 378 GLN A O 1
ATOM 3069 N N . ARG A 1 379 ? 74.234 -0.050 -98.150 1.00 87.56 379 ARG A N 1
ATOM 3070 C CA . ARG A 1 379 ? 74.772 -1.220 -98.862 1.00 87.56 379 ARG A CA 1
ATOM 3071 C C . ARG A 1 379 ? 74.589 -1.083 -100.369 1.00 87.56 379 ARG A C 1
ATOM 3073 O O . ARG A 1 379 ? 75.531 -1.359 -101.102 1.00 87.56 379 ARG A O 1
ATOM 3080 N N . GLU A 1 380 ? 73.431 -0.620 -100.829 1.00 87.12 380 GLU A N 1
ATOM 3081 C CA . GLU A 1 380 ? 73.164 -0.372 -102.249 1.00 87.12 380 GLU A CA 1
ATOM 3082 C C . GLU A 1 380 ? 74.069 0.735 -102.798 1.00 87.12 380 GLU A C 1
ATOM 3084 O O . GLU A 1 380 ? 74.749 0.510 -103.792 1.00 87.12 380 GLU A O 1
ATOM 3089 N N . ARG A 1 381 ? 74.217 1.868 -102.099 1.00 85.88 381 ARG A N 1
ATOM 3090 C CA . ARG A 1 381 ? 75.167 2.934 -102.462 1.00 85.88 381 ARG A CA 1
ATOM 3091 C C . ARG A 1 381 ? 76.616 2.449 -102.452 1.00 85.88 381 ARG A C 1
ATOM 3093 O O . ARG A 1 381 ? 77.407 2.910 -103.268 1.00 85.88 381 ARG A O 1
ATOM 3100 N N . GLN A 1 382 ? 77.004 1.549 -101.544 1.00 81.50 382 GLN A N 1
ATOM 3101 C CA . GLN A 1 382 ? 78.337 0.937 -101.566 1.00 81.50 382 GLN A CA 1
ATOM 3102 C C . GLN A 1 382 ? 78.509 0.004 -102.765 1.00 81.50 382 GLN A C 1
ATOM 3104 O O . GLN A 1 382 ? 79.531 0.085 -103.435 1.00 81.50 382 GLN A O 1
ATOM 3109 N N . GLN A 1 383 ? 77.507 -0.810 -103.097 1.00 84.50 383 GLN A N 1
ATOM 3110 C CA . GLN A 1 383 ? 77.527 -1.646 -104.298 1.00 84.50 383 GLN A CA 1
ATOM 3111 C C . GLN A 1 383 ? 77.524 -0.810 -105.583 1.00 84.50 383 GLN A C 1
ATOM 3113 O O . GLN A 1 383 ? 78.213 -1.153 -106.538 1.00 84.50 383 GLN A O 1
ATOM 3118 N N . GLU A 1 384 ? 76.783 0.296 -105.626 1.00 81.94 384 GLU A N 1
ATOM 3119 C CA . GLU A 1 384 ? 76.805 1.260 -106.725 1.00 81.94 384 GLU A CA 1
ATOM 3120 C C . GLU A 1 384 ? 78.157 1.948 -106.824 1.00 81.94 384 GLU A C 1
ATOM 3122 O O . GLU A 1 384 ? 78.705 2.021 -107.919 1.00 81.94 384 GLU A O 1
ATOM 3127 N N . LYS A 1 385 ? 78.746 2.370 -105.697 1.00 80.19 385 LYS A N 1
ATOM 3128 C CA . LYS A 1 385 ? 80.130 2.846 -105.662 1.00 80.19 385 LYS A CA 1
ATOM 3129 C C . LYS A 1 385 ? 81.059 1.781 -106.216 1.00 80.19 385 LYS A C 1
ATOM 3131 O O . LYS A 1 385 ? 81.796 2.099 -107.128 1.00 80.19 385 LYS A O 1
ATOM 3136 N N . GLU A 1 386 ? 81.015 0.534 -105.764 1.00 76.44 386 GLU A N 1
ATOM 3137 C CA . GLU A 1 386 ? 81.861 -0.539 -106.304 1.00 76.44 386 GLU A CA 1
ATOM 3138 C C . GLU A 1 386 ? 81.623 -0.784 -107.802 1.00 76.44 386 GLU A C 1
ATOM 3140 O O . GLU A 1 386 ? 82.576 -0.991 -108.552 1.00 76.44 386 GLU A O 1
ATOM 3145 N N . ARG A 1 387 ? 80.374 -0.714 -108.279 1.00 73.94 387 ARG A N 1
ATOM 3146 C CA . ARG A 1 387 ? 80.040 -0.797 -109.711 1.00 73.94 387 ARG A CA 1
ATOM 3147 C C . ARG A 1 387 ? 80.601 0.385 -110.499 1.00 73.94 387 ARG A C 1
ATOM 3149 O O . ARG A 1 387 ? 81.079 0.188 -111.613 1.00 73.94 387 ARG A O 1
ATOM 3156 N N . LEU A 1 388 ? 80.552 1.589 -109.937 1.00 70.94 388 LEU A N 1
ATOM 3157 C CA . LEU A 1 388 ? 81.118 2.799 -110.527 1.00 70.94 388 LEU A CA 1
ATOM 3158 C C . LEU A 1 388 ? 82.649 2.769 -110.479 1.00 70.94 388 LEU A C 1
ATOM 3160 O O . LEU A 1 388 ? 83.266 3.037 -111.496 1.00 70.94 388 LEU A O 1
ATOM 3164 N N . TRP A 1 389 ? 83.266 2.332 -109.382 1.00 61.44 389 TRP A N 1
ATOM 3165 C CA . TRP A 1 389 ? 84.708 2.097 -109.248 1.00 61.44 389 TRP A CA 1
ATOM 3166 C C . TRP A 1 389 ? 85.209 1.036 -110.236 1.00 61.44 389 TRP A C 1
ATOM 3168 O O . TRP A 1 389 ? 86.319 1.148 -110.740 1.00 61.44 389 TRP A O 1
ATOM 3178 N N . ARG A 1 390 ? 84.386 0.037 -110.584 1.00 59.31 390 ARG A N 1
ATOM 3179 C CA . ARG A 1 390 ? 84.691 -0.923 -111.661 1.00 59.31 390 ARG A CA 1
ATOM 3180 C C . ARG A 1 390 ? 84.512 -0.345 -113.073 1.00 59.31 390 ARG A C 1
ATOM 3182 O O . ARG A 1 390 ? 85.115 -0.871 -114.001 1.00 59.31 390 ARG A O 1
ATOM 3189 N N . LYS A 1 391 ? 83.692 0.700 -113.258 1.00 56.62 391 LYS A N 1
ATOM 3190 C CA . LYS A 1 391 ? 83.493 1.396 -114.550 1.00 56.62 391 LYS A CA 1
ATOM 3191 C C . LYS A 1 391 ? 84.469 2.556 -114.766 1.00 56.62 391 LYS A C 1
ATOM 3193 O O . LYS A 1 391 ? 84.830 2.831 -115.904 1.00 56.62 391 LYS A O 1
ATOM 3198 N N . TYR A 1 392 ? 84.924 3.199 -113.699 1.00 49.62 392 TYR A N 1
ATOM 3199 C CA . TYR A 1 392 ? 85.956 4.225 -113.726 1.00 49.62 392 TYR A CA 1
ATOM 3200 C C . TYR A 1 392 ? 87.319 3.573 -113.521 1.00 49.62 392 TYR A C 1
ATOM 3202 O O . TYR A 1 392 ? 87.881 3.530 -112.430 1.00 49.62 392 TYR A O 1
ATOM 3210 N N . VAL A 1 393 ? 87.842 3.061 -114.633 1.00 44.62 393 VAL A N 1
ATOM 3211 C CA . VAL A 1 393 ? 89.277 2.888 -114.841 1.00 44.62 393 VAL A CA 1
ATOM 3212 C C . VAL A 1 393 ? 89.965 4.210 -114.490 1.00 44.62 393 VAL A C 1
ATOM 3214 O O . VAL A 1 393 ? 89.663 5.247 -115.073 1.00 44.62 393 VAL A O 1
ATOM 3217 N N . ILE A 1 394 ? 90.828 4.130 -113.478 1.00 50.34 394 ILE A N 1
ATOM 3218 C CA . ILE A 1 394 ? 91.856 5.071 -113.018 1.00 50.34 394 ILE A CA 1
ATOM 3219 C C . ILE A 1 394 ? 92.031 6.283 -113.952 1.00 50.34 394 ILE A C 1
ATOM 3221 O O . ILE A 1 394 ? 92.761 6.221 -114.940 1.00 50.34 394 ILE A O 1
ATOM 3225 N N . LEU A 1 395 ? 91.405 7.405 -113.598 1.00 46.56 395 LEU A N 1
ATOM 3226 C CA . LEU A 1 395 ? 91.889 8.724 -113.996 1.00 46.56 395 LEU A CA 1
ATOM 3227 C C . LEU A 1 395 ? 92.872 9.181 -112.908 1.00 46.56 395 LEU A C 1
ATOM 3229 O O . LEU A 1 395 ? 92.529 9.101 -111.724 1.00 46.56 395 LEU A O 1
ATOM 3233 N N . PRO A 1 396 ? 94.097 9.601 -113.263 1.00 45.78 396 PRO A N 1
ATOM 3234 C CA . PRO A 1 396 ? 95.075 10.050 -112.284 1.00 45.78 396 PRO A CA 1
ATOM 3235 C C . PRO A 1 396 ? 94.541 11.260 -111.510 1.00 45.78 396 PRO A C 1
ATOM 3237 O O . PRO A 1 396 ? 93.877 12.136 -112.063 1.00 45.78 396 PRO A O 1
ATOM 3240 N N . THR A 1 397 ? 94.841 11.291 -110.212 1.00 41.25 397 THR A N 1
ATOM 3241 C CA . THR A 1 397 ? 94.580 12.420 -109.314 1.00 41.25 397 THR A CA 1
ATOM 3242 C C . THR A 1 397 ? 95.057 13.730 -109.950 1.00 41.25 397 THR A C 1
ATOM 3244 O O . THR A 1 397 ? 96.239 13.806 -110.299 1.00 41.25 397 THR A O 1
ATOM 3247 N N . PRO A 1 398 ? 94.206 14.765 -110.090 1.00 47.81 398 PRO A N 1
ATOM 3248 C CA . PRO A 1 398 ? 94.654 16.061 -110.575 1.00 47.81 398 PRO A CA 1
ATOM 3249 C C . PRO A 1 398 ? 95.613 16.668 -109.549 1.00 47.81 398 PRO A C 1
ATOM 3251 O O . PRO A 1 398 ? 95.229 17.071 -108.452 1.00 47.81 398 PRO A O 1
ATOM 3254 N N . THR A 1 399 ? 96.894 16.698 -109.897 1.00 41.03 399 THR A N 1
ATOM 3255 C CA . THR A 1 399 ? 97.917 17.450 -109.177 1.00 41.03 399 THR A CA 1
ATOM 3256 C C . THR A 1 399 ? 97.757 18.925 -109.523 1.00 41.03 399 THR A C 1
ATOM 3258 O O . THR A 1 399 ? 98.254 19.382 -110.550 1.00 41.03 399 THR A O 1
ATOM 3261 N N . PHE A 1 400 ? 97.054 19.678 -108.679 1.00 50.00 400 PHE A N 1
ATOM 3262 C CA . PHE A 1 400 ? 97.086 21.137 -108.728 1.00 50.00 400 PHE A CA 1
ATOM 3263 C C . PHE A 1 400 ? 98.400 21.605 -108.095 1.00 50.00 400 PHE A C 1
ATOM 3265 O O . PHE A 1 400 ? 98.549 21.629 -106.876 1.00 50.00 400 PHE A O 1
ATOM 3272 N N . THR A 1 401 ? 99.393 21.921 -108.922 1.00 49.69 401 THR A N 1
ATOM 3273 C CA . THR A 1 401 ? 100.628 22.568 -108.467 1.00 49.69 401 THR A CA 1
ATOM 3274 C C . THR A 1 401 ? 100.373 24.062 -108.293 1.00 49.69 401 THR A C 1
ATOM 3276 O O . THR A 1 401 ? 100.416 24.814 -109.267 1.00 49.69 401 THR A O 1
ATOM 3279 N N . VAL A 1 402 ? 100.091 24.476 -107.060 1.00 53.38 402 VAL A N 1
ATOM 3280 C CA . VAL A 1 402 ? 100.068 25.885 -106.640 1.00 53.38 402 VAL A CA 1
ATOM 3281 C C . VAL A 1 402 ? 101.521 26.360 -106.535 1.00 53.38 402 VAL A C 1
ATOM 3283 O O . VAL A 1 402 ? 102.347 25.679 -105.926 1.00 53.38 402 VAL A O 1
ATOM 3286 N N . LYS A 1 403 ? 101.876 27.462 -107.207 1.00 54.38 403 LYS A N 1
ATOM 3287 C CA . LYS A 1 403 ? 103.284 27.863 -107.417 1.00 54.38 403 LYS A CA 1
ATOM 3288 C C . LYS A 1 403 ? 103.837 28.787 -106.328 1.00 54.38 403 LYS A C 1
ATOM 3290 O O . LYS A 1 403 ? 105.049 28.979 -106.271 1.00 54.38 403 LYS A O 1
ATOM 3295 N N . THR A 1 404 ? 102.992 29.339 -105.463 1.00 58.47 404 THR A N 1
ATOM 3296 C CA . THR A 1 404 ? 103.374 30.317 -104.434 1.00 58.47 404 THR A CA 1
ATOM 3297 C C . THR A 1 404 ? 102.785 29.927 -103.074 1.00 58.47 404 THR A C 1
ATOM 3299 O O . THR A 1 404 ? 101.656 29.454 -102.970 1.00 58.47 404 THR A O 1
ATOM 3302 N N . CYS A 1 405 ? 103.570 30.093 -102.003 1.00 58.34 405 CYS A N 1
ATOM 3303 C CA . CYS A 1 405 ? 103.173 29.707 -100.639 1.00 58.34 405 CYS A CA 1
ATOM 3304 C C . CYS A 1 405 ? 101.987 30.547 -100.115 1.00 58.34 405 CYS A C 1
ATOM 3306 O O . CYS A 1 405 ? 101.209 30.082 -99.288 1.00 58.34 405 CYS A O 1
ATOM 3308 N N . GLU A 1 406 ? 101.807 31.764 -100.636 1.00 60.41 406 GLU A N 1
ATOM 3309 C CA . GLU A 1 406 ? 100.715 32.671 -100.258 1.00 60.41 406 GLU A CA 1
ATOM 3310 C C . GLU A 1 406 ? 99.349 32.221 -100.820 1.00 60.41 406 GLU A C 1
ATOM 3312 O O . GLU A 1 406 ? 98.337 32.342 -100.132 1.00 60.41 406 GLU A O 1
ATOM 3317 N N . GLU A 1 407 ? 99.313 31.578 -101.994 1.00 56.97 407 GLU A N 1
ATOM 3318 C CA . GLU A 1 407 ? 98.087 31.009 -102.585 1.00 56.97 407 GLU A CA 1
ATOM 3319 C C . GLU A 1 407 ? 97.623 29.726 -101.869 1.00 56.97 407 GLU A C 1
ATOM 3321 O O . GLU A 1 407 ? 96.440 29.387 -101.886 1.00 56.97 407 GLU A O 1
ATOM 3326 N N . GLN A 1 408 ? 98.528 29.019 -101.182 1.00 59.88 408 GLN A N 1
ATOM 3327 C CA . GLN A 1 408 ? 98.205 27.782 -100.462 1.00 59.88 408 GLN A CA 1
ATOM 3328 C C . GLN A 1 408 ? 97.410 28.031 -99.166 1.00 59.88 408 GLN A C 1
ATOM 3330 O O . GLN A 1 408 ? 96.689 27.144 -98.705 1.00 59.88 408 GLN A O 1
ATOM 3335 N N . PHE A 1 409 ? 97.511 29.234 -98.589 1.00 54.88 409 PHE A N 1
ATOM 3336 C CA . PHE A 1 409 ? 96.860 29.600 -97.326 1.00 54.88 409 PHE A CA 1
ATOM 3337 C C . PHE A 1 409 ? 95.644 30.527 -97.483 1.00 54.88 409 PHE A C 1
ATOM 3339 O O . PHE A 1 409 ? 95.012 30.852 -96.477 1.00 54.88 409 PHE A O 1
ATOM 3346 N N . ASN A 1 410 ? 95.262 30.905 -98.711 1.00 57.06 410 ASN A N 1
ATOM 3347 C CA . ASN A 1 410 ? 94.098 31.761 -98.961 1.00 57.06 410 ASN A CA 1
ATOM 3348 C C . ASN A 1 410 ? 93.146 31.172 -100.032 1.00 57.06 410 ASN A C 1
ATOM 3350 O O . ASN A 1 410 ? 93.009 31.725 -101.124 1.00 57.06 410 ASN A O 1
ATOM 3354 N N . PRO A 1 411 ? 92.450 30.050 -99.743 1.00 57.47 411 PRO A N 1
ATOM 3355 C CA . PRO A 1 411 ? 91.654 29.318 -100.739 1.00 57.47 411 PRO A CA 1
ATOM 3356 C C . PRO A 1 411 ? 90.462 30.111 -101.305 1.00 57.47 411 PRO A C 1
ATOM 3358 O O . PRO A 1 411 ? 89.882 29.714 -102.311 1.00 57.47 411 PRO A O 1
ATOM 3361 N N . LEU A 1 412 ? 90.083 31.222 -100.670 1.00 61.78 412 LEU A N 1
ATOM 3362 C CA . LEU A 1 412 ? 88.965 32.069 -101.090 1.00 61.78 412 LEU A CA 1
ATOM 3363 C C . LEU A 1 412 ? 89.358 33.073 -102.182 1.00 61.78 412 LEU A C 1
ATOM 3365 O O . LEU A 1 412 ? 88.543 33.371 -103.046 1.00 61.78 412 LEU A O 1
ATOM 3369 N N . GLU A 1 413 ? 90.606 33.540 -102.189 1.00 63.47 413 GLU A N 1
ATOM 3370 C CA . GLU A 1 413 ? 91.114 34.446 -103.229 1.00 63.47 413 GLU A CA 1
ATOM 3371 C C . GLU A 1 413 ? 91.333 33.691 -104.548 1.00 63.47 413 GLU A C 1
ATOM 3373 O O . GLU A 1 413 ? 91.033 34.197 -105.625 1.00 63.47 413 GLU A O 1
ATOM 3378 N N . PHE A 1 414 ? 91.729 32.418 -104.456 1.00 63.56 414 PHE A N 1
ATOM 3379 C CA . PHE A 1 414 ? 91.794 31.511 -105.600 1.00 63.56 414 PHE A CA 1
ATOM 3380 C C . PHE A 1 414 ? 90.431 31.326 -106.292 1.00 63.56 414 PHE A C 1
ATOM 3382 O O . PHE A 1 414 ? 90.367 31.311 -107.519 1.00 63.56 414 PHE A O 1
ATOM 3389 N N . LEU A 1 415 ? 89.336 31.224 -105.529 1.00 62.22 415 LEU A N 1
ATOM 3390 C CA . LEU A 1 415 ? 87.986 31.092 -106.094 1.00 62.22 415 LEU A CA 1
ATOM 3391 C C . LEU A 1 415 ? 87.496 32.390 -106.758 1.00 62.22 415 LEU A C 1
ATOM 3393 O O . LEU A 1 415 ? 86.807 32.316 -107.772 1.00 62.22 415 LEU A O 1
ATOM 3397 N N . GLU A 1 416 ? 87.880 33.559 -106.235 1.00 62.25 416 GLU A N 1
ATOM 3398 C CA . GLU A 1 416 ? 87.561 34.857 -106.850 1.00 62.25 416 GLU A CA 1
ATOM 3399 C C . GLU A 1 416 ? 88.393 35.120 -108.124 1.00 62.25 416 GLU A C 1
ATOM 3401 O O . GLU A 1 416 ? 87.866 35.673 -109.087 1.00 62.25 416 GLU A O 1
ATOM 3406 N N . ILE A 1 417 ? 89.656 34.674 -108.183 1.00 66.00 417 ILE A N 1
ATOM 3407 C CA . ILE A 1 417 ? 90.518 34.818 -109.375 1.00 66.00 417 ILE A CA 1
ATOM 3408 C C . ILE A 1 417 ? 90.102 33.869 -110.512 1.00 66.00 417 ILE A C 1
ATOM 3410 O O . ILE A 1 417 ? 90.299 34.194 -111.680 1.00 66.00 417 ILE A O 1
ATOM 3414 N N . GLN A 1 418 ? 89.509 32.712 -110.205 1.00 59.84 418 GLN A N 1
ATOM 3415 C CA . GLN A 1 418 ? 89.047 31.755 -111.221 1.00 59.84 418 GLN A CA 1
ATOM 3416 C C . GLN A 1 418 ? 87.665 32.072 -111.822 1.00 59.84 418 GLN A C 1
ATOM 3418 O O . GLN A 1 418 ? 87.096 31.212 -112.489 1.00 59.84 418 GLN A O 1
ATOM 3423 N N . GLU A 1 419 ? 87.131 33.281 -111.608 1.00 57.38 419 GLU A N 1
ATOM 3424 C CA . GLU A 1 419 ? 85.838 33.729 -112.158 1.00 57.38 419 GLU A CA 1
ATOM 3425 C C . GLU A 1 419 ? 84.669 32.771 -111.849 1.00 57.38 419 GLU A C 1
ATOM 3427 O O . GLU A 1 419 ? 83.708 32.675 -112.611 1.00 57.38 419 GLU A O 1
ATOM 3432 N N . PHE A 1 420 ? 84.717 32.047 -110.723 1.00 56.28 420 PHE A N 1
ATOM 3433 C CA . PHE A 1 420 ? 83.600 31.192 -110.329 1.00 56.28 420 PHE A CA 1
ATOM 3434 C C . PHE A 1 420 ? 82.389 32.059 -109.972 1.00 56.28 420 PHE A C 1
ATOM 3436 O O . PHE A 1 420 ? 82.336 32.696 -108.918 1.00 56.28 420 PHE A O 1
ATOM 3443 N N . GLU A 1 421 ? 81.396 32.066 -110.857 1.00 58.34 421 GLU A N 1
ATOM 3444 C CA . GLU A 1 421 ? 80.127 32.744 -110.632 1.00 58.34 421 GLU A CA 1
ATOM 3445 C C . GLU A 1 421 ? 79.393 32.083 -109.457 1.00 58.34 421 GLU A C 1
ATOM 3447 O O . GLU A 1 421 ? 78.952 30.932 -109.515 1.00 58.34 421 GLU A O 1
ATOM 3452 N N . THR A 1 422 ? 79.259 32.809 -108.348 1.00 62.22 422 THR A N 1
ATOM 3453 C CA . THR A 1 422 ? 78.323 32.434 -107.284 1.00 62.22 422 THR A CA 1
ATOM 3454 C C . THR A 1 422 ? 76.903 32.440 -107.843 1.00 62.22 422 THR A C 1
ATOM 3456 O O . THR A 1 422 ? 76.547 33.383 -108.545 1.00 62.22 422 THR A O 1
ATOM 3459 N N . THR A 1 423 ? 76.085 31.444 -107.490 1.00 68.00 423 THR A N 1
ATOM 3460 C CA . THR A 1 423 ? 74.664 31.345 -107.881 1.00 68.00 423 THR A CA 1
ATOM 3461 C C . THR A 1 423 ? 73.949 32.696 -107.771 1.00 68.00 423 THR A C 1
ATOM 3463 O O . THR A 1 423 ? 74.107 33.374 -106.752 1.00 68.00 423 THR A O 1
ATOM 3466 N N . ASP A 1 424 ? 73.154 33.063 -108.782 1.00 72.00 424 ASP A N 1
ATOM 3467 C CA . ASP A 1 424 ? 72.535 34.396 -108.924 1.00 72.00 424 ASP A CA 1
ATOM 3468 C C . ASP A 1 424 ? 71.842 34.902 -107.649 1.00 72.00 424 ASP A C 1
ATOM 3470 O O . ASP A 1 424 ? 71.985 36.070 -107.277 1.00 72.00 424 ASP A O 1
ATOM 3474 N N . ASP A 1 425 ? 71.167 34.012 -106.918 1.00 68.50 425 ASP A N 1
ATOM 3475 C CA . ASP A 1 425 ? 70.487 34.330 -105.657 1.00 68.50 425 ASP A CA 1
ATOM 3476 C C . ASP A 1 425 ? 71.448 34.837 -104.571 1.00 68.50 425 ASP A C 1
ATOM 3478 O O . ASP A 1 425 ? 71.130 35.749 -103.801 1.00 68.50 425 ASP A O 1
ATOM 3482 N N . PHE A 1 426 ? 72.656 34.277 -104.517 1.00 72.81 426 PHE A N 1
ATOM 3483 C CA . PHE A 1 426 ? 73.666 34.655 -103.536 1.00 72.81 426 PHE A CA 1
ATOM 3484 C C . PHE A 1 426 ? 74.360 35.966 -103.921 1.00 72.81 426 PHE A C 1
ATOM 3486 O O . PHE A 1 426 ? 74.580 36.828 -103.066 1.00 72.81 426 PHE A O 1
ATOM 3493 N N . ALA A 1 427 ? 74.637 36.163 -105.213 1.00 72.94 427 ALA A N 1
ATOM 3494 C CA . ALA A 1 427 ? 75.178 37.420 -105.723 1.00 72.94 427 ALA A CA 1
ATOM 3495 C C . ALA A 1 427 ? 74.192 38.584 -105.509 1.00 72.94 427 ALA A C 1
ATOM 3497 O O . ALA A 1 427 ? 74.594 39.674 -105.085 1.00 72.94 427 ALA A O 1
ATOM 3498 N N . ALA A 1 428 ? 72.893 38.346 -105.730 1.00 77.06 428 ALA A N 1
ATOM 3499 C CA . ALA A 1 428 ? 71.831 39.307 -105.449 1.00 77.06 428 ALA A CA 1
ATOM 3500 C C . ALA A 1 428 ? 71.748 39.640 -103.951 1.00 77.06 428 ALA A C 1
ATOM 3502 O O . ALA A 1 428 ? 71.702 40.819 -103.585 1.00 77.06 428 ALA A O 1
ATOM 3503 N N . TYR A 1 429 ? 71.807 38.629 -103.077 1.00 78.19 429 TYR A N 1
ATOM 3504 C CA . TYR A 1 429 ? 71.811 38.831 -101.627 1.00 78.19 429 TYR A CA 1
ATOM 3505 C C . TYR A 1 429 ? 73.020 39.656 -101.160 1.00 78.19 429 TYR A C 1
ATOM 3507 O O . TYR A 1 429 ? 72.838 40.670 -100.479 1.00 78.19 429 TYR A O 1
ATOM 3515 N N . SER A 1 430 ? 74.236 39.291 -101.585 1.00 79.19 430 SER A N 1
ATOM 3516 C CA . SER A 1 430 ? 75.473 39.998 -101.221 1.00 79.19 430 SER A CA 1
ATOM 3517 C C . SER A 1 430 ? 75.423 41.473 -101.627 1.00 79.19 430 SER A C 1
ATOM 3519 O O . SER A 1 430 ? 75.692 42.355 -100.807 1.00 79.19 430 SER A O 1
ATOM 3521 N N . ARG A 1 431 ? 74.990 41.765 -102.864 1.00 80.12 431 ARG A N 1
ATOM 3522 C CA . ARG A 1 431 ? 74.842 43.145 -103.356 1.00 80.12 431 ARG A CA 1
ATOM 3523 C C . ARG A 1 431 ? 73.745 43.909 -102.614 1.00 80.12 431 ARG A C 1
ATOM 3525 O O . ARG A 1 431 ? 73.955 45.073 -102.284 1.00 80.12 431 ARG A O 1
ATOM 3532 N N . SER A 1 432 ? 72.615 43.267 -102.296 1.00 81.69 432 SER A N 1
ATOM 3533 C CA . SER A 1 432 ? 71.509 43.900 -101.554 1.00 81.69 432 SER A CA 1
ATOM 3534 C C . SER A 1 432 ? 71.911 44.351 -100.146 1.00 81.69 432 SER A C 1
ATOM 3536 O O . SER A 1 432 ? 71.378 45.330 -99.628 1.00 81.69 432 SER A O 1
ATOM 3538 N N . LYS A 1 433 ? 72.881 43.660 -99.537 1.00 80.56 433 LYS A N 1
ATOM 3539 C CA . LYS A 1 433 ? 73.432 43.985 -98.218 1.00 80.56 433 LYS A CA 1
ATOM 3540 C C . LYS A 1 433 ? 74.668 44.892 -98.274 1.00 80.56 433 LYS A C 1
ATOM 3542 O O . LYS A 1 433 ? 75.185 45.267 -97.229 1.00 80.56 433 LYS A O 1
ATOM 3547 N N . GLY A 1 434 ? 75.106 45.290 -99.470 1.00 82.94 434 GLY A N 1
ATOM 3548 C CA . GLY A 1 434 ? 76.219 46.220 -99.672 1.00 82.94 434 GLY A CA 1
ATOM 3549 C C . GLY A 1 434 ? 77.612 45.581 -99.662 1.00 82.94 434 GLY A C 1
ATOM 3550 O O . GLY A 1 434 ? 78.605 46.309 -99.713 1.00 82.94 434 GLY A O 1
ATOM 3551 N N . TYR A 1 435 ? 77.717 44.248 -99.638 1.00 81.19 435 TYR A N 1
ATOM 3552 C CA . TYR A 1 435 ? 79.006 43.557 -99.660 1.00 81.19 435 TYR A CA 1
ATOM 3553 C C . TYR A 1 435 ? 79.515 43.411 -101.093 1.00 81.19 435 TYR A C 1
ATOM 3555 O O . TYR A 1 435 ? 78.849 42.833 -101.957 1.00 81.19 435 TYR A O 1
ATOM 3563 N N . LYS A 1 436 ? 80.713 43.950 -101.341 1.00 78.06 436 LYS A N 1
ATOM 3564 C CA . LYS A 1 436 ? 81.358 43.948 -102.664 1.00 78.06 436 LYS A CA 1
ATOM 3565 C C . LYS A 1 436 ? 82.097 42.646 -102.981 1.00 78.06 436 LYS A C 1
ATOM 3567 O O . LYS A 1 436 ? 82.240 42.327 -104.153 1.00 78.06 436 LYS A O 1
ATOM 3572 N N . THR A 1 437 ? 82.552 41.920 -101.962 1.00 77.69 437 THR A N 1
ATOM 3573 C CA . THR A 1 437 ? 83.292 40.655 -102.090 1.00 77.69 437 THR A CA 1
ATOM 3574 C C . THR A 1 437 ? 82.768 39.640 -101.081 1.00 77.69 437 THR A C 1
ATOM 3576 O O . THR A 1 437 ? 82.238 40.023 -100.031 1.00 77.69 437 THR A O 1
ATOM 3579 N N . LEU A 1 438 ? 82.924 38.344 -101.371 1.00 73.38 438 LEU A N 1
ATOM 3580 C CA . LEU A 1 438 ? 82.482 37.268 -100.473 1.00 73.38 438 LEU A CA 1
ATOM 3581 C C . LEU A 1 438 ? 83.199 37.358 -99.117 1.00 73.38 438 LEU A C 1
ATOM 3583 O O . LEU A 1 438 ? 82.617 37.088 -98.065 1.00 73.38 438 LEU A O 1
ATOM 3587 N N . ARG A 1 439 ? 84.450 37.828 -99.146 1.00 75.06 439 ARG A N 1
ATOM 3588 C CA . ARG A 1 439 ? 85.256 38.110 -97.958 1.00 75.06 439 ARG A CA 1
ATOM 3589 C C . ARG A 1 439 ? 84.610 39.152 -97.046 1.00 75.06 439 ARG A C 1
ATOM 3591 O O . ARG A 1 439 ? 84.523 38.923 -95.847 1.00 75.06 439 ARG A O 1
ATOM 3598 N N . ALA A 1 440 ? 84.085 40.244 -97.607 1.00 78.31 440 ALA A N 1
ATOM 3599 C CA . ALA A 1 440 ? 83.425 41.285 -96.819 1.00 78.31 440 ALA A CA 1
ATOM 3600 C C . ALA A 1 440 ? 82.164 40.771 -96.100 1.00 78.31 440 ALA A C 1
ATOM 3602 O O . ALA A 1 440 ? 81.875 41.222 -94.998 1.00 78.31 440 ALA A O 1
ATOM 3603 N N . LEU A 1 441 ? 81.443 39.814 -96.696 1.00 79.50 441 LEU A N 1
ATOM 3604 C CA . LEU A 1 441 ? 80.286 39.167 -96.070 1.00 79.50 441 LEU A CA 1
ATOM 3605 C C . LEU A 1 441 ? 80.703 38.192 -94.954 1.00 79.50 441 LEU A C 1
ATOM 3607 O O . LEU A 1 441 ? 80.065 38.142 -93.907 1.00 79.50 441 LEU A O 1
ATOM 3611 N N . MET A 1 442 ? 81.759 37.405 -95.175 1.00 76.81 442 MET A N 1
ATOM 3612 C CA . MET A 1 442 ? 82.259 36.418 -94.208 1.00 76.81 442 MET A CA 1
ATOM 3613 C C . MET A 1 442 ? 82.946 37.060 -92.996 1.00 76.81 442 MET A C 1
ATOM 3615 O O . MET A 1 442 ? 82.829 36.541 -91.886 1.00 76.81 442 MET A O 1
ATOM 3619 N N . ASP A 1 443 ? 83.627 38.190 -93.193 1.00 77.44 443 ASP A N 1
ATOM 3620 C CA . ASP A 1 443 ? 84.295 38.933 -92.119 1.00 77.44 443 ASP A CA 1
ATOM 3621 C C . ASP A 1 443 ? 83.316 39.796 -91.298 1.00 77.44 443 ASP A C 1
ATOM 3623 O O . ASP A 1 443 ? 83.651 40.246 -90.194 1.00 77.44 443 ASP A O 1
ATOM 3627 N N . ASP A 1 444 ? 82.086 40.001 -91.784 1.00 73.44 444 ASP A N 1
ATOM 3628 C CA . ASP A 1 444 ? 81.068 40.750 -91.056 1.00 73.44 444 ASP A CA 1
ATOM 3629 C C . ASP A 1 444 ? 80.425 39.899 -89.950 1.00 73.44 444 ASP A C 1
ATOM 3631 O O . ASP A 1 444 ? 79.466 39.146 -90.142 1.00 73.44 444 ASP A O 1
ATOM 3635 N N . LYS A 1 445 ? 80.944 40.066 -88.730 1.00 69.44 445 LYS A N 1
ATOM 3636 C CA . LYS A 1 445 ? 80.443 39.405 -87.514 1.00 69.44 445 LYS A CA 1
ATOM 3637 C C . LYS A 1 445 ? 78.979 39.733 -87.199 1.00 69.44 445 LYS A C 1
ATOM 3639 O O . LYS A 1 445 ? 78.374 39.027 -86.397 1.00 69.44 445 LYS A O 1
ATOM 3644 N N . THR A 1 446 ? 78.403 40.780 -87.794 1.00 71.81 446 THR A N 1
ATOM 3645 C CA . THR A 1 446 ? 76.995 41.148 -87.581 1.00 71.81 446 THR A CA 1
ATOM 3646 C C . THR A 1 446 ? 76.031 40.385 -88.492 1.00 71.81 446 THR A C 1
ATOM 3648 O O . THR A 1 446 ? 74.867 40.208 -88.124 1.00 71.81 446 THR A O 1
ATOM 3651 N N . ALA A 1 447 ? 76.517 39.854 -89.624 1.00 64.12 447 ALA A N 1
ATOM 3652 C CA . ALA A 1 447 ? 75.722 39.062 -90.565 1.00 64.12 447 ALA A CA 1
ATOM 3653 C C . ALA A 1 447 ? 75.298 37.701 -89.981 1.00 64.12 447 ALA A C 1
ATOM 3655 O O . ALA A 1 447 ? 74.260 37.157 -90.357 1.00 64.12 447 ALA A O 1
ATOM 3656 N N . TYR A 1 448 ? 76.060 37.190 -89.008 1.00 61.81 448 TYR A N 1
ATOM 3657 C CA . TYR A 1 448 ? 75.759 35.977 -88.248 1.00 61.81 448 TYR A CA 1
ATOM 3658 C C . TYR A 1 448 ? 75.319 36.332 -86.827 1.00 61.81 448 TYR A C 1
ATOM 3660 O O . TYR A 1 448 ? 75.969 35.990 -85.840 1.00 61.81 448 TYR A O 1
ATOM 3668 N N . THR A 1 449 ? 74.194 37.032 -86.698 1.00 53.59 449 THR A N 1
ATOM 3669 C CA . THR A 1 449 ? 73.519 37.175 -85.405 1.00 53.59 449 THR A CA 1
ATOM 3670 C C . THR A 1 449 ? 72.855 35.840 -85.064 1.00 53.59 449 THR A C 1
ATOM 3672 O O . THR A 1 449 ? 71.680 35.608 -85.333 1.00 53.59 449 THR A O 1
ATOM 3675 N N . THR A 1 450 ? 73.617 34.901 -84.499 1.00 57.12 450 THR A N 1
ATOM 3676 C CA . THR A 1 450 ? 73.007 33.776 -83.787 1.00 57.12 450 THR A CA 1
ATOM 3677 C C . THR A 1 450 ? 72.310 34.356 -82.569 1.00 57.12 450 THR A C 1
ATOM 3679 O O . THR A 1 450 ? 72.988 34.806 -81.645 1.00 57.12 450 THR A O 1
ATOM 3682 N N . ASP A 1 451 ? 70.977 34.375 -82.581 1.00 58.69 451 ASP A N 1
ATOM 3683 C CA . ASP A 1 451 ? 70.160 34.732 -81.423 1.00 58.69 451 ASP A CA 1
ATOM 3684 C C . ASP A 1 451 ? 70.609 33.856 -80.247 1.00 58.69 451 ASP A C 1
ATOM 3686 O O . ASP A 1 451 ? 70.291 32.664 -80.163 1.00 58.69 451 ASP A O 1
ATOM 3690 N N . ILE A 1 452 ? 71.409 34.435 -79.350 1.00 68.50 452 ILE A N 1
ATOM 3691 C CA . ILE A 1 452 ? 71.964 33.725 -78.194 1.00 68.50 452 ILE A CA 1
ATOM 3692 C C . ILE A 1 452 ? 70.808 33.159 -77.362 1.00 68.50 452 ILE A C 1
ATOM 3694 O O . ILE A 1 452 ? 70.916 32.062 -76.822 1.00 68.50 452 ILE A O 1
ATOM 3698 N N . GLU A 1 453 ? 69.663 33.844 -77.353 1.00 66.44 453 GLU A N 1
ATOM 3699 C CA . GLU A 1 453 ? 68.430 33.382 -76.723 1.00 66.44 453 GLU A CA 1
ATOM 3700 C C . GLU A 1 453 ? 67.854 32.123 -77.379 1.00 66.44 453 GLU A C 1
ATOM 3702 O O . GLU A 1 453 ? 67.449 31.207 -76.666 1.00 66.44 453 GLU A O 1
ATOM 3707 N N . GLN A 1 454 ? 67.864 32.005 -78.711 1.00 70.31 454 GLN A N 1
ATOM 3708 C CA . GLN A 1 454 ? 67.391 30.791 -79.388 1.00 70.31 454 GLN A CA 1
ATOM 3709 C C . GLN A 1 454 ? 68.327 29.610 -79.126 1.00 70.31 454 GLN A C 1
ATOM 3711 O O . GLN A 1 454 ? 67.866 28.492 -78.883 1.00 70.31 454 GLN A O 1
ATOM 3716 N N . PHE A 1 455 ? 69.639 29.854 -79.092 1.00 72.12 455 PHE A N 1
ATOM 3717 C CA . PHE A 1 455 ? 70.616 28.823 -78.751 1.00 72.12 455 PHE A CA 1
ATOM 3718 C C . PHE A 1 455 ? 70.508 28.396 -77.276 1.00 72.12 455 PHE A C 1
ATOM 3720 O O . PHE A 1 455 ? 70.502 27.201 -76.971 1.00 72.12 455 PHE A O 1
ATOM 3727 N N . GLN A 1 456 ? 70.315 29.346 -76.356 1.00 70.88 456 GLN A N 1
ATOM 3728 C CA . GLN A 1 456 ? 70.075 29.070 -74.936 1.00 70.88 456 GLN A CA 1
ATOM 3729 C C . GLN A 1 456 ? 68.742 28.348 -74.702 1.00 70.88 456 GLN A C 1
ATOM 3731 O O . GLN A 1 456 ? 68.692 27.412 -73.904 1.00 70.88 456 GLN A O 1
ATOM 3736 N N . GLN A 1 457 ? 67.679 28.694 -75.434 1.00 75.56 457 GLN A N 1
ATOM 3737 C CA . GLN A 1 457 ? 66.405 27.970 -75.396 1.00 75.56 457 GLN A CA 1
ATOM 3738 C C . GLN A 1 457 ? 66.542 26.538 -75.926 1.00 75.56 457 GLN A C 1
ATOM 3740 O O . GLN A 1 457 ? 65.910 25.622 -75.390 1.00 75.56 457 GLN A O 1
ATOM 3745 N N . LEU A 1 458 ? 67.382 26.318 -76.942 1.00 77.62 458 LEU A N 1
ATOM 3746 C CA . LEU A 1 458 ? 67.670 24.986 -77.471 1.00 77.62 458 LEU A CA 1
ATOM 3747 C C . LEU A 1 458 ? 68.433 24.131 -76.445 1.00 77.62 458 LEU A C 1
ATOM 3749 O O . LEU A 1 458 ? 68.091 22.965 -76.228 1.00 77.62 458 LEU A O 1
ATOM 3753 N N . ILE A 1 459 ? 69.417 24.722 -75.761 1.00 78.25 459 ILE A N 1
ATOM 3754 C CA . ILE A 1 459 ? 70.166 24.071 -74.678 1.00 78.25 459 ILE A CA 1
ATOM 3755 C C . ILE A 1 459 ? 69.245 23.764 -73.488 1.00 78.25 459 ILE A C 1
ATOM 3757 O O . ILE A 1 459 ? 69.233 22.630 -73.005 1.00 78.25 459 ILE A O 1
ATOM 3761 N N . ALA A 1 460 ? 68.408 24.716 -73.063 1.00 73.06 460 ALA A N 1
ATOM 3762 C CA . ALA A 1 460 ? 67.465 24.539 -71.958 1.00 73.06 460 ALA A CA 1
ATOM 3763 C C . ALA A 1 460 ? 66.415 23.451 -72.249 1.00 73.06 460 ALA A C 1
ATOM 3765 O O . ALA A 1 460 ? 66.140 22.605 -71.394 1.00 73.06 460 ALA A O 1
ATOM 3766 N N . LYS A 1 461 ? 65.874 23.405 -73.477 1.00 76.44 461 LYS A N 1
ATOM 3767 C CA . LYS A 1 461 ? 64.958 22.334 -73.910 1.00 76.44 461 LYS A CA 1
ATOM 3768 C C . LYS A 1 461 ? 65.613 20.958 -73.873 1.00 76.44 461 LYS A C 1
ATOM 3770 O O . LYS A 1 461 ? 64.952 19.987 -73.504 1.00 76.44 461 LYS A O 1
ATOM 3775 N N . ASN A 1 462 ? 66.887 20.861 -74.242 1.00 75.25 462 ASN A N 1
ATOM 3776 C CA . ASN A 1 462 ? 67.594 19.585 -74.244 1.00 75.25 462 ASN A CA 1
ATOM 3777 C C . ASN A 1 462 ? 67.985 19.135 -72.829 1.00 75.25 462 ASN A C 1
ATOM 3779 O O . ASN A 1 462 ? 67.793 17.962 -72.515 1.00 75.25 462 ASN A O 1
ATOM 3783 N N . LEU A 1 463 ? 68.404 20.051 -71.949 1.00 74.69 463 LEU A N 1
ATOM 3784 C CA . LEU A 1 463 ? 68.708 19.763 -70.538 1.00 74.69 463 LEU A CA 1
ATOM 3785 C C . LEU A 1 463 ? 67.490 19.258 -69.755 1.00 74.69 463 LEU A C 1
ATOM 3787 O O . LEU A 1 463 ? 67.604 18.298 -68.993 1.00 74.69 463 LEU A O 1
ATOM 3791 N N . HIS A 1 464 ? 66.304 19.834 -69.979 1.00 67.06 464 HIS A N 1
ATOM 3792 C CA . HIS A 1 464 ? 65.079 19.341 -69.340 1.00 67.06 464 HIS A CA 1
ATOM 3793 C C . HIS A 1 464 ? 64.705 17.923 -69.788 1.00 67.06 464 HIS A C 1
ATOM 3795 O O . HIS A 1 464 ? 64.146 17.150 -69.006 1.00 67.06 464 HIS A O 1
ATOM 3801 N N . ARG A 1 465 ? 65.031 17.567 -71.035 1.00 67.12 465 ARG A N 1
ATOM 3802 C CA . ARG A 1 465 ? 64.718 16.257 -71.614 1.00 67.12 465 ARG A CA 1
ATOM 3803 C C . ARG A 1 465 ? 65.631 15.151 -71.093 1.00 67.12 465 ARG A C 1
ATOM 3805 O O . ARG A 1 465 ? 65.170 14.024 -70.942 1.00 67.12 465 ARG A O 1
ATOM 3812 N N . THR A 1 466 ? 66.892 15.463 -70.801 1.00 62.91 466 THR A N 1
ATOM 3813 C CA . THR A 1 466 ? 67.862 14.495 -70.272 1.00 62.91 466 THR A CA 1
ATOM 3814 C C . THR A 1 466 ? 67.832 14.392 -68.749 1.00 62.91 466 THR A C 1
ATOM 3816 O O . THR A 1 466 ? 67.891 13.280 -68.232 1.00 62.91 466 THR A O 1
ATOM 3819 N N . LEU A 1 467 ? 67.668 15.495 -68.010 1.00 61.44 467 LEU A N 1
ATOM 3820 C CA . LEU A 1 467 ? 67.716 15.460 -66.539 1.00 61.44 467 LEU A CA 1
ATOM 3821 C C . LEU A 1 467 ? 66.376 15.099 -65.876 1.00 61.44 467 LEU A C 1
ATOM 3823 O O . LEU A 1 467 ? 66.373 14.490 -64.806 1.00 61.44 467 LEU A O 1
ATOM 3827 N N . GLY A 1 468 ? 65.234 15.368 -66.522 1.00 55.06 468 GLY A N 1
ATOM 3828 C CA . GLY A 1 468 ? 63.911 14.986 -66.002 1.00 55.06 468 GLY A CA 1
ATOM 3829 C C . GLY A 1 468 ? 63.687 13.469 -65.895 1.00 55.06 468 GLY A C 1
ATOM 3830 O O . GLY A 1 468 ? 62.823 13.024 -65.145 1.00 55.06 468 GLY A O 1
ATOM 3831 N N . SER A 1 469 ? 64.493 12.665 -66.598 1.00 55.41 469 SER A N 1
ATOM 3832 C CA . SER A 1 469 ? 64.425 11.200 -66.565 1.00 55.41 469 SER A CA 1
ATOM 3833 C C . SER A 1 469 ? 65.072 10.578 -65.322 1.00 55.41 469 SER A C 1
ATOM 3835 O O . SER A 1 469 ? 64.746 9.440 -64.993 1.00 55.41 469 SER A O 1
ATOM 3837 N N . TYR A 1 470 ? 65.981 11.277 -64.635 1.00 54.69 470 TYR A N 1
ATOM 3838 C CA . TYR A 1 470 ? 66.747 10.690 -63.526 1.00 54.69 470 TYR A CA 1
ATOM 3839 C C . TYR A 1 470 ? 66.136 10.958 -62.142 1.00 54.69 470 TYR A C 1
ATOM 3841 O O . TYR A 1 470 ? 66.438 10.235 -61.197 1.00 54.69 470 TYR A O 1
ATOM 3849 N N . PHE A 1 471 ? 65.227 11.930 -62.011 1.00 50.81 471 PHE A N 1
ATOM 3850 C CA . PHE A 1 471 ? 64.656 12.314 -60.711 1.00 50.81 471 PHE A CA 1
ATOM 3851 C C . PHE A 1 471 ? 63.438 11.485 -60.262 1.00 50.81 471 PHE A C 1
ATOM 3853 O O . PHE A 1 471 ? 63.066 11.532 -59.095 1.00 50.81 471 PHE A O 1
ATOM 3860 N N . LEU A 1 472 ? 62.830 10.687 -61.150 1.00 54.31 472 LEU A N 1
ATOM 3861 C CA . LEU A 1 472 ? 61.677 9.829 -60.817 1.00 54.31 472 LEU A CA 1
ATOM 3862 C C . LEU A 1 472 ? 62.057 8.399 -60.389 1.00 54.31 472 LEU A C 1
ATOM 3864 O O . LEU A 1 472 ? 61.171 7.597 -60.110 1.00 54.31 472 LEU A O 1
ATOM 3868 N N . ALA A 1 473 ? 63.352 8.070 -60.316 1.00 53.03 473 ALA A N 1
ATOM 3869 C CA . ALA A 1 473 ? 63.832 6.732 -59.954 1.00 53.03 473 ALA A CA 1
ATOM 3870 C C . ALA A 1 473 ? 64.331 6.599 -58.497 1.00 53.03 473 ALA A C 1
ATOM 3872 O O . ALA A 1 473 ? 64.779 5.524 -58.111 1.00 53.03 473 ALA A O 1
ATOM 3873 N N . LEU A 1 474 ? 64.263 7.659 -57.681 1.00 51.00 474 LEU A N 1
ATOM 3874 C CA . LEU A 1 474 ? 64.828 7.695 -56.322 1.00 51.00 474 LEU A CA 1
ATOM 3875 C C . LEU A 1 474 ? 63.864 8.331 -55.307 1.00 51.00 474 LEU A C 1
ATOM 3877 O O . LEU A 1 474 ? 64.190 9.312 -54.648 1.00 51.00 474 LEU A O 1
ATOM 3881 N N . VAL A 1 475 ? 62.672 7.753 -55.162 1.00 47.66 475 VAL A N 1
ATOM 3882 C CA . VAL A 1 475 ? 61.861 7.886 -53.941 1.00 47.66 475 VAL A CA 1
ATOM 3883 C C . VAL A 1 475 ? 61.243 6.508 -53.662 1.00 47.66 475 VAL A C 1
ATOM 3885 O O . VAL A 1 475 ? 60.466 6.051 -54.502 1.00 47.66 475 VAL A O 1
ATOM 3888 N N . PRO A 1 476 ? 61.636 5.804 -52.582 1.00 55.78 476 PRO A N 1
ATOM 3889 C CA . PRO A 1 476 ? 61.034 4.524 -52.206 1.00 55.78 476 PRO A CA 1
ATOM 3890 C C . PRO A 1 476 ? 59.593 4.662 -51.703 1.00 55.78 476 PRO A C 1
ATOM 3892 O O . PRO A 1 476 ? 59.273 5.701 -51.077 1.00 55.78 476 PRO A O 1
#

pLDDT: mean 74.51, std 21.0, range [31.14, 97.44]

Radius of gyration: 88.97 Å; chains: 1; bounding box: 162×65×263 Å

Sequence (476 aa):
MATQRVEQETRARLVREKFVAAQAETFWRQKQLPKWFFRWCSCVQATKDARELEAAQQKRKEQAQRLMERLLRQQVAPEDPPQLNDPHQQDVSCASAVEVPAPATARQTAERKAGKTRAARPQHKSVVDSSSSQHVNAKLATPVGEELKPSPEHFSIDAPPRADPPPAPSKTSALKGAAARACPPPAVDPLYASMQERAAERKQRRALLKQRYEQLEQEKRDAVAAQMSEVEAQVAQQKIDERARVRERKHQESLAAQAKALRLEHLDGQRRAARRHNYTRLTSHYGFLPLRRHWEHVRDVHAERQQAKHRQLQVAAKHHAQTLARSHRMMRRWKRAVALRHMQELAQVRRAVSQLAIATLRRVWIQWRVTTTELQEQRERQQEKERLWRKYVILPTPTFTVKTCEEQFNPLEFLEIQEFETTDDFAAYSRSKGYKTLRALMDDKTAYTTDIEQFQQLIAKNLHRTLGSYFLALVP

Secondary structure (DSSP, 8-state):
-HHHHHHHHHHHHHHHHHHHHHHHHHHHHHS---HHHHHHHHHHHHHHHHHHHHHHHHHHHHHHHHHHHHHHHHHS------------------------PPPP---------PPPP--PPPP-----------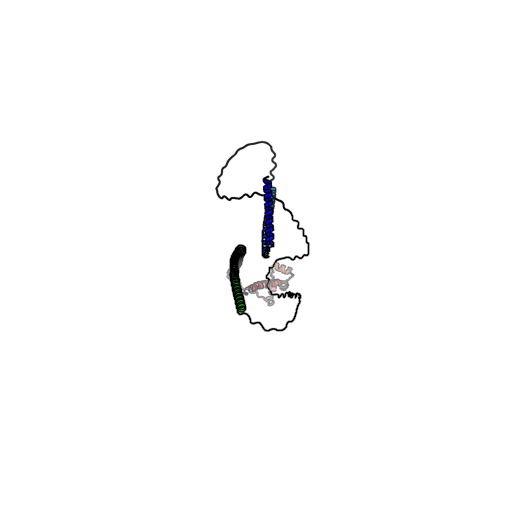----------------------------PPPPPP---------------PPP---HHHHHHHHHHHHHHHHHHHHHHHHHHHHHHHHHHHHHHHHHHHHHHHHHHHHHHHHHHHHHHHHHHHHHHHHHHHHHHHHHHHHHHHHHHHHHIIIIIIHHHHHHHHHHHHHHHHHHHHHHHHHHHHHHHHHHHHHHHHHHHHHHHHHHHHHHHHHHHHHHHHHHHHHHHHHHHHHHHHHHHHHHHHHHHHHHHHHHHHHHHS--PPP------SHHHHS-HHHHHHHTT----HHHHHHHHHTT-SSHHHHHS-TTT----HHHHHHHHHHHHHHHHTTTTTS---